Protein AF-A0A6I7PY94-F1 (afdb_monomer)

Nearest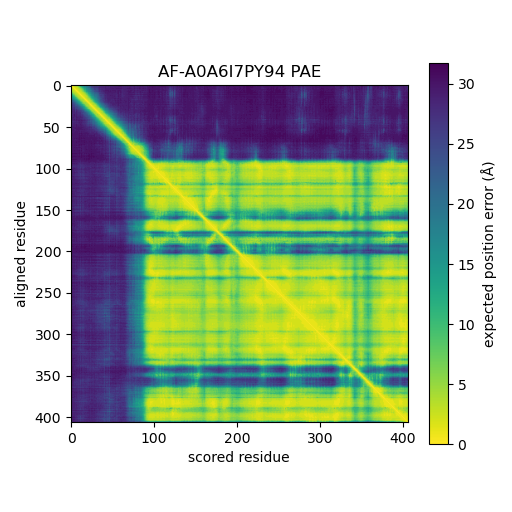 PDB structures (foldseek):
  4arz-assembly1_A  TM=5.903E-01  e=1.856E-02  Saccharomyces cerevisiae
  3bb1-assembly3_F  TM=5.518E-01  e=3.950E-02  Pisum sativum
  3r7w-assembly1_A  TM=5.598E-01  e=3.727E-02  Saccharomyces cerevisiae
  2cnw-assembly3_F  TM=3.664E-01  e=2.534E-01  Thermus aquaticus
  1p2e-assembly1_A  TM=2.794E-01  e=2.304E+00  Shewanella frigidimarina

Foldseek 3Di:
DDDDDDDDDDDDDDDDDDDDDDDDDDDDDDDDDDDDDDDDDDDDDDDDDDDDDDDDDDDDDDDDDDDDDDDDPVVVVVVVVLVVPQPPDDFPAAAEEEAEAFPLCQLLLLLCQVLCLVVVQALCPLFKRKDKAPWDPLSVVSVVVLQVCLFPWDDDHADDQQDKGFIKIKMWIDTPPDPDTRFIYTYTYIRHHRCLLAPPPPPPRPSSVVSVVVVVVSLLQHQEYEYRGALPDADDPRSLLSLLVVLLVCLPRLSHAEYEYEHEQLLVVQQVVFLCSQVQSLDLLSLLQSQLCSCVPRNVSVVVSQVVQDDVVSNHFYKYAYWYRQAAQPPSNHRQFDPQPPPGDGSPTGNLDDPDDVPDPPTDNSVCCSPHGGSIHNSCVVVVCVGVVVPDCPSHSMGTSVRSDD

Secondary structure (DSSP, 8-state):
------PPP--------------------------------PPPPPPP------------------------HHHHHHHHHHHHHSTTS----EEEEEE--TTSSHHHHHHTHHHHHHTT-STTTTTEEEEEES--HHHHHHHHHHHHHGGG----PPPPTT--B--EEEEEEEETT-SSEEEEEEEEE-BS-GGGG-TTS-TT-HHHHHHHHHHHHHHTT-SEEEEEEESSSPPPHHHHHHHHHHHHHHHT-SS--EEEEEEE-GGGGGGGGGGGHHHHHTSHHHHHHHHHHHHHHT-HHHHHHHHHH--GGGT-EEEEEE-BSSBB-TTT--B-BPPPPTT---TTSB-SS-TT-TTS-SS--HHHIIIII-B-BSTTHHHHHHHTTT---TTS--EEGGGG--

Sequence (406 aa):
MTERRVEPALDLDLDLDSDPATGLGPAAGAAQRPAAADAAVGPAPAPDSDSDAGFEPGPGGETGTGSVAGRPSWWRRAVARLRRGALARRTAVSRCVVIGPSAAGKTLFLMSLDRCADARGHSYAGRYNATIADRNPDFIQLNRWLDRYLPRGLSLDASDLGTCLRPGFRLYLRRQQGARVLSLTSVSAFDGVGGLLVEDLAPTDPGFQRCRALLSEALANCDTLLICLPLSRWIRPDQEQALKEYIHGFIHQPALRRLLICFTMYEKQGVAAGRHAYRELARRERARAEMAHALTDHLAAVNNALGQFHDPRHGRTVWCVPVSTFGFVPANGGANLAPTAAGGERADTLLTRPQPNPDAPGHYDPDQVRQRWWQPFLTLDPFIFIATGCRDRRGTLIHRYDELWP

Solvent-accessible surface area (backbone atoms only — not comparable to full-atom values): 23800 Å² total; per-residue (Å²): 139,84,88,81,90,83,86,83,88,80,90,78,91,78,90,82,88,79,87,86,82,88,87,84,88,85,88,82,88,83,90,87,83,88,87,86,82,89,78,84,86,76,79,81,84,80,84,89,78,93,77,90,80,89,80,88,82,86,91,85,83,84,88,80,85,90,79,96,79,77,83,56,73,63,57,56,51,49,52,57,48,54,66,65,72,58,75,85,57,89,56,72,66,42,31,35,35,38,44,50,48,59,79,13,43,55,67,47,39,62,57,36,33,65,54,16,47,74,71,46,29,27,62,51,52,91,49,46,46,63,45,85,42,81,64,39,71,44,36,53,48,46,50,54,48,47,59,68,37,45,51,76,33,48,61,80,77,76,60,63,89,62,56,65,35,62,32,26,35,32,41,40,34,26,42,65,96,44,94,54,72,70,27,35,24,41,39,44,30,56,52,44,42,24,56,82,52,33,81,83,69,59,83,82,42,68,43,56,50,51,46,52,52,55,50,52,60,50,57,78,67,18,41,28,38,34,37,25,39,41,60,80,53,89,63,54,69,66,53,39,53,30,46,21,52,52,44,52,55,47,67,76,37,89,62,48,32,35,42,35,41,31,28,17,46,42,37,62,79,18,52,90,51,36,55,45,11,47,72,50,59,70,31,55,67,50,46,34,51,54,56,39,46,37,35,65,67,76,31,43,63,37,40,55,30,49,55,70,48,44,35,68,91,80,59,19,42,38,32,39,32,64,19,19,46,45,14,34,32,70,99,52,29,18,37,23,49,32,76,54,48,98,86,76,64,61,64,72,24,32,34,76,61,79,82,90,54,87,87,58,67,98,68,55,56,46,66,54,40,54,74,62,44,46,41,30,32,30,53,41,39,66,58,52,26,53,39,56,70,71,65,71,51,79,82,41,67,62,38,50,57,74,69,47,58,135

Structure (mmCIF, N/CA/C/O backbone):
data_AF-A0A6I7PY94-F1
#
_entry.id   AF-A0A6I7PY94-F1
#
loop_
_atom_site.group_PDB
_atom_site.id
_atom_site.type_symbol
_atom_site.label_atom_id
_atom_site.label_alt_id
_atom_site.label_comp_id
_atom_site.label_asym_id
_atom_site.label_entity_id
_atom_site.label_seq_id
_atom_site.pdbx_PDB_ins_code
_atom_site.Cartn_x
_atom_site.Cartn_y
_atom_site.Cartn_z
_atom_site.occupancy
_atom_site.B_iso_or_equiv
_atom_site.auth_seq_id
_atom_site.auth_comp_id
_atom_site.auth_asym_id
_atom_site.auth_atom_id
_atom_site.pdbx_PDB_model_num
ATOM 1 N N . MET A 1 1 ? -2.763 -23.780 -57.297 1.00 36.88 1 MET A N 1
ATOM 2 C CA . MET A 1 1 ? -1.322 -23.964 -57.552 1.00 36.88 1 MET A CA 1
ATOM 3 C C . MET A 1 1 ? -0.651 -24.228 -56.220 1.00 36.88 1 MET A C 1
ATOM 5 O O . MET A 1 1 ? -0.807 -23.431 -55.306 1.00 36.88 1 MET A O 1
ATOM 9 N N . THR A 1 2 ? -0.052 -25.405 -56.100 1.00 40.12 2 THR A N 1
ATOM 10 C CA . THR A 1 2 ? 0.762 -25.884 -54.974 1.00 40.12 2 THR A CA 1
ATOM 11 C C . THR A 1 2 ? 2.222 -25.432 -55.128 1.00 40.12 2 THR A C 1
ATOM 13 O O . THR A 1 2 ? 2.541 -24.781 -56.116 1.00 40.12 2 THR A O 1
ATOM 16 N N . GLU A 1 3 ? 3.077 -25.862 -54.186 1.00 29.05 3 GLU A N 1
ATOM 17 C CA . GLU A 1 3 ? 4.544 -25.679 -54.095 1.00 29.05 3 GLU A CA 1
ATOM 18 C C . GLU A 1 3 ? 5.009 -24.479 -53.242 1.00 29.05 3 GLU A C 1
ATOM 20 O O . GLU A 1 3 ? 4.414 -23.411 -53.292 1.00 29.05 3 GLU A O 1
ATOM 25 N N . ARG A 1 4 ? 6.053 -24.594 -52.402 1.00 29.64 4 ARG A N 1
ATOM 26 C CA . ARG A 1 4 ? 6.815 -25.779 -51.926 1.00 29.64 4 ARG A CA 1
ATOM 27 C C . ARG A 1 4 ? 7.454 -25.460 -50.562 1.00 29.64 4 ARG A C 1
ATOM 29 O O . ARG A 1 4 ? 7.805 -24.314 -50.303 1.00 29.64 4 ARG A O 1
ATOM 36 N N . ARG A 1 5 ? 7.651 -26.477 -49.711 1.00 30.98 5 ARG A N 1
ATOM 37 C CA . ARG A 1 5 ? 8.584 -26.397 -48.568 1.00 30.98 5 ARG A CA 1
ATOM 38 C C . ARG A 1 5 ? 10.027 -26.443 -49.076 1.00 30.98 5 ARG A C 1
ATOM 40 O O . ARG A 1 5 ? 10.304 -27.190 -50.011 1.00 30.98 5 ARG A O 1
ATOM 47 N N . VAL A 1 6 ? 10.928 -25.755 -48.378 1.00 30.55 6 VAL A N 1
ATOM 48 C CA . VAL A 1 6 ? 12.365 -26.059 -48.356 1.00 30.55 6 VAL A CA 1
ATOM 49 C C . VAL A 1 6 ? 12.824 -25.995 -46.900 1.00 30.55 6 VAL A C 1
ATOM 51 O O . VAL A 1 6 ? 12.725 -24.949 -46.264 1.00 30.55 6 VAL A O 1
ATOM 54 N N . GLU A 1 7 ? 13.292 -27.125 -46.380 1.00 32.62 7 GLU A N 1
ATOM 55 C CA . GLU A 1 7 ? 14.113 -27.212 -45.170 1.00 32.62 7 GLU A CA 1
ATOM 56 C C . GLU A 1 7 ? 15.580 -27.325 -45.616 1.00 32.62 7 GLU A C 1
ATOM 58 O O . GLU A 1 7 ? 15.842 -28.002 -46.614 1.00 32.62 7 GLU A O 1
ATOM 63 N N . PRO A 1 8 ? 16.541 -26.723 -44.901 1.00 36.72 8 PRO A N 1
ATOM 64 C CA . PRO A 1 8 ? 17.931 -27.146 -44.950 1.00 36.72 8 PRO A CA 1
ATOM 65 C C . PRO A 1 8 ? 18.289 -27.946 -43.690 1.00 36.72 8 PRO A C 1
ATOM 67 O O . PRO A 1 8 ? 18.115 -27.474 -42.566 1.00 36.72 8 PRO A O 1
ATOM 70 N N . ALA A 1 9 ? 18.821 -29.150 -43.893 1.00 28.17 9 ALA A N 1
ATOM 71 C CA . ALA A 1 9 ? 19.563 -29.870 -42.866 1.00 28.17 9 ALA A CA 1
ATOM 72 C C . ALA A 1 9 ? 20.928 -29.198 -42.630 1.00 28.17 9 ALA A C 1
ATOM 74 O O . ALA A 1 9 ? 21.478 -28.574 -43.540 1.00 28.17 9 ALA A O 1
ATOM 75 N N . LEU A 1 10 ? 21.477 -29.361 -41.427 1.00 27.92 10 LEU A N 1
ATOM 76 C CA . LEU A 1 10 ? 22.864 -29.032 -41.106 1.00 27.92 10 LEU A CA 1
ATOM 77 C C . LEU A 1 10 ? 23.431 -30.129 -40.203 1.00 27.92 10 LEU A C 1
ATOM 79 O O . LEU A 1 10 ? 23.176 -30.141 -38.999 1.00 27.92 10 LEU A O 1
ATOM 83 N N . ASP A 1 11 ? 24.194 -31.032 -40.813 1.00 26.98 11 ASP A N 1
ATOM 84 C CA . ASP A 1 11 ? 25.174 -31.858 -40.115 1.00 26.98 11 ASP A CA 1
ATOM 85 C C . ASP A 1 11 ? 26.339 -30.965 -39.666 1.00 26.98 11 ASP A C 1
ATOM 87 O O . ASP A 1 11 ? 26.799 -30.116 -40.434 1.00 26.98 11 ASP A O 1
ATOM 91 N N . LEU A 1 12 ? 26.827 -31.160 -38.441 1.00 29.36 12 LEU A N 1
ATOM 92 C CA . LEU A 1 12 ? 28.077 -30.574 -37.954 1.00 29.36 12 LEU A CA 1
ATOM 93 C C . LEU A 1 12 ? 28.745 -31.539 -36.967 1.00 29.36 12 LEU A C 1
ATOM 95 O O . LEU A 1 12 ? 28.497 -31.489 -35.762 1.00 29.36 12 LEU A O 1
ATOM 99 N N . ASP A 1 13 ? 29.613 -32.396 -37.502 1.00 27.28 13 ASP A N 1
ATOM 100 C CA . ASP A 1 13 ? 30.673 -33.046 -36.732 1.00 27.28 13 ASP A CA 1
ATOM 101 C C . ASP A 1 13 ? 31.691 -31.988 -36.279 1.00 27.28 13 ASP A C 1
ATOM 103 O O . ASP A 1 13 ? 32.143 -31.175 -37.089 1.00 27.28 13 ASP A O 1
ATOM 107 N N . LEU A 1 14 ? 32.084 -32.013 -35.002 1.00 30.84 14 LEU A N 1
ATOM 108 C CA . LEU A 1 14 ? 33.233 -31.260 -34.491 1.00 30.84 14 LEU A CA 1
ATOM 109 C C . LEU A 1 14 ? 33.970 -32.064 -33.412 1.00 30.84 14 LEU A C 1
ATOM 111 O O . LEU A 1 14 ? 33.694 -31.934 -32.218 1.00 30.84 14 LEU A O 1
ATOM 115 N N . ASP A 1 15 ? 34.956 -32.844 -33.854 1.00 28.83 15 ASP A N 1
ATOM 116 C CA . ASP A 1 15 ? 36.091 -33.248 -33.023 1.00 28.83 15 ASP A CA 1
ATOM 117 C C . ASP A 1 15 ? 36.956 -32.018 -32.699 1.00 28.83 15 ASP A C 1
ATOM 119 O O . ASP A 1 15 ? 37.322 -31.260 -33.600 1.00 28.83 15 ASP A O 1
ATOM 123 N N . LEU A 1 16 ? 37.334 -31.842 -31.429 1.00 32.50 16 LEU A N 1
ATOM 124 C CA . LEU A 1 16 ? 38.367 -30.889 -31.006 1.00 32.50 16 LEU A CA 1
ATOM 125 C C . LEU A 1 16 ? 39.197 -31.453 -29.842 1.00 32.50 16 LEU A C 1
ATOM 127 O O . LEU A 1 16 ? 39.059 -31.037 -28.692 1.00 32.50 16 LEU A O 1
ATOM 131 N N . ASP A 1 17 ? 40.112 -32.361 -30.177 1.00 29.03 17 ASP A N 1
ATOM 132 C CA . ASP A 1 17 ? 41.350 -32.557 -29.419 1.00 29.03 17 ASP A CA 1
ATOM 133 C C . ASP A 1 17 ? 42.403 -31.554 -29.915 1.00 29.03 17 ASP A C 1
ATOM 135 O O . ASP A 1 17 ? 42.764 -31.598 -31.090 1.00 29.03 17 ASP A O 1
ATOM 139 N N . SER A 1 18 ? 42.931 -30.703 -29.025 1.00 33.97 18 SER A N 1
ATOM 140 C CA . SER A 1 18 ? 44.373 -30.377 -28.958 1.00 33.97 18 SER A CA 1
ATOM 141 C C . SER A 1 18 ? 44.684 -29.283 -27.926 1.00 33.97 18 SER A C 1
ATOM 143 O O . SER A 1 18 ? 44.442 -28.099 -28.164 1.00 33.97 18 SER A O 1
ATOM 145 N N . ASP A 1 19 ? 45.330 -29.680 -26.829 1.00 34.53 19 ASP A N 1
ATOM 146 C CA . ASP A 1 19 ? 46.315 -28.842 -26.124 1.00 34.53 19 ASP A CA 1
ATOM 147 C C . ASP A 1 19 ? 47.565 -28.694 -27.026 1.00 34.53 19 ASP A C 1
ATOM 149 O O . ASP A 1 19 ? 47.870 -29.615 -27.796 1.00 34.53 19 ASP A O 1
ATOM 153 N N . PRO A 1 20 ? 48.334 -27.589 -26.948 1.00 44.25 20 PRO A N 1
ATOM 154 C CA . PRO A 1 20 ? 49.585 -27.721 -26.194 1.00 44.25 20 PRO A CA 1
ATOM 155 C C . PRO A 1 20 ? 50.038 -26.471 -25.412 1.00 44.25 20 PRO A C 1
ATOM 157 O O . PRO A 1 20 ? 49.735 -25.323 -25.734 1.00 44.25 20 PRO A O 1
ATOM 160 N N . ALA A 1 21 ? 50.868 -26.729 -24.398 1.00 30.36 21 ALA A N 1
ATOM 161 C CA . ALA A 1 21 ? 51.410 -25.751 -23.456 1.00 30.36 21 ALA A CA 1
ATOM 162 C C . ALA A 1 21 ? 52.811 -25.196 -23.826 1.00 30.36 21 ALA A C 1
ATOM 164 O O . ALA A 1 21 ? 53.464 -25.669 -24.754 1.00 30.36 21 ALA A O 1
ATOM 165 N N . THR A 1 22 ? 53.319 -24.294 -22.964 1.00 33.41 22 THR A N 1
ATOM 166 C CA . THR A 1 22 ? 54.699 -23.726 -22.881 1.00 33.41 22 THR A CA 1
ATOM 167 C C . THR A 1 22 ? 55.077 -22.693 -23.962 1.00 33.41 22 THR A C 1
ATOM 169 O O . THR A 1 22 ? 54.700 -22.845 -25.113 1.00 33.41 22 THR A O 1
ATOM 172 N N . GLY A 1 23 ? 55.808 -21.594 -23.709 1.00 29.12 23 GLY A N 1
ATOM 173 C CA . GLY A 1 23 ? 56.373 -20.947 -22.498 1.00 29.12 23 GLY A CA 1
ATOM 174 C C . GLY A 1 23 ? 56.749 -19.477 -22.851 1.00 29.12 23 GLY A C 1
ATOM 175 O O . GLY A 1 23 ? 56.299 -19.001 -23.886 1.00 29.12 23 GLY A O 1
ATOM 176 N N . LEU A 1 24 ? 57.529 -18.654 -22.130 1.00 31.36 24 LEU A N 1
ATOM 177 C CA . LEU A 1 24 ? 58.341 -18.724 -20.895 1.00 31.36 24 LEU A CA 1
ATOM 178 C C . LEU A 1 24 ? 58.366 -17.311 -20.217 1.00 31.36 24 LEU A C 1
ATOM 180 O O . LEU A 1 24 ? 57.673 -16.404 -20.669 1.00 31.36 24 LEU A O 1
ATOM 184 N N . GLY A 1 25 ? 59.143 -17.112 -19.136 1.00 26.59 25 GLY A N 1
ATOM 185 C CA . GLY A 1 25 ? 59.380 -15.801 -18.474 1.00 26.59 25 GLY A CA 1
ATOM 186 C C . GLY A 1 25 ? 60.739 -15.151 -18.839 1.00 26.59 25 GLY A C 1
ATOM 187 O O . GLY A 1 25 ? 61.204 -15.398 -19.951 1.00 26.59 25 GLY A O 1
ATOM 188 N N . PRO A 1 26 ? 61.450 -14.427 -17.927 1.00 51.91 26 PRO A N 1
ATOM 189 C CA . PRO A 1 26 ? 61.131 -14.146 -16.511 1.00 51.91 26 PRO A CA 1
ATOM 190 C C . PRO A 1 26 ? 61.557 -12.730 -15.985 1.00 51.91 26 PRO A C 1
ATOM 192 O O . PRO A 1 26 ? 61.905 -11.846 -16.758 1.00 51.91 26 PRO A O 1
ATOM 195 N N . ALA A 1 27 ? 61.635 -12.606 -14.642 1.00 30.55 27 ALA A N 1
ATOM 196 C CA . ALA A 1 27 ? 62.375 -11.624 -13.810 1.00 30.55 27 ALA A CA 1
ATOM 197 C C . ALA A 1 27 ? 61.705 -10.265 -13.455 1.00 30.55 27 ALA A C 1
ATOM 199 O O . ALA A 1 27 ? 61.084 -9.637 -14.300 1.00 30.55 27 ALA A O 1
ATOM 200 N N . ALA A 1 28 ? 61.843 -9.717 -12.230 1.00 31.28 28 ALA A N 1
ATOM 201 C CA . ALA A 1 28 ? 62.262 -10.297 -10.935 1.00 31.28 28 ALA A CA 1
ATOM 202 C C . ALA A 1 28 ? 61.958 -9.352 -9.739 1.00 31.28 28 ALA A C 1
ATOM 204 O O . ALA A 1 28 ? 62.071 -8.138 -9.873 1.00 31.28 28 ALA A O 1
ATOM 205 N N . GLY A 1 29 ? 61.743 -9.928 -8.545 1.00 27.75 29 GLY A N 1
ATOM 206 C CA . GLY A 1 29 ? 61.962 -9.270 -7.239 1.00 27.75 29 GLY A CA 1
ATOM 207 C C . GLY A 1 29 ? 60.782 -8.469 -6.650 1.00 27.75 29 GLY A C 1
ATOM 208 O O . GLY A 1 29 ? 60.003 -7.878 -7.382 1.00 27.75 29 GLY A O 1
ATOM 209 N N . ALA A 1 30 ? 60.585 -8.399 -5.327 1.00 30.62 30 ALA A N 1
ATOM 210 C CA . ALA A 1 30 ? 61.291 -9.056 -4.218 1.00 30.62 30 ALA A CA 1
ATOM 211 C C . ALA A 1 30 ? 60.322 -9.360 -3.050 1.00 30.62 30 ALA A C 1
ATOM 213 O O . ALA A 1 30 ? 59.207 -8.846 -2.997 1.00 30.62 30 ALA A O 1
ATOM 214 N N . ALA A 1 31 ? 60.733 -10.240 -2.135 1.00 31.28 31 ALA A N 1
ATOM 215 C CA . ALA A 1 31 ? 59.872 -10.802 -1.093 1.00 31.28 31 ALA A CA 1
ATOM 216 C C . ALA A 1 31 ? 59.813 -9.961 0.193 1.00 31.28 31 ALA A C 1
ATOM 218 O O . ALA A 1 31 ? 60.825 -9.393 0.595 1.00 31.28 31 ALA A O 1
ATOM 219 N N . GLN A 1 32 ? 58.689 -10.043 0.921 1.00 29.27 32 GLN A N 1
ATOM 220 C CA . GLN A 1 32 ? 58.707 -10.102 2.391 1.00 29.27 32 GLN A CA 1
ATOM 221 C C . GLN A 1 32 ? 57.433 -10.741 2.991 1.00 29.27 32 GLN A C 1
ATOM 223 O O . GLN A 1 32 ? 56.302 -10.322 2.762 1.00 29.27 32 GLN A O 1
ATOM 228 N N . ARG A 1 33 ? 57.670 -11.783 3.789 1.00 32.53 33 ARG A N 1
ATOM 229 C CA . ARG A 1 33 ? 56.831 -12.447 4.809 1.00 32.53 33 ARG A CA 1
ATOM 230 C C . ARG A 1 33 ? 57.817 -12.792 5.960 1.00 32.53 33 ARG A C 1
ATOM 232 O O . ARG A 1 33 ? 59.019 -12.758 5.681 1.00 32.53 33 ARG A O 1
ATOM 239 N N . PRO A 1 34 ? 57.404 -13.163 7.192 1.00 43.81 34 PRO A N 1
ATOM 240 C CA . PRO A 1 34 ? 56.070 -13.625 7.592 1.00 43.81 34 PRO A CA 1
ATOM 241 C C . PRO A 1 34 ? 55.514 -13.008 8.897 1.00 43.81 34 PRO A C 1
ATOM 243 O O . PRO A 1 34 ? 56.242 -12.436 9.698 1.00 43.81 34 PRO A O 1
ATOM 246 N N . ALA A 1 35 ? 54.236 -13.274 9.170 1.00 29.36 35 ALA A N 1
ATOM 247 C CA . ALA A 1 35 ? 53.761 -13.677 10.497 1.00 29.36 35 ALA A CA 1
ATOM 248 C C . ALA A 1 35 ? 52.431 -14.430 10.324 1.00 29.36 35 ALA A C 1
ATOM 250 O O . ALA A 1 35 ? 51.570 -13.989 9.565 1.00 29.36 35 ALA A O 1
ATOM 251 N N . ALA A 1 36 ? 52.282 -15.570 10.994 1.00 30.47 36 ALA A N 1
ATOM 252 C CA . ALA A 1 36 ? 51.019 -16.292 11.111 1.00 30.47 36 ALA A CA 1
ATOM 253 C C . ALA A 1 36 ? 50.548 -16.219 12.567 1.00 30.47 36 ALA A C 1
ATOM 255 O O . ALA A 1 36 ? 51.377 -16.257 13.474 1.00 30.47 36 ALA A O 1
ATOM 256 N N . ALA A 1 37 ? 49.237 -16.133 12.777 1.00 30.56 37 ALA A N 1
ATOM 257 C CA . ALA A 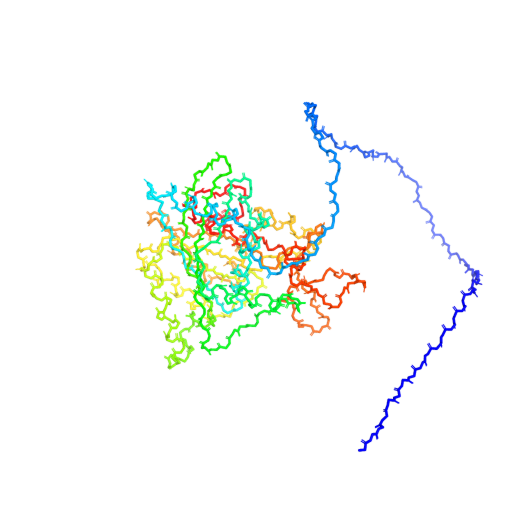1 37 ? 48.593 -16.407 14.056 1.00 30.56 37 ALA A CA 1
ATOM 258 C C . ALA A 1 37 ? 47.145 -16.841 13.792 1.00 30.56 37 ALA A C 1
ATOM 260 O O . ALA A 1 37 ? 46.471 -16.281 12.925 1.00 30.56 37 ALA A O 1
ATOM 261 N N . ASP A 1 38 ? 46.705 -17.867 14.509 1.00 31.75 38 ASP A N 1
ATOM 262 C CA . ASP A 1 38 ? 45.462 -18.584 14.246 1.00 31.75 38 ASP A CA 1
ATOM 263 C C . ASP A 1 38 ? 44.203 -17.819 14.673 1.00 31.75 38 ASP A C 1
ATOM 265 O O . ASP A 1 38 ? 44.172 -17.136 15.696 1.00 31.75 38 ASP A O 1
ATOM 269 N N . ALA A 1 39 ? 43.113 -18.031 13.934 1.00 31.17 39 ALA A N 1
ATOM 270 C CA . ALA A 1 39 ? 41.759 -17.718 14.380 1.00 31.17 39 ALA A CA 1
ATOM 271 C C . ALA A 1 39 ? 40.823 -18.861 13.966 1.00 31.17 39 ALA A C 1
ATOM 273 O O . ALA A 1 39 ? 40.355 -18.932 12.829 1.00 31.17 39 ALA A O 1
ATOM 274 N N . ALA A 1 40 ? 40.590 -19.792 14.892 1.00 30.50 40 ALA A N 1
ATOM 275 C CA . ALA A 1 40 ? 39.727 -20.944 14.667 1.00 30.50 40 ALA A CA 1
ATOM 276 C C . ALA A 1 40 ? 38.266 -20.517 14.438 1.00 30.50 40 ALA A C 1
ATOM 278 O O . ALA A 1 40 ? 37.693 -19.754 15.218 1.00 30.50 40 ALA A O 1
ATOM 279 N N . VAL A 1 41 ? 37.640 -21.062 13.392 1.00 35.53 41 VAL A N 1
ATOM 280 C CA . VAL A 1 41 ? 36.202 -20.904 13.141 1.00 35.53 41 VAL A CA 1
ATOM 281 C C . VAL A 1 41 ? 35.437 -21.834 14.083 1.00 35.53 41 VAL A C 1
ATOM 283 O O . VAL A 1 41 ? 35.283 -23.023 13.811 1.00 35.53 41 VAL A O 1
ATOM 286 N N . GLY A 1 42 ? 34.965 -21.294 15.206 1.00 31.89 42 GLY A N 1
ATOM 287 C CA . GLY A 1 42 ? 34.057 -22.002 16.107 1.00 31.89 42 GLY A CA 1
ATOM 288 C C . GLY A 1 42 ? 32.634 -22.073 15.527 1.00 31.89 42 GLY A C 1
ATOM 289 O O . GLY A 1 42 ? 32.104 -21.034 15.123 1.00 31.89 42 GLY A O 1
ATOM 290 N N . PRO A 1 43 ? 31.983 -23.252 15.480 1.00 40.81 43 PRO A N 1
ATOM 291 C CA . PRO A 1 43 ? 30.575 -23.350 15.112 1.00 40.81 43 PRO A CA 1
ATOM 292 C C . PRO A 1 43 ? 29.677 -22.786 16.225 1.00 40.81 43 PRO A C 1
ATOM 294 O O . PRO A 1 43 ? 29.953 -22.950 17.413 1.00 40.81 43 PRO A O 1
ATOM 297 N N . ALA A 1 44 ? 28.579 -22.133 15.840 1.00 34.59 44 ALA A N 1
ATOM 298 C CA . ALA A 1 44 ? 27.567 -21.667 16.786 1.00 34.59 44 ALA A CA 1
ATOM 299 C C . ALA A 1 44 ? 26.785 -22.857 17.388 1.00 34.59 44 ALA A C 1
ATOM 301 O O . ALA A 1 44 ? 26.522 -23.824 16.668 1.00 34.59 44 ALA A O 1
ATOM 302 N N . PRO A 1 45 ? 26.385 -22.801 18.673 1.00 38.62 45 PRO A N 1
ATOM 303 C CA . PRO A 1 45 ? 25.691 -23.905 19.328 1.00 38.62 45 PRO A CA 1
ATOM 304 C C . PRO A 1 45 ? 24.267 -24.089 18.791 1.00 38.62 45 PRO A C 1
ATOM 306 O O . PRO A 1 45 ? 23.521 -23.123 18.603 1.00 38.62 45 PRO A O 1
ATOM 309 N N . ALA A 1 46 ? 23.878 -25.349 18.598 1.00 34.94 46 ALA A N 1
ATOM 310 C CA . ALA A 1 46 ? 22.482 -25.736 18.444 1.00 34.94 46 ALA A CA 1
ATOM 311 C C . ALA A 1 46 ? 21.769 -25.689 19.813 1.00 34.94 46 ALA A C 1
ATOM 313 O O . ALA A 1 46 ? 22.405 -25.972 20.829 1.00 34.94 46 ALA A O 1
ATOM 314 N N . PRO A 1 47 ? 20.471 -25.348 19.871 1.00 41.75 47 PRO A N 1
ATOM 315 C CA . PRO A 1 47 ? 19.652 -25.603 21.046 1.00 41.75 47 PRO A CA 1
ATOM 316 C C . PRO A 1 47 ? 19.163 -27.057 21.043 1.00 41.75 47 PRO A C 1
ATOM 318 O O . PRO A 1 47 ? 18.562 -27.510 20.066 1.00 41.75 47 PRO A O 1
ATOM 321 N N . ASP A 1 48 ? 19.386 -27.758 22.151 1.00 29.78 48 ASP A N 1
ATOM 322 C CA . ASP A 1 48 ? 18.854 -29.100 22.388 1.00 29.78 48 ASP A CA 1
ATOM 323 C C . ASP A 1 48 ? 17.319 -29.102 22.454 1.00 29.78 48 ASP A C 1
ATOM 325 O O . ASP A 1 48 ? 16.703 -28.236 23.086 1.00 29.78 48 ASP A O 1
ATOM 329 N N . SER A 1 49 ? 16.698 -30.135 21.881 1.00 34.97 49 SER A N 1
ATOM 330 C CA . SER A 1 49 ? 15.363 -30.577 22.295 1.00 34.97 49 SER A CA 1
ATOM 331 C C . SER A 1 49 ? 15.125 -32.047 21.937 1.00 34.97 49 SER A C 1
ATOM 333 O O . SER A 1 49 ? 14.572 -32.355 20.879 1.00 34.97 49 SER A O 1
ATOM 335 N N . ASP A 1 50 ? 15.497 -32.948 22.844 1.00 28.27 50 ASP A N 1
ATOM 336 C CA . ASP A 1 50 ? 14.962 -34.310 22.851 1.00 28.27 50 ASP A CA 1
ATOM 337 C C . ASP A 1 50 ? 13.460 -34.277 23.160 1.00 28.27 50 ASP A C 1
ATOM 339 O O . ASP A 1 50 ? 13.031 -33.669 24.145 1.00 28.27 50 ASP A O 1
ATOM 343 N N . SER A 1 51 ? 12.647 -34.956 22.350 1.00 35.00 51 SER A N 1
ATOM 344 C CA . SER A 1 51 ? 11.595 -35.866 22.842 1.00 35.00 51 SER A CA 1
ATOM 345 C C . SER A 1 51 ? 10.890 -36.579 21.688 1.00 35.00 51 SER A C 1
ATOM 347 O O . SER A 1 51 ? 10.357 -35.958 20.768 1.00 35.00 51 SER A O 1
ATOM 349 N N . ASP A 1 52 ? 10.860 -37.907 21.778 1.00 29.03 52 ASP A N 1
ATOM 350 C CA . ASP A 1 52 ? 10.151 -38.791 20.862 1.00 29.03 52 ASP A CA 1
ATOM 351 C C . ASP A 1 52 ? 8.634 -38.570 20.849 1.00 29.03 52 ASP A C 1
ATOM 353 O O . ASP A 1 52 ? 7.984 -38.483 21.892 1.00 29.03 52 ASP A O 1
ATOM 357 N N . ALA A 1 53 ? 8.056 -38.643 19.649 1.00 31.09 53 ALA A N 1
ATOM 358 C CA . ALA A 1 53 ? 6.717 -39.185 19.424 1.00 31.09 53 ALA A CA 1
ATOM 359 C C . ALA A 1 53 ? 6.598 -39.633 17.957 1.00 31.09 53 ALA A C 1
ATOM 361 O O . ALA A 1 53 ? 6.188 -38.864 17.086 1.00 31.09 53 ALA A O 1
ATOM 362 N N . GLY A 1 54 ? 6.998 -40.873 17.667 1.00 25.45 54 GLY A N 1
ATOM 363 C CA . GLY A 1 54 ? 6.930 -41.428 16.315 1.00 25.45 54 GLY A CA 1
ATOM 364 C C . GLY A 1 54 ? 5.494 -41.651 15.826 1.00 25.45 54 GLY A C 1
ATOM 365 O O . GLY A 1 54 ? 4.625 -42.077 16.587 1.00 25.45 54 GLY A O 1
ATOM 366 N N . PHE A 1 55 ? 5.258 -41.415 14.532 1.00 28.67 55 PHE A N 1
ATOM 367 C CA . PHE A 1 55 ? 4.092 -41.944 13.824 1.00 28.67 55 PHE A CA 1
ATOM 368 C C . PHE A 1 55 ? 4.398 -42.114 12.329 1.00 28.67 55 PHE A C 1
ATOM 370 O O . PHE A 1 55 ? 4.449 -41.137 11.580 1.00 28.67 55 PHE A O 1
ATOM 377 N N . GLU A 1 56 ? 4.600 -43.356 11.890 1.00 31.42 56 GLU A N 1
ATOM 378 C CA . GLU A 1 56 ? 4.622 -43.700 10.464 1.00 31.42 56 GLU A CA 1
ATOM 379 C C . GLU A 1 56 ? 3.204 -43.681 9.875 1.00 31.42 56 GLU A C 1
ATOM 381 O O . GLU A 1 56 ? 2.218 -43.958 10.563 1.00 31.42 56 GLU A O 1
ATOM 386 N N . PRO A 1 57 ? 3.092 -43.425 8.566 1.00 34.81 57 PRO A N 1
ATOM 387 C CA . PRO A 1 57 ? 2.343 -44.375 7.748 1.00 34.81 57 PRO A CA 1
ATOM 388 C C . PRO A 1 57 ? 3.084 -44.760 6.458 1.00 34.81 57 PRO A C 1
ATOM 390 O O . PRO A 1 57 ? 3.631 -43.911 5.753 1.00 34.81 57 PRO A O 1
ATOM 393 N N . GLY A 1 58 ? 3.050 -46.057 6.139 1.00 30.88 58 GLY A N 1
ATOM 394 C CA . GLY A 1 58 ? 3.628 -46.634 4.922 1.00 30.88 58 GLY A CA 1
ATOM 395 C C . GLY A 1 58 ? 2.855 -46.331 3.619 1.00 30.88 58 GLY A C 1
ATOM 396 O O . GLY A 1 58 ? 1.831 -45.644 3.641 1.00 30.88 58 GLY A O 1
ATOM 397 N N . PRO A 1 59 ? 3.351 -46.826 2.466 1.00 43.91 59 PRO A N 1
ATOM 398 C CA . PRO A 1 59 ? 2.986 -46.319 1.140 1.00 43.91 59 PRO A CA 1
ATOM 399 C C . PRO A 1 59 ? 1.900 -47.119 0.390 1.00 43.91 59 PRO A C 1
ATOM 401 O O . PRO A 1 59 ? 1.670 -48.298 0.644 1.00 43.91 59 PRO A O 1
ATOM 404 N N . GLY A 1 60 ? 1.302 -46.467 -0.617 1.00 29.41 60 GLY A N 1
ATOM 405 C CA . GLY A 1 60 ? 0.355 -47.024 -1.600 1.00 29.41 60 GLY A CA 1
ATOM 406 C C . GLY A 1 60 ? -0.736 -45.996 -1.955 1.00 29.41 60 GLY A C 1
ATOM 407 O O . GLY A 1 60 ? -1.216 -45.298 -1.069 1.00 29.41 60 GLY A O 1
ATOM 408 N N . GLY A 1 61 ? -1.168 -45.797 -3.203 1.00 28.88 61 GLY A N 1
ATOM 409 C CA . GLY A 1 61 ? -0.797 -46.417 -4.482 1.00 28.88 61 GLY A CA 1
ATOM 410 C C . GLY A 1 61 ? -1.210 -45.518 -5.669 1.00 28.88 61 GLY A C 1
ATOM 411 O O . GLY A 1 61 ? -1.531 -44.346 -5.478 1.00 28.88 61 GLY A O 1
ATOM 412 N N . GLU A 1 62 ? -1.154 -46.042 -6.893 1.00 30.03 62 GLU A N 1
ATOM 413 C CA . GLU A 1 62 ? -0.989 -45.261 -8.134 1.00 30.03 62 GLU A CA 1
ATOM 414 C C . GLU A 1 62 ? -2.267 -44.766 -8.861 1.00 30.03 62 GLU A C 1
ATOM 416 O O . GLU A 1 62 ? -3.351 -45.326 -8.731 1.00 30.03 62 GLU A O 1
ATOM 421 N N . THR A 1 63 ? -2.046 -43.819 -9.791 1.00 32.53 63 THR A N 1
ATOM 422 C CA . THR A 1 63 ? -2.820 -43.506 -11.027 1.00 32.53 63 THR A CA 1
ATOM 423 C C . THR A 1 63 ? -4.224 -42.869 -10.955 1.00 32.53 63 THR A C 1
ATOM 425 O O . THR A 1 63 ? -5.048 -43.195 -10.110 1.00 32.53 63 THR A O 1
ATOM 428 N N . GLY A 1 64 ? -4.528 -41.984 -11.929 1.00 26.23 64 GLY A N 1
ATOM 429 C CA . GLY A 1 64 ? -5.916 -41.578 -12.239 1.00 26.23 64 GLY A CA 1
ATOM 430 C C . GLY A 1 64 ? -6.171 -40.143 -12.747 1.00 26.23 64 GLY A C 1
ATOM 431 O O . GLY A 1 64 ? -6.760 -39.351 -12.027 1.00 26.23 64 GLY A O 1
ATOM 432 N N . THR A 1 65 ? -5.760 -39.833 -13.985 1.00 28.58 65 THR A N 1
ATOM 433 C CA . THR A 1 65 ? -6.352 -38.872 -14.969 1.00 28.58 65 THR A CA 1
ATOM 434 C C . THR A 1 65 ? -7.179 -37.637 -14.531 1.00 28.58 65 THR A C 1
ATOM 436 O O . THR A 1 65 ? -8.173 -37.721 -13.817 1.00 28.58 65 THR A O 1
ATOM 439 N N . GLY A 1 66 ? -6.846 -36.484 -15.129 1.00 32.19 66 GLY A N 1
ATOM 440 C CA . GLY A 1 66 ? -7.345 -35.148 -14.780 1.00 32.19 66 GLY A CA 1
ATOM 441 C C . GLY A 1 66 ? -8.828 -34.795 -15.008 1.00 32.19 66 GLY A C 1
ATOM 442 O O . GLY A 1 66 ? -9.567 -35.433 -15.752 1.00 32.19 66 GLY A O 1
ATOM 443 N N . SER A 1 67 ? -9.221 -33.665 -14.405 1.00 27.80 67 SER A N 1
ATOM 444 C CA . SER A 1 67 ? -10.396 -32.861 -14.773 1.00 27.80 67 SER A CA 1
ATOM 445 C C . SER A 1 67 ? -10.238 -31.416 -14.278 1.00 27.80 67 SER A C 1
ATOM 447 O O . SER A 1 67 ? -9.816 -31.179 -13.144 1.00 27.80 67 SER A O 1
ATOM 449 N N . VAL A 1 68 ? -10.591 -30.436 -15.114 1.00 46.09 68 VAL A N 1
ATOM 450 C CA . VAL A 1 68 ? -10.559 -29.004 -14.772 1.00 46.09 68 VAL A CA 1
ATOM 451 C C . VAL A 1 68 ? -11.928 -28.564 -14.247 1.00 46.09 68 VAL A C 1
ATOM 453 O O . VAL A 1 68 ? -12.761 -28.112 -15.025 1.00 46.09 68 VAL A O 1
ATOM 456 N N . ALA A 1 69 ? -12.161 -28.650 -12.930 1.00 39.19 69 ALA A N 1
ATOM 457 C CA . ALA A 1 69 ? -13.138 -27.809 -12.218 1.00 39.19 69 ALA A CA 1
ATOM 458 C C . ALA A 1 69 ? -13.126 -28.020 -10.691 1.00 39.19 69 ALA A C 1
ATOM 460 O O . ALA A 1 69 ? -13.155 -29.142 -10.200 1.00 39.19 69 ALA A O 1
ATOM 461 N N . GLY A 1 70 ? -13.273 -26.921 -9.939 1.00 33.12 70 GLY A N 1
ATOM 462 C CA . GLY A 1 70 ? -13.842 -26.957 -8.585 1.00 33.12 70 GLY A CA 1
ATOM 463 C C . GLY A 1 70 ? -12.871 -26.705 -7.428 1.00 33.12 70 GLY A C 1
ATOM 464 O O . GLY A 1 70 ? -12.244 -27.618 -6.902 1.00 33.12 70 GLY A O 1
ATOM 465 N N . ARG A 1 71 ? -12.870 -25.466 -6.907 1.00 45.25 71 ARG A N 1
ATOM 466 C CA . ARG A 1 71 ? -12.277 -25.159 -5.588 1.00 45.25 71 ARG A CA 1
ATOM 467 C C . ARG A 1 71 ? -12.838 -26.118 -4.515 1.00 45.25 71 ARG A C 1
ATOM 469 O O . ARG A 1 71 ? -14.071 -26.223 -4.435 1.00 45.25 71 ARG A O 1
ATOM 476 N N . PRO A 1 72 ? -11.994 -26.750 -3.671 1.00 43.12 72 PRO A N 1
ATOM 477 C CA . PRO A 1 72 ? -12.407 -27.851 -2.802 1.00 43.12 72 PRO A CA 1
ATOM 478 C C . PRO A 1 72 ? -13.627 -27.560 -1.921 1.00 43.12 72 PRO A C 1
ATOM 480 O O . PRO A 1 72 ? -13.771 -26.485 -1.332 1.00 43.12 72 PRO A O 1
ATOM 483 N N . SER A 1 73 ? -14.498 -28.559 -1.758 1.00 48.50 73 SER A N 1
ATOM 484 C CA . SER A 1 73 ? -15.742 -28.424 -0.982 1.00 48.50 73 SER A CA 1
ATOM 485 C C . SER A 1 73 ? -15.516 -28.127 0.511 1.00 48.50 73 SER A C 1
ATOM 487 O O . SER A 1 73 ? -16.424 -27.629 1.182 1.00 48.50 73 SER A O 1
ATOM 489 N N . TRP A 1 74 ? -14.312 -28.380 1.039 1.00 47.00 74 TRP A N 1
ATOM 490 C CA . TRP A 1 74 ? -13.924 -27.994 2.397 1.00 47.00 74 TRP A CA 1
ATOM 491 C C . TRP A 1 74 ? -13.745 -26.476 2.550 1.00 47.00 74 TRP A C 1
ATOM 493 O O . TRP A 1 74 ? -14.157 -25.932 3.572 1.00 47.00 74 TRP A O 1
ATOM 503 N N . TRP A 1 75 ? -13.266 -25.763 1.521 1.00 47.59 75 TRP A N 1
ATOM 504 C CA . TRP A 1 75 ? -13.156 -24.296 1.528 1.00 47.59 75 TRP A CA 1
ATOM 505 C C . TRP A 1 75 ? -14.537 -23.632 1.605 1.00 47.59 75 TRP A C 1
ATOM 507 O O . TRP A 1 75 ? -14.763 -22.749 2.433 1.00 47.59 75 TRP A O 1
ATOM 517 N N . ARG A 1 76 ? -15.508 -24.108 0.807 1.00 49.25 76 ARG A N 1
ATOM 518 C CA . ARG A 1 76 ? -16.897 -23.608 0.870 1.00 49.25 76 ARG A CA 1
ATOM 519 C C . ARG A 1 76 ? -17.534 -23.888 2.236 1.00 49.25 76 ARG A C 1
ATOM 521 O O . ARG A 1 76 ? -18.199 -23.014 2.788 1.00 49.25 76 ARG A O 1
ATOM 528 N N . ARG A 1 77 ? -17.287 -25.070 2.818 1.00 50.00 77 ARG A N 1
ATOM 529 C CA . ARG A 1 77 ? -17.761 -25.436 4.167 1.00 50.00 77 ARG A CA 1
ATOM 530 C C . ARG A 1 77 ? -17.088 -24.617 5.279 1.00 50.00 77 ARG A C 1
ATOM 532 O O . ARG A 1 77 ? -17.771 -24.230 6.226 1.00 50.00 77 ARG A O 1
ATOM 539 N N . ALA A 1 78 ? -15.804 -24.279 5.148 1.00 51.53 78 ALA A N 1
ATOM 540 C CA . ALA A 1 78 ? -15.093 -23.393 6.071 1.00 51.53 78 ALA A CA 1
ATOM 541 C C . ALA A 1 78 ? -15.659 -21.962 6.034 1.00 51.53 78 ALA A C 1
ATOM 543 O O . ALA A 1 78 ? -16.042 -21.429 7.075 1.00 51.53 78 ALA A O 1
ATOM 544 N N . VAL A 1 79 ? -15.822 -21.377 4.841 1.00 52.91 79 VAL A N 1
ATOM 545 C CA . VAL A 1 79 ? -16.430 -20.044 4.660 1.00 52.91 79 VAL A CA 1
ATOM 546 C C . VAL A 1 79 ? -17.882 -20.013 5.162 1.00 52.91 79 VAL A C 1
ATOM 548 O O . VAL A 1 79 ? -18.279 -19.069 5.843 1.00 52.91 79 VAL A O 1
ATOM 551 N N . ALA A 1 80 ? -18.673 -21.064 4.917 1.00 52.03 80 ALA A N 1
ATOM 552 C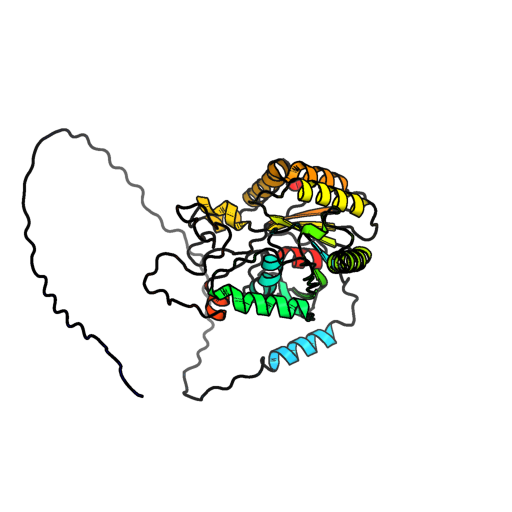 CA . ALA A 1 80 ? -20.056 -21.156 5.396 1.00 52.03 80 ALA A CA 1
ATOM 553 C C . ALA A 1 80 ? -20.187 -21.328 6.925 1.00 52.03 80 ALA A C 1
ATOM 555 O O . ALA A 1 80 ? -21.203 -20.919 7.495 1.00 52.03 80 ALA A O 1
ATOM 556 N N . ARG A 1 81 ? -19.183 -21.910 7.602 1.00 50.47 81 ARG A N 1
ATOM 557 C CA . ARG A 1 81 ? -19.102 -21.945 9.076 1.00 50.47 81 ARG A CA 1
ATOM 558 C C . ARG A 1 81 ? -18.650 -20.597 9.646 1.00 50.47 81 ARG A C 1
ATOM 560 O O . ARG A 1 81 ? -19.273 -20.112 10.588 1.00 50.47 81 ARG A O 1
ATOM 567 N N . LEU A 1 82 ? -17.659 -19.946 9.028 1.00 52.66 82 LEU A N 1
ATOM 568 C CA . LEU A 1 82 ? -17.221 -18.592 9.398 1.00 52.66 82 LEU A CA 1
ATOM 569 C C . LEU A 1 82 ? -18.365 -17.566 9.281 1.00 52.66 82 LEU A C 1
ATOM 571 O O . LEU A 1 82 ? -18.548 -16.758 10.187 1.00 52.66 82 LEU A O 1
ATOM 575 N N . ARG A 1 83 ? -19.193 -17.649 8.227 1.00 50.44 83 ARG A N 1
ATOM 576 C CA . ARG A 1 83 ? -20.365 -16.771 8.038 1.00 50.44 83 ARG A CA 1
ATOM 577 C C . ARG A 1 83 ? -21.471 -16.952 9.090 1.00 50.44 83 ARG A C 1
ATOM 579 O O . ARG A 1 83 ? -22.165 -15.984 9.372 1.00 50.44 83 ARG A O 1
ATOM 586 N N . ARG A 1 84 ? -21.643 -18.145 9.681 1.00 46.25 84 ARG A N 1
ATOM 587 C CA . ARG A 1 84 ? -22.696 -18.402 10.692 1.00 46.25 84 ARG A CA 1
ATOM 588 C C . ARG A 1 84 ? -22.257 -18.161 12.140 1.00 46.25 84 ARG A C 1
ATOM 590 O O . ARG A 1 84 ? -23.081 -17.751 12.946 1.00 46.25 84 ARG A O 1
ATOM 597 N N . GLY A 1 85 ? -20.979 -18.359 12.473 1.00 38.34 85 GLY A N 1
ATOM 598 C CA . GLY A 1 85 ? -20.470 -18.139 13.838 1.00 38.34 85 GLY A CA 1
ATOM 599 C C . GLY A 1 85 ? -20.119 -16.684 14.188 1.00 38.34 85 GLY A C 1
ATOM 600 O O . GLY A 1 85 ? -19.983 -16.357 15.364 1.00 38.34 85 GLY A O 1
ATOM 601 N N . ALA A 1 86 ? -19.955 -15.805 13.194 1.00 44.84 86 ALA A N 1
ATOM 602 C CA . ALA A 1 86 ? -19.453 -14.439 13.392 1.00 44.84 86 ALA A CA 1
ATOM 603 C C . ALA A 1 86 ? -20.537 -13.371 13.662 1.00 44.84 86 ALA A C 1
ATOM 605 O O . ALA A 1 86 ? -20.202 -12.206 13.854 1.00 44.84 86 ALA A O 1
ATOM 606 N N . LEU A 1 87 ? -21.826 -13.733 13.675 1.00 41.72 87 LEU A N 1
ATOM 607 C CA . LEU A 1 87 ? -22.931 -12.761 13.625 1.00 41.72 87 LEU A CA 1
ATOM 608 C C . LEU A 1 87 ? -23.292 -12.097 14.976 1.00 41.72 87 LEU A C 1
ATOM 610 O O . LEU A 1 87 ? -24.057 -11.139 14.992 1.00 41.72 87 LEU A O 1
ATOM 614 N N . ALA A 1 88 ? -22.774 -12.595 16.106 1.00 37.44 88 ALA A N 1
ATOM 615 C CA . ALA A 1 88 ? -23.306 -12.291 17.447 1.00 37.44 88 ALA A CA 1
ATOM 616 C C . ALA A 1 88 ? -22.504 -11.272 18.292 1.00 37.44 88 ALA A C 1
ATOM 618 O O . ALA A 1 88 ? -22.883 -10.975 19.424 1.00 37.44 88 ALA A O 1
ATOM 619 N N . ARG A 1 89 ? -21.399 -10.716 17.782 1.00 44.34 89 ARG A N 1
ATOM 620 C CA . ARG A 1 89 ? -20.736 -9.538 18.374 1.00 44.34 89 ARG A CA 1
ATOM 621 C C . ARG A 1 89 ? -20.361 -8.587 17.248 1.00 44.34 89 ARG A C 1
ATOM 623 O O . ARG A 1 89 ? -19.692 -9.013 16.313 1.00 44.34 89 ARG A O 1
ATOM 630 N N . ARG A 1 90 ? -20.786 -7.321 17.343 1.00 44.34 90 ARG A N 1
ATOM 631 C CA . ARG A 1 90 ? -20.477 -6.261 16.367 1.00 44.34 90 ARG A CA 1
ATOM 632 C C . ARG A 1 90 ? -18.958 -6.085 16.250 1.00 44.34 90 ARG A C 1
ATOM 634 O O . ARG A 1 90 ? -18.363 -5.333 17.018 1.00 44.34 90 ARG A O 1
ATOM 641 N N . THR A 1 91 ? -18.330 -6.763 15.292 1.00 55.41 91 THR A N 1
ATOM 642 C CA . THR A 1 91 ? -17.000 -6.386 14.815 1.00 55.41 91 THR A CA 1
ATOM 643 C C . THR A 1 91 ? -17.120 -4.990 14.219 1.00 55.41 91 THR A C 1
ATOM 645 O O . THR A 1 91 ? -17.945 -4.756 13.336 1.00 55.41 91 THR A O 1
ATOM 648 N N . ALA A 1 92 ? -16.342 -4.039 14.734 1.00 63.34 92 ALA A N 1
ATOM 649 C CA . ALA A 1 92 ? -16.294 -2.701 14.163 1.00 63.34 92 ALA A CA 1
ATOM 650 C C . ALA A 1 92 ? -15.741 -2.813 12.737 1.00 63.34 92 ALA A C 1
ATOM 652 O O . ALA A 1 92 ? -14.568 -3.137 12.552 1.00 63.34 92 ALA A O 1
ATOM 653 N N . VAL A 1 93 ? -16.599 -2.601 11.737 1.00 77.12 93 VAL A N 1
ATOM 654 C CA . VAL A 1 93 ? -16.193 -2.674 10.333 1.00 77.12 93 VAL A CA 1
ATOM 655 C C . VAL A 1 93 ? -15.434 -1.403 9.997 1.00 77.12 93 VAL A C 1
ATOM 657 O O . VAL A 1 93 ? -16.059 -0.381 9.721 1.00 77.12 93 VAL A O 1
ATOM 660 N N . SER A 1 94 ? -14.100 -1.467 10.025 1.00 82.31 94 SER A N 1
ATOM 661 C CA . SER A 1 94 ? -13.291 -0.363 9.504 1.00 82.31 94 SER A CA 1
ATOM 662 C C . SER A 1 94 ? -13.517 -0.245 7.999 1.00 82.31 94 SER A C 1
ATOM 664 O O . SER A 1 94 ? -13.551 -1.258 7.291 1.00 82.31 94 SER A O 1
ATOM 666 N N . ARG A 1 95 ? -13.683 0.984 7.515 1.00 90.00 95 ARG A N 1
ATOM 667 C CA . ARG A 1 95 ? -13.893 1.296 6.098 1.00 90.00 95 ARG A CA 1
ATOM 668 C C . ARG A 1 95 ? -12.699 2.080 5.590 1.00 90.00 95 ARG A C 1
ATOM 670 O O . ARG A 1 95 ? -12.539 3.247 5.954 1.00 90.00 95 ARG A O 1
ATOM 677 N N . CYS A 1 96 ? -11.881 1.442 4.754 1.00 90.88 96 CYS A N 1
ATOM 678 C CA . CYS A 1 96 ? -10.720 2.095 4.168 1.00 90.88 96 CYS A CA 1
ATOM 679 C C . CYS A 1 96 ? -10.823 2.278 2.653 1.00 90.88 96 CYS A C 1
ATOM 681 O O . CYS A 1 96 ? -11.338 1.425 1.923 1.00 90.88 96 CYS A O 1
ATOM 683 N N . VAL A 1 97 ? -10.300 3.416 2.207 1.00 91.56 97 VAL A N 1
ATOM 684 C CA . VAL A 1 97 ? -10.159 3.783 0.798 1.00 91.56 97 VAL A CA 1
ATOM 685 C C . VAL A 1 97 ? -8.678 3.761 0.424 1.00 91.56 97 VAL A C 1
ATOM 687 O O . VAL A 1 97 ? -7.840 4.043 1.275 1.00 91.56 97 VAL A O 1
ATOM 690 N N . VAL A 1 98 ? -8.337 3.407 -0.819 1.00 91.44 98 VAL A N 1
ATOM 691 C CA . VAL A 1 98 ? -6.955 3.467 -1.338 1.00 91.44 98 VAL A CA 1
ATOM 692 C C . VAL A 1 98 ? -6.893 4.453 -2.499 1.00 91.44 98 VAL A C 1
ATOM 694 O O . VAL A 1 98 ? -7.668 4.312 -3.443 1.00 91.44 98 VAL A O 1
ATOM 697 N N . ILE A 1 99 ? -5.966 5.410 -2.429 1.00 89.50 99 ILE A N 1
ATOM 698 C CA . ILE A 1 99 ? -5.670 6.414 -3.463 1.00 89.50 99 ILE A CA 1
ATOM 699 C C . ILE A 1 99 ? -4.154 6.548 -3.685 1.00 89.50 99 ILE A C 1
ATOM 701 O O . ILE A 1 99 ? -3.355 5.856 -3.054 1.00 89.50 99 ILE A O 1
ATOM 705 N N . GLY A 1 100 ? -3.752 7.449 -4.583 1.00 87.62 100 GLY A N 1
ATOM 706 C CA . GLY A 1 100 ? -2.357 7.771 -4.894 1.00 87.62 100 GLY A CA 1
ATOM 707 C C . GLY A 1 100 ? -2.192 8.239 -6.349 1.00 87.62 100 GLY A C 1
ATOM 708 O O . GLY A 1 100 ? -3.066 7.944 -7.177 1.00 87.62 100 GLY A O 1
ATOM 709 N N . PRO A 1 101 ? -1.100 8.948 -6.685 1.00 82.31 101 PRO A N 1
ATOM 710 C CA . PRO A 1 101 ? -0.889 9.511 -8.018 1.00 82.31 101 PRO A CA 1
ATOM 711 C C . PRO A 1 101 ? -0.629 8.443 -9.096 1.00 82.31 101 PRO A C 1
ATOM 713 O O . PRO A 1 101 ? -0.754 7.229 -8.877 1.00 82.31 101 PRO A O 1
ATOM 716 N N . SER A 1 102 ? -0.347 8.894 -10.320 1.00 77.31 102 SER A N 1
ATOM 717 C CA . SER A 1 102 ? -0.110 7.989 -11.450 1.00 77.31 102 SER A CA 1
ATOM 718 C C . SER A 1 102 ? 1.233 7.280 -11.290 1.00 77.31 102 SER A C 1
ATOM 720 O O . SER A 1 102 ? 2.160 7.846 -10.720 1.00 77.31 102 SER A O 1
ATOM 722 N N . ALA A 1 103 ? 1.332 6.027 -11.741 1.00 76.75 103 ALA A N 1
ATOM 723 C CA . ALA A 1 103 ? 2.503 5.161 -11.535 1.00 76.75 103 ALA A CA 1
ATOM 724 C C . ALA A 1 103 ? 2.951 4.954 -10.061 1.00 76.75 103 ALA A C 1
ATOM 726 O O . ALA A 1 103 ? 3.989 4.347 -9.814 1.00 76.75 103 ALA A O 1
ATOM 727 N N . ALA A 1 104 ? 2.149 5.353 -9.063 1.00 83.56 104 ALA A N 1
ATOM 728 C CA . ALA A 1 104 ? 2.443 5.197 -7.631 1.00 83.56 104 ALA A CA 1
ATOM 729 C C . ALA A 1 104 ? 2.325 3.750 -7.094 1.00 83.56 104 ALA A C 1
ATOM 731 O O . ALA A 1 104 ? 2.039 3.533 -5.916 1.00 83.56 104 ALA A O 1
ATOM 732 N N . GLY A 1 105 ? 2.454 2.738 -7.955 1.00 83.56 105 GLY A N 1
ATOM 733 C CA . GLY A 1 105 ? 2.364 1.321 -7.586 1.00 83.56 105 GLY A CA 1
ATOM 734 C C . GLY A 1 105 ? 0.984 0.819 -7.129 1.00 83.56 105 GLY A C 1
ATOM 735 O O . GLY A 1 105 ? 0.887 -0.351 -6.774 1.00 83.56 105 GLY A O 1
ATOM 736 N N . LYS A 1 106 ? -0.080 1.644 -7.150 1.00 87.00 106 LYS A N 1
ATOM 737 C CA . LYS A 1 106 ? -1.441 1.291 -6.673 1.00 87.00 106 LYS A CA 1
ATOM 738 C C . LYS A 1 106 ? -1.944 -0.056 -7.197 1.00 87.00 106 LYS A C 1
ATOM 740 O O . LYS A 1 106 ? -2.279 -0.939 -6.413 1.00 87.00 106 LYS A O 1
ATOM 745 N N . THR A 1 107 ? -1.972 -0.218 -8.517 1.00 85.06 107 THR A N 1
ATOM 746 C CA . THR A 1 107 ? -2.466 -1.422 -9.192 1.00 85.06 107 THR A CA 1
ATOM 747 C C . THR A 1 107 ? -1.710 -2.666 -8.735 1.00 85.06 107 THR A C 1
ATOM 749 O O . THR A 1 107 ? -2.318 -3.668 -8.367 1.00 85.06 107 THR A O 1
ATOM 752 N N . LEU A 1 108 ? -0.376 -2.577 -8.672 1.00 84.88 108 LEU A N 1
ATOM 753 C CA . LEU A 1 108 ? 0.512 -3.657 -8.233 1.00 84.88 108 LEU A CA 1
ATOM 754 C C . LEU A 1 108 ? 0.308 -3.996 -6.753 1.00 84.88 108 LEU A C 1
ATOM 756 O O . LEU A 1 108 ? 0.204 -5.167 -6.390 1.00 84.88 108 LEU A O 1
ATOM 760 N N . PHE A 1 109 ? 0.189 -2.972 -5.906 1.00 89.38 109 PHE A N 1
ATOM 761 C CA . PHE A 1 109 ? -0.134 -3.104 -4.489 1.00 89.38 109 PHE A CA 1
ATOM 762 C C . PHE A 1 109 ? -1.447 -3.876 -4.297 1.00 89.38 109 PHE A C 1
ATOM 764 O O . PHE A 1 109 ? -1.462 -4.848 -3.548 1.00 89.38 109 PHE A O 1
ATOM 771 N N . LEU A 1 110 ? -2.502 -3.548 -5.047 1.00 89.38 110 LEU A N 1
ATOM 772 C CA . LEU A 1 110 ? -3.797 -4.238 -4.987 1.00 89.38 110 LEU A CA 1
ATOM 773 C C . LEU A 1 110 ? -3.754 -5.664 -5.566 1.00 89.38 110 LEU A C 1
ATOM 775 O O . LEU A 1 110 ? -4.285 -6.589 -4.952 1.00 89.38 110 LEU A O 1
ATOM 779 N N . MET A 1 111 ? -3.083 -5.868 -6.703 1.00 87.69 111 MET A N 1
ATOM 780 C CA . MET A 1 111 ? -2.885 -7.191 -7.316 1.00 87.69 111 MET A CA 1
ATOM 781 C C . MET A 1 111 ? -2.081 -8.146 -6.417 1.00 87.69 111 MET A C 1
ATOM 783 O O . MET A 1 111 ? -2.288 -9.358 -6.451 1.00 87.69 111 MET A O 1
ATOM 787 N N . SER A 1 112 ? -1.161 -7.621 -5.603 1.00 88.50 112 SER A N 1
ATOM 788 C CA . SER A 1 112 ? -0.290 -8.421 -4.729 1.00 88.50 112 SER A CA 1
ATOM 789 C C . SER A 1 112 ? -0.975 -8.997 -3.482 1.00 88.50 112 SER A C 1
ATOM 791 O O . SER A 1 112 ? -0.430 -9.905 -2.850 1.00 88.50 112 SER A O 1
ATOM 793 N N . LEU A 1 113 ? -2.164 -8.502 -3.117 1.00 90.25 113 LEU A N 1
ATOM 794 C CA . LEU A 1 113 ? -2.789 -8.783 -1.818 1.00 90.25 113 LEU A CA 1
ATOM 795 C C . LEU A 1 113 ? -3.118 -10.261 -1.606 1.00 90.25 113 LEU A C 1
ATOM 797 O O . LEU A 1 113 ? -2.890 -10.792 -0.518 1.00 90.25 113 LEU A O 1
ATOM 801 N N . ASP A 1 114 ? -3.619 -10.930 -2.647 1.00 86.12 114 ASP A N 1
ATOM 802 C CA . ASP A 1 114 ? -3.869 -12.373 -2.618 1.00 86.12 114 ASP A CA 1
ATOM 803 C C . ASP A 1 114 ? -2.577 -13.148 -2.363 1.00 86.12 114 ASP A C 1
ATOM 805 O O . ASP A 1 114 ? -2.538 -14.033 -1.508 1.00 86.12 114 ASP A O 1
ATOM 809 N N . ARG A 1 115 ? -1.492 -12.763 -3.047 1.00 84.19 115 ARG A N 1
ATOM 810 C CA . ARG A 1 115 ? -0.201 -13.432 -2.903 1.00 84.19 115 ARG A CA 1
ATOM 811 C C . ARG A 1 115 ? 0.365 -13.257 -1.496 1.00 84.19 115 ARG A C 1
ATOM 813 O O . ARG A 1 115 ? 0.804 -14.245 -0.913 1.00 84.19 115 ARG A O 1
ATOM 820 N N . CYS A 1 116 ? 0.307 -12.056 -0.917 1.00 82.31 116 CYS A N 1
ATOM 821 C CA . CYS A 1 116 ? 0.745 -11.840 0.464 1.00 82.31 116 CYS A CA 1
ATOM 822 C C . CYS A 1 116 ? -0.130 -12.574 1.493 1.00 82.31 116 CYS A C 1
ATOM 824 O O . CYS A 1 116 ? 0.400 -13.020 2.512 1.00 82.31 116 CYS A O 1
ATOM 826 N N . ALA A 1 117 ? -1.435 -12.736 1.241 1.00 83.88 117 ALA A N 1
ATOM 827 C CA . ALA A 1 117 ? -2.321 -13.522 2.102 1.00 83.88 117 ALA A CA 1
ATOM 828 C C . ALA A 1 117 ? -1.972 -15.021 2.067 1.00 83.88 117 ALA A C 1
ATOM 830 O O . ALA A 1 117 ? -1.809 -15.636 3.122 1.00 83.88 117 ALA A O 1
ATOM 831 N N . ASP A 1 118 ? -1.803 -15.591 0.871 1.00 80.88 118 ASP A N 1
ATOM 832 C CA . ASP A 1 118 ? -1.524 -17.020 0.683 1.00 80.88 118 ASP A CA 1
ATOM 833 C C . ASP A 1 118 ? -0.100 -17.399 1.124 1.00 80.88 118 ASP A C 1
ATOM 835 O O . ASP A 1 118 ? 0.097 -18.395 1.821 1.00 80.88 118 ASP A O 1
ATOM 839 N N . ALA A 1 119 ? 0.900 -16.581 0.776 1.00 75.94 119 ALA A N 1
ATOM 840 C CA . ALA A 1 119 ? 2.303 -16.804 1.136 1.00 75.94 119 ALA A CA 1
ATOM 841 C C . ALA A 1 119 ? 2.625 -16.488 2.607 1.00 75.94 119 ALA A C 1
ATOM 843 O O . ALA A 1 119 ? 3.737 -16.755 3.057 1.00 75.94 119 ALA A O 1
ATOM 844 N N . ARG A 1 120 ? 1.686 -15.876 3.348 1.00 78.81 120 ARG A N 1
ATOM 845 C CA . ARG A 1 120 ? 1.937 -15.227 4.650 1.00 78.81 120 ARG A CA 1
ATOM 846 C C . ARG A 1 120 ? 3.061 -14.177 4.572 1.00 78.81 120 ARG A C 1
ATOM 848 O O . ARG A 1 120 ? 3.813 -14.000 5.528 1.00 78.81 120 ARG A O 1
ATOM 855 N N . GLY A 1 121 ? 3.165 -13.474 3.440 1.00 82.25 121 GLY A N 1
ATOM 856 C CA . GLY A 1 121 ? 4.185 -12.456 3.130 1.00 82.25 121 GLY A CA 1
ATOM 857 C C . GLY A 1 121 ? 3.978 -11.126 3.867 1.00 82.25 121 GLY A C 1
ATOM 858 O O . GLY A 1 121 ? 4.047 -10.059 3.260 1.00 82.25 121 GLY A O 1
ATOM 859 N N . HIS A 1 122 ? 3.649 -11.194 5.156 1.00 90.44 122 HIS A N 1
ATOM 860 C CA . HIS A 1 122 ? 3.196 -10.083 5.988 1.00 90.44 122 HIS A CA 1
ATOM 861 C C . HIS A 1 122 ? 3.754 -10.218 7.420 1.00 90.44 122 HIS A C 1
ATOM 863 O O . HIS A 1 122 ? 3.766 -11.327 7.966 1.00 90.44 122 HIS A O 1
ATOM 869 N N . SER A 1 123 ? 4.155 -9.133 8.100 1.00 92.56 123 SER A N 1
ATOM 870 C CA . SER A 1 123 ? 4.793 -9.215 9.441 1.00 92.56 123 SER A CA 1
ATOM 871 C C . SER A 1 123 ? 3.871 -9.773 10.538 1.00 92.56 123 SER A C 1
ATOM 873 O O . SER A 1 123 ? 4.290 -10.072 11.658 1.00 92.56 123 SER A O 1
ATOM 875 N N . TYR A 1 124 ? 2.590 -9.939 10.230 1.00 92.06 124 TYR A N 1
ATOM 876 C CA . TYR A 1 124 ? 1.577 -10.557 11.082 1.00 92.06 124 TYR A CA 1
ATOM 877 C C . TYR A 1 124 ? 1.527 -12.095 11.015 1.00 92.06 124 TYR A C 1
ATOM 879 O O . TYR A 1 124 ? 0.709 -12.713 11.708 1.00 92.06 124 TYR A O 1
ATOM 887 N N . ALA A 1 125 ? 2.384 -12.724 10.202 1.00 88.19 125 ALA A N 1
ATOM 888 C CA . ALA A 1 125 ? 2.502 -14.176 10.119 1.00 88.19 125 ALA A CA 1
ATOM 889 C C . ALA A 1 125 ? 2.880 -14.751 11.496 1.00 88.19 125 ALA A C 1
ATOM 891 O O . ALA A 1 125 ? 3.669 -14.164 12.230 1.00 88.19 125 ALA A O 1
ATOM 892 N N . GLY A 1 126 ? 2.242 -15.853 11.900 1.00 88.06 126 GLY A N 1
ATOM 893 C CA . GLY A 1 126 ? 2.374 -16.409 13.257 1.00 88.06 126 GLY A CA 1
ATOM 894 C C . GLY A 1 126 ? 1.412 -15.812 14.300 1.00 88.06 126 GLY A C 1
ATOM 895 O O . GLY A 1 126 ? 1.183 -16.414 15.345 1.00 88.06 126 GLY A O 1
ATOM 896 N N . ARG A 1 127 ? 0.778 -14.660 14.028 1.00 90.06 127 ARG A N 1
ATOM 897 C CA . ARG A 1 127 ? -0.239 -14.059 14.920 1.00 90.06 127 ARG A CA 1
ATOM 898 C C . ARG A 1 127 ? -1.644 -14.146 14.351 1.00 90.06 127 ARG A C 1
ATOM 900 O O . ARG A 1 127 ? -2.573 -14.531 15.066 1.00 90.06 127 ARG A O 1
ATOM 907 N N . TYR A 1 128 ? -1.798 -13.834 13.068 1.00 90.00 128 TYR A N 1
ATOM 908 C CA . TYR A 1 128 ? -3.087 -13.808 12.385 1.00 90.00 128 TYR A CA 1
ATOM 909 C C . TYR A 1 128 ? -3.052 -14.654 11.115 1.00 90.00 128 TYR A C 1
ATOM 911 O O . TYR A 1 128 ? -2.056 -14.703 10.400 1.00 90.00 128 TYR A O 1
ATOM 919 N N . ASN A 1 129 ? -4.178 -15.302 10.835 1.00 90.25 129 ASN A N 1
ATOM 920 C CA . ASN A 1 129 ? -4.523 -15.798 9.514 1.00 90.25 129 ASN A CA 1
ATOM 921 C C . ASN A 1 129 ? -5.432 -14.749 8.867 1.00 90.25 129 ASN A C 1
ATOM 923 O O . ASN A 1 129 ? -6.495 -14.436 9.419 1.00 90.25 129 ASN A O 1
ATOM 927 N N . ALA A 1 130 ? -5.000 -14.211 7.733 1.00 90.69 130 ALA A N 1
ATOM 928 C CA . ALA A 1 130 ? -5.765 -13.282 6.916 1.00 90.69 130 ALA A CA 1
ATOM 929 C C . ALA A 1 130 ? -6.546 -14.033 5.825 1.00 90.69 130 ALA A C 1
ATOM 931 O O . ALA A 1 130 ? -6.132 -15.095 5.362 1.00 90.69 130 ALA A O 1
ATOM 932 N N . THR A 1 131 ? -7.700 -13.512 5.411 1.00 90.69 131 THR A N 1
ATOM 933 C CA . THR A 1 131 ? -8.466 -14.061 4.280 1.00 90.69 131 THR A CA 1
ATOM 934 C C . THR A 1 131 ? -9.207 -12.948 3.547 1.00 90.69 131 THR A C 1
ATOM 936 O O . THR A 1 131 ? -9.964 -12.199 4.164 1.00 90.69 131 THR A O 1
ATOM 939 N N . ILE A 1 132 ? -9.008 -12.863 2.230 1.00 90.62 132 ILE A N 1
ATOM 940 C CA . ILE A 1 132 ? -9.624 -11.866 1.342 1.00 90.62 132 ILE A CA 1
ATOM 941 C C . ILE A 1 132 ? -10.837 -12.488 0.641 1.00 90.62 132 ILE A C 1
ATOM 943 O O . ILE A 1 132 ? -10.688 -13.371 -0.211 1.00 90.62 132 ILE A O 1
ATOM 947 N N . ALA A 1 133 ? -12.036 -12.008 0.966 1.00 90.12 133 ALA A N 1
ATOM 948 C CA . ALA A 1 133 ? -13.303 -12.483 0.407 1.00 90.12 133 ALA A CA 1
ATOM 949 C C . ALA A 1 133 ? -14.218 -11.316 -0.018 1.00 90.12 133 ALA A C 1
ATOM 951 O O . ALA A 1 133 ? -13.809 -10.159 0.023 1.00 90.12 133 ALA A O 1
ATOM 952 N N . ASP A 1 134 ? -15.439 -11.634 -0.464 1.00 85.44 134 ASP A N 1
ATOM 953 C CA . ASP A 1 134 ? -16.460 -10.678 -0.927 1.00 85.44 134 ASP A CA 1
ATOM 954 C C . ASP A 1 134 ? -15.915 -9.652 -1.951 1.00 85.44 134 ASP A C 1
ATOM 956 O O . ASP A 1 134 ? -16.119 -8.447 -1.831 1.00 85.44 134 ASP A O 1
ATOM 960 N N . ARG A 1 135 ? -15.177 -10.163 -2.947 1.00 89.56 135 ARG A N 1
ATOM 961 C CA . ARG A 1 135 ? -14.533 -9.392 -4.022 1.00 89.56 135 ARG A CA 1
ATOM 962 C C . ARG A 1 135 ? -15.552 -8.956 -5.072 1.00 89.56 135 ARG A C 1
ATOM 964 O O . ARG A 1 135 ? -16.370 -9.775 -5.492 1.00 89.56 135 ARG A O 1
ATOM 971 N N . ASN A 1 136 ? -15.471 -7.711 -5.530 1.00 89.69 136 ASN A N 1
ATOM 972 C CA . ASN A 1 136 ? -16.314 -7.202 -6.616 1.00 89.69 136 ASN A CA 1
ATOM 973 C C . ASN A 1 136 ? -15.730 -7.517 -8.022 1.00 89.69 136 ASN A C 1
ATOM 975 O O . ASN A 1 136 ? -14.603 -8.016 -8.117 1.00 89.69 136 ASN A O 1
ATOM 979 N N . PRO A 1 137 ? -16.474 -7.256 -9.120 1.00 91.31 137 PRO A N 1
ATOM 980 C CA . PRO A 1 137 ? -16.002 -7.504 -10.485 1.00 91.31 137 PRO A CA 1
ATOM 981 C C . PRO A 1 137 ? -14.673 -6.816 -10.818 1.00 91.31 137 PRO A C 1
ATOM 983 O O . PRO A 1 137 ? -13.808 -7.451 -11.413 1.00 91.31 137 PRO A O 1
ATOM 986 N N . ASP A 1 138 ? -14.470 -5.580 -10.365 1.00 87.62 138 ASP A N 1
ATOM 987 C CA . ASP A 1 138 ? -13.259 -4.791 -10.623 1.00 87.62 138 ASP A CA 1
ATOM 988 C C . ASP A 1 138 ? -12.009 -5.433 -9.995 1.00 87.62 138 ASP A C 1
ATOM 990 O O . ASP A 1 138 ? -10.958 -5.517 -10.628 1.00 87.62 138 ASP A O 1
ATOM 994 N N . PHE A 1 139 ? -12.125 -5.981 -8.778 1.00 88.25 139 PHE A N 1
ATOM 995 C CA . PHE A 1 139 ? -11.047 -6.759 -8.156 1.00 88.25 139 PHE A CA 1
ATOM 996 C C . PHE A 1 139 ? -10.755 -8.046 -8.949 1.00 88.25 139 PHE A C 1
ATOM 998 O O . PHE A 1 139 ? -9.602 -8.434 -9.136 1.00 88.25 139 PHE A O 1
ATOM 1005 N N . ILE A 1 140 ? -11.794 -8.716 -9.459 1.00 88.56 140 ILE A N 1
ATOM 1006 C CA . ILE A 1 140 ? -11.636 -9.905 -10.313 1.00 88.56 140 ILE A CA 1
ATOM 1007 C C . ILE A 1 140 ? -10.972 -9.527 -11.650 1.00 88.56 140 ILE A C 1
ATOM 1009 O O . ILE A 1 140 ? -10.159 -10.296 -12.166 1.00 88.56 140 ILE A O 1
ATOM 1013 N N . GLN A 1 141 ? -11.273 -8.348 -12.198 1.00 86.88 141 GLN A N 1
ATOM 1014 C CA . GLN A 1 141 ? -10.640 -7.811 -13.401 1.00 86.88 141 GLN A CA 1
ATOM 1015 C C . GLN A 1 141 ? -9.154 -7.512 -13.179 1.00 86.88 141 GLN A C 1
ATOM 1017 O O . GLN A 1 141 ? -8.349 -7.939 -14.006 1.00 86.88 141 GLN A O 1
ATOM 1022 N N . LEU A 1 142 ? -8.774 -6.892 -12.053 1.00 85.00 142 LEU A N 1
ATOM 1023 C CA . LEU A 1 142 ? -7.362 -6.724 -11.688 1.00 85.00 142 LEU A CA 1
ATOM 1024 C C . LEU A 1 142 ? -6.625 -8.067 -11.629 1.00 85.00 142 LEU A C 1
ATOM 1026 O O . LEU A 1 142 ? -5.564 -8.206 -12.232 1.00 85.00 142 LEU A O 1
ATOM 1030 N N . ASN A 1 143 ? -7.198 -9.090 -10.991 1.00 84.25 143 ASN A N 1
ATOM 1031 C CA . ASN A 1 143 ? -6.560 -10.409 -10.954 1.00 84.25 143 ASN A CA 1
ATOM 1032 C C . ASN A 1 143 ? -6.383 -11.015 -12.362 1.00 84.25 143 ASN A C 1
ATOM 1034 O O . ASN A 1 143 ? -5.319 -11.551 -12.659 1.00 84.25 143 ASN A O 1
ATOM 1038 N N . ARG A 1 144 ? -7.367 -10.864 -13.262 1.00 84.88 144 ARG A N 1
ATOM 1039 C CA . ARG A 1 144 ? -7.251 -11.308 -14.668 1.00 84.88 144 ARG A CA 1
ATOM 1040 C C . ARG A 1 144 ? -6.194 -10.533 -15.460 1.00 84.88 144 ARG A C 1
ATOM 1042 O O . ARG A 1 144 ? -5.581 -11.090 -16.367 1.00 84.88 144 ARG A O 1
ATOM 1049 N N . TRP A 1 145 ? -5.999 -9.249 -15.164 1.00 84.19 145 TRP A N 1
ATOM 1050 C CA . TRP A 1 145 ? -4.914 -8.460 -15.749 1.00 84.19 145 TRP A CA 1
ATOM 1051 C C . TRP A 1 145 ? -3.558 -8.949 -15.239 1.00 84.19 145 TRP A C 1
ATOM 1053 O O . TRP A 1 145 ? -2.670 -9.196 -16.049 1.00 84.19 145 TRP A O 1
ATOM 1063 N N . LEU A 1 146 ? -3.422 -9.193 -13.933 1.00 82.38 146 LEU A N 1
ATOM 1064 C CA . LEU A 1 146 ? -2.225 -9.805 -13.354 1.00 82.38 146 LEU A CA 1
ATOM 1065 C C . LEU A 1 146 ? -1.874 -11.125 -14.065 1.00 82.38 146 LEU A C 1
ATOM 1067 O O . LEU A 1 146 ? -0.743 -11.269 -14.512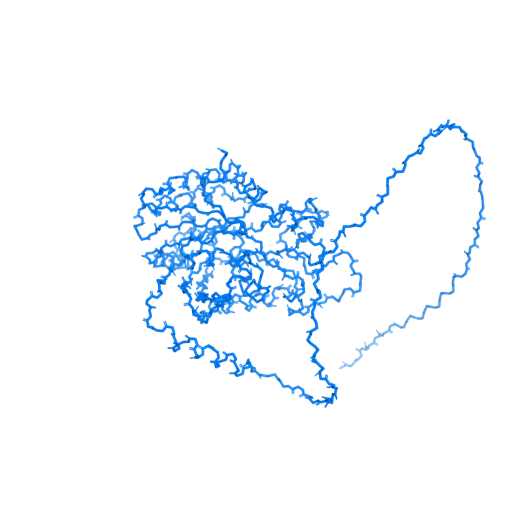 1.00 82.38 146 LEU A O 1
ATOM 1071 N N . ASP A 1 147 ? -2.832 -12.046 -14.240 1.00 80.31 147 ASP A N 1
ATOM 1072 C CA . ASP A 1 147 ? -2.629 -13.303 -14.990 1.00 80.31 147 ASP A CA 1
ATOM 1073 C C . ASP A 1 147 ? -2.065 -13.084 -16.406 1.00 80.31 147 ASP A C 1
ATOM 1075 O O . ASP A 1 147 ? -1.206 -13.835 -16.865 1.00 80.31 147 ASP A O 1
ATOM 1079 N N . ARG A 1 148 ? -2.531 -12.038 -17.099 1.00 79.94 148 ARG A N 1
ATOM 1080 C CA . ARG A 1 148 ? -2.120 -11.705 -18.471 1.00 79.94 148 ARG A CA 1
ATOM 1081 C C . ARG A 1 148 ? -0.709 -11.119 -18.552 1.00 79.94 148 ARG A C 1
ATOM 1083 O O . ARG A 1 148 ? 0.017 -11.435 -19.495 1.00 79.94 148 ARG A O 1
ATOM 1090 N N . TYR A 1 149 ? -0.346 -10.230 -17.629 1.00 75.62 149 TYR A N 1
ATOM 1091 C CA . TYR A 1 149 ? 0.913 -9.477 -17.698 1.00 75.62 149 TYR A CA 1
ATOM 1092 C C . TYR A 1 149 ? 2.071 -10.172 -16.974 1.00 75.62 149 TYR A C 1
ATOM 1094 O O . TYR A 1 149 ? 3.212 -10.074 -17.423 1.00 75.62 149 TYR A O 1
ATOM 1102 N N . LEU A 1 150 ? 1.795 -10.926 -15.906 1.00 75.94 150 LEU A N 1
ATOM 1103 C CA . LEU A 1 150 ? 2.823 -11.530 -15.057 1.00 75.94 150 LEU A CA 1
ATOM 1104 C C . LEU A 1 150 ? 3.853 -12.408 -15.811 1.00 75.94 150 LEU A C 1
ATOM 1106 O O . LEU A 1 150 ? 5.033 -12.275 -15.496 1.00 75.94 150 LEU A O 1
ATOM 1110 N N . PRO A 1 151 ? 3.502 -13.223 -16.831 1.00 69.75 151 PRO A N 1
ATOM 1111 C CA . PRO A 1 151 ? 4.488 -14.001 -17.599 1.00 69.75 151 PRO A CA 1
ATOM 1112 C C . PRO A 1 151 ? 5.486 -13.175 -18.422 1.00 69.75 151 PRO A C 1
ATOM 1114 O O . PRO A 1 151 ? 6.546 -13.680 -18.785 1.00 69.75 151 PRO A O 1
ATOM 1117 N N . ARG A 1 152 ? 5.144 -11.925 -18.766 1.00 66.25 152 ARG A N 1
ATOM 1118 C CA . ARG A 1 152 ? 5.895 -11.083 -19.720 1.00 66.25 152 ARG A CA 1
ATOM 1119 C C . ARG A 1 152 ? 6.824 -10.067 -19.052 1.00 66.25 152 ARG A C 1
ATOM 1121 O O . ARG A 1 152 ? 7.462 -9.286 -19.748 1.00 66.25 152 ARG A O 1
ATOM 1128 N N . GLY A 1 153 ? 6.894 -10.078 -17.723 1.00 66.12 153 GLY A N 1
ATOM 1129 C CA . GLY A 1 153 ? 7.386 -8.947 -16.945 1.00 66.12 153 GLY A CA 1
ATOM 1130 C C . GLY A 1 153 ? 6.208 -8.071 -16.536 1.00 66.12 153 GLY A C 1
ATOM 1131 O O . GLY A 1 153 ? 5.450 -7.580 -17.371 1.00 66.12 153 GLY A O 1
ATOM 1132 N N . LEU A 1 154 ? 6.036 -7.894 -15.230 1.00 66.31 154 LEU A N 1
ATOM 1133 C CA . LEU A 1 154 ? 4.971 -7.067 -14.682 1.00 66.31 154 LEU A CA 1
ATOM 1134 C C . LEU A 1 154 ? 5.414 -5.598 -14.750 1.00 66.31 154 LEU A C 1
ATOM 1136 O O . LEU A 1 154 ? 6.069 -5.098 -13.840 1.00 66.31 154 LEU A O 1
ATOM 1140 N N . SER A 1 155 ? 5.074 -4.938 -15.855 1.00 63.88 155 SER A N 1
ATOM 1141 C CA . SER A 1 155 ? 5.030 -3.480 -15.988 1.00 63.88 155 SER A CA 1
ATOM 1142 C C . SER A 1 155 ? 3.589 -3.108 -16.306 1.00 63.88 155 SER A C 1
ATOM 1144 O O . SER A 1 155 ? 2.989 -3.694 -17.207 1.00 63.88 155 SER A O 1
ATOM 1146 N N . LEU A 1 156 ? 3.025 -2.169 -15.552 1.00 59.56 156 LEU A N 1
ATOM 1147 C CA . LEU A 1 156 ? 1.680 -1.655 -15.783 1.00 59.56 156 LEU A CA 1
ATOM 1148 C C . LEU A 1 156 ? 1.801 -0.168 -16.078 1.00 59.56 156 LEU A C 1
ATOM 1150 O O . LEU A 1 156 ? 2.014 0.640 -15.172 1.00 59.56 156 LEU A O 1
ATOM 1154 N N . ASP A 1 157 ? 1.693 0.165 -17.360 1.00 58.19 157 ASP A N 1
ATOM 1155 C CA . ASP A 1 157 ? 1.581 1.548 -17.798 1.00 58.19 157 ASP A CA 1
ATOM 1156 C C . ASP A 1 157 ? 0.280 2.151 -17.240 1.00 58.19 157 ASP A C 1
ATOM 1158 O O . ASP A 1 157 ? -0.707 1.446 -16.999 1.00 58.19 157 ASP A O 1
ATOM 1162 N N . ALA A 1 158 ? 0.282 3.459 -16.981 1.00 57.44 158 ALA A N 1
ATOM 1163 C CA . ALA A 1 158 ? -0.914 4.138 -16.500 1.00 57.44 158 ALA A CA 1
ATOM 1164 C C . ALA A 1 158 ? -2.022 4.042 -17.559 1.00 57.44 158 ALA A C 1
ATOM 1166 O O . ALA A 1 158 ? -1.809 4.429 -18.703 1.00 57.44 158 ALA A O 1
ATOM 1167 N N . SER A 1 159 ? -3.192 3.531 -17.172 1.00 52.03 159 SER A N 1
ATOM 1168 C CA . SER A 1 159 ? -4.330 3.370 -18.080 1.00 52.03 159 SER A CA 1
ATOM 1169 C C . SER A 1 159 ? -4.791 4.701 -18.673 1.00 52.03 159 SER A C 1
ATOM 1171 O O . SER A 1 159 ? -4.805 5.714 -17.967 1.00 52.03 159 SER A O 1
ATOM 1173 N N . ASP A 1 160 ? -5.275 4.662 -19.913 1.00 50.44 160 ASP A N 1
ATOM 1174 C CA . ASP A 1 160 ? -5.907 5.802 -20.577 1.00 50.44 160 ASP A CA 1
ATOM 1175 C C . ASP A 1 160 ? -7.112 6.357 -19.795 1.00 50.44 160 ASP A C 1
ATOM 1177 O O . ASP A 1 160 ? -7.782 5.657 -19.019 1.00 50.44 160 ASP A O 1
ATOM 1181 N N . LEU A 1 161 ? -7.403 7.639 -20.036 1.00 47.72 161 LEU A N 1
ATOM 1182 C CA . LEU A 1 161 ? -8.578 8.334 -19.509 1.00 47.72 161 LEU A CA 1
ATOM 1183 C C . LEU A 1 161 ? -9.862 7.568 -19.871 1.00 47.72 161 LEU A C 1
ATOM 1185 O O . LEU A 1 161 ? -10.063 7.154 -21.009 1.00 47.72 161 LEU A O 1
ATOM 1189 N N . GLY A 1 162 ? -10.719 7.351 -18.868 1.00 53.28 162 GLY A N 1
ATOM 1190 C CA . GLY A 1 162 ? -11.996 6.640 -18.998 1.00 53.28 162 GLY A CA 1
ATOM 1191 C C . GLY A 1 162 ? -12.073 5.284 -18.284 1.00 53.28 162 GLY A C 1
ATOM 1192 O O . GLY A 1 162 ? -13.170 4.878 -17.894 1.00 53.28 162 GLY A O 1
ATOM 1193 N N . THR A 1 163 ? -10.949 4.602 -18.022 1.00 67.31 163 THR A N 1
ATOM 1194 C CA . THR A 1 163 ? -10.977 3.328 -17.273 1.00 67.31 163 THR A CA 1
ATOM 1195 C C . THR A 1 163 ? -10.821 3.574 -15.773 1.00 67.31 163 THR A C 1
ATOM 1197 O O . THR A 1 163 ? -9.736 3.874 -15.284 1.00 67.31 163 THR A O 1
ATOM 1200 N N . CYS A 1 164 ? -11.923 3.436 -15.033 1.00 75.25 164 CYS A N 1
ATOM 1201 C CA . CYS A 1 164 ? -11.964 3.575 -13.579 1.00 75.25 164 CYS A CA 1
ATOM 1202 C C . CYS A 1 164 ? -12.309 2.236 -12.936 1.00 75.25 164 CYS A C 1
ATOM 1204 O O . CYS A 1 164 ? -13.435 1.762 -13.093 1.00 75.25 164 CYS A O 1
ATOM 1206 N N . LEU A 1 165 ? -11.377 1.641 -12.193 1.00 79.75 165 LEU A N 1
ATOM 1207 C CA . LEU A 1 165 ? -11.660 0.468 -11.373 1.00 79.75 165 LEU A CA 1
ATOM 1208 C C . LEU A 1 165 ? -11.856 0.901 -9.915 1.00 79.75 165 LEU A C 1
ATOM 1210 O O . LEU A 1 165 ? -11.044 1.641 -9.355 1.00 79.75 165 LEU A O 1
ATOM 1214 N N . ARG A 1 166 ? -12.915 0.398 -9.273 1.00 85.75 166 ARG A N 1
ATOM 1215 C CA . ARG A 1 166 ? -13.166 0.507 -7.828 1.00 85.75 166 ARG A CA 1
ATOM 1216 C C . ARG A 1 166 ? -13.025 -0.878 -7.172 1.00 85.75 166 ARG A C 1
ATOM 1218 O O . ARG A 1 166 ? -14.012 -1.416 -6.663 1.00 85.75 166 ARG A O 1
ATOM 1225 N N . PRO A 1 167 ? -11.845 -1.530 -7.218 1.00 87.25 167 PRO A N 1
ATOM 1226 C CA . PRO A 1 167 ? -11.653 -2.868 -6.666 1.00 87.25 167 PRO A CA 1
ATOM 1227 C C . PRO A 1 167 ? -11.937 -2.878 -5.159 1.00 87.25 167 PRO A C 1
ATOM 1229 O O . PRO A 1 167 ? -11.324 -2.155 -4.372 1.00 87.25 167 PRO A O 1
ATOM 1232 N N . GLY A 1 168 ? -12.888 -3.716 -4.756 1.00 89.88 168 GLY A N 1
ATOM 1233 C CA . GLY A 1 168 ? -13.383 -3.805 -3.388 1.00 89.88 168 GLY A CA 1
ATOM 1234 C C . GLY A 1 168 ? -13.358 -5.234 -2.866 1.00 89.88 168 GLY A C 1
ATOM 1235 O O . GLY A 1 168 ? -13.615 -6.184 -3.609 1.00 89.88 168 GLY A O 1
ATOM 1236 N N . PHE A 1 169 ? -13.040 -5.384 -1.581 1.00 92.19 169 PHE A N 1
ATOM 1237 C CA . PHE A 1 169 ? -12.968 -6.673 -0.893 1.00 92.19 169 PHE A CA 1
ATOM 1238 C C . PHE A 1 169 ? -13.189 -6.523 0.616 1.00 92.19 169 PHE A C 1
ATOM 1240 O O . PHE A 1 169 ? -13.156 -5.425 1.177 1.00 92.19 169 PHE A O 1
ATOM 1247 N N . ARG A 1 170 ? -13.376 -7.654 1.299 1.00 91.56 170 ARG A N 1
ATOM 1248 C CA . ARG A 1 170 ? -13.399 -7.742 2.760 1.00 91.56 170 ARG A CA 1
ATOM 1249 C C . ARG A 1 170 ? -12.241 -8.585 3.275 1.00 91.56 170 ARG A C 1
ATOM 1251 O O . ARG A 1 170 ? -12.057 -9.726 2.847 1.00 91.56 170 ARG A O 1
ATOM 1258 N N . LEU A 1 171 ? -11.494 -8.028 4.225 1.00 92.06 171 LEU A N 1
ATOM 1259 C CA . LEU A 1 171 ? -10.427 -8.717 4.943 1.00 92.06 171 LEU A CA 1
ATOM 1260 C C . 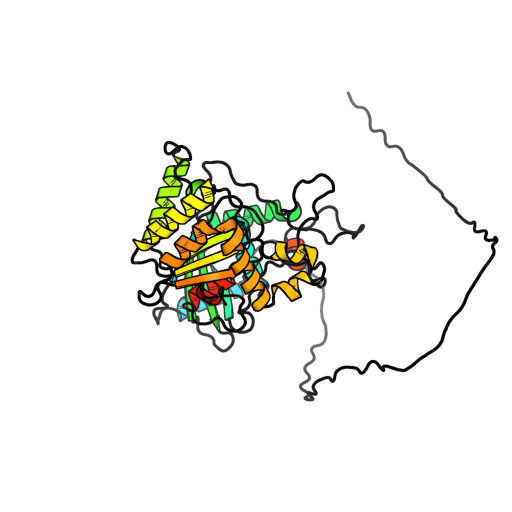LEU A 1 171 ? -10.961 -9.292 6.257 1.00 92.06 171 LEU A C 1
ATOM 1262 O O . LEU A 1 171 ? -11.376 -8.548 7.145 1.00 92.06 171 LEU A O 1
ATOM 1266 N N . TYR A 1 172 ? -10.895 -10.613 6.388 1.00 89.81 172 TYR A N 1
ATOM 1267 C CA . TYR A 1 172 ? -11.237 -11.351 7.600 1.00 89.81 172 TYR A CA 1
ATOM 1268 C C . TYR A 1 172 ? -9.960 -11.741 8.343 1.00 89.81 172 TYR A C 1
ATOM 1270 O O . TYR A 1 172 ? -9.079 -12.370 7.754 1.00 89.81 172 TYR A O 1
ATOM 1278 N N . LEU A 1 173 ? -9.875 -11.419 9.638 1.00 89.06 173 LEU A N 1
ATOM 1279 C CA . LEU A 1 173 ? -8.746 -11.816 10.487 1.00 89.06 173 LEU A CA 1
ATOM 1280 C C . LEU A 1 173 ? -9.157 -12.808 11.573 1.00 89.06 173 LEU A C 1
ATOM 1282 O O . LEU A 1 173 ? -10.051 -12.533 12.377 1.00 89.06 173 LEU A O 1
ATOM 1286 N N . ARG A 1 174 ? -8.428 -13.923 11.667 1.00 87.69 174 ARG A N 1
ATOM 1287 C CA . ARG A 1 174 ? -8.529 -14.904 12.760 1.00 87.69 174 ARG A CA 1
ATOM 1288 C C . ARG A 1 174 ? -7.168 -15.061 13.435 1.00 87.69 174 ARG A C 1
ATOM 1290 O O . ARG A 1 174 ? -6.200 -15.421 12.769 1.00 87.69 174 ARG A O 1
ATOM 1297 N N . ARG A 1 175 ? -7.081 -14.827 14.748 1.00 87.06 175 ARG A N 1
ATOM 1298 C CA . ARG A 1 175 ? -5.842 -15.056 15.521 1.00 87.06 175 ARG A CA 1
ATOM 1299 C C . ARG A 1 175 ? -5.468 -16.542 15.479 1.00 87.06 175 ARG A C 1
ATOM 1301 O O . ARG A 1 175 ? -6.355 -17.386 15.473 1.00 87.06 175 ARG A O 1
ATOM 1308 N N . GLN A 1 176 ? -4.182 -16.883 15.428 1.00 83.62 176 GLN A N 1
ATOM 1309 C CA . GLN A 1 176 ? -3.773 -18.292 15.313 1.00 83.62 176 GLN A CA 1
ATOM 1310 C C . GLN A 1 176 ? -4.118 -19.108 16.571 1.00 83.62 176 GLN A C 1
ATOM 1312 O O . GLN A 1 176 ? -4.620 -20.220 16.458 1.00 83.62 176 GLN A O 1
ATOM 1317 N N . GLN A 1 177 ? -3.986 -18.509 17.756 1.00 79.56 177 GLN A N 1
ATOM 1318 C CA . GLN A 1 177 ? -4.333 -19.107 19.055 1.00 79.56 177 GLN A CA 1
ATOM 1319 C C . GLN A 1 177 ? -5.843 -19.029 19.400 1.00 79.56 177 GLN A C 1
ATOM 1321 O O . GLN A 1 177 ? -6.208 -18.870 20.562 1.00 79.56 177 GLN A O 1
ATOM 1326 N N . GLY A 1 178 ? -6.752 -19.068 18.417 1.00 64.06 178 GLY A N 1
ATOM 1327 C CA . GLY A 1 178 ? -8.191 -19.075 18.713 1.00 64.06 178 GLY A CA 1
ATOM 1328 C C . GLY A 1 178 ? -9.122 -19.127 17.500 1.00 64.06 178 GLY A C 1
ATOM 1329 O O . GLY A 1 178 ? -8.879 -18.520 16.463 1.00 64.06 178 GLY A O 1
ATOM 1330 N N . ALA A 1 179 ? -10.262 -19.806 17.644 1.00 58.62 179 ALA A N 1
ATOM 1331 C CA . ALA A 1 179 ? -11.215 -20.011 16.547 1.00 58.62 179 ALA A CA 1
ATOM 1332 C C . ALA A 1 179 ? -12.015 -18.755 16.127 1.00 58.62 179 ALA A C 1
ATOM 1334 O O . ALA A 1 179 ? -12.720 -18.789 15.118 1.00 58.62 179 ALA A O 1
ATOM 1335 N N . ARG A 1 180 ? -11.944 -17.651 16.885 1.00 67.06 180 ARG A N 1
ATOM 1336 C CA . ARG A 1 180 ? -12.776 -16.454 16.667 1.00 67.06 180 ARG A CA 1
ATOM 1337 C C . ARG A 1 180 ? -12.184 -15.525 15.603 1.00 67.06 180 ARG A C 1
ATOM 1339 O O . ARG A 1 180 ? -11.019 -15.134 15.681 1.00 67.06 180 ARG A O 1
ATOM 1346 N N . VAL A 1 181 ? -13.023 -15.124 14.645 1.00 66.06 181 VAL A N 1
ATOM 1347 C CA . VAL A 1 181 ? -12.769 -13.950 13.795 1.00 66.06 181 VAL A CA 1
ATOM 1348 C C . VAL A 1 181 ? -12.752 -12.726 14.709 1.00 66.06 181 VAL A C 1
ATOM 1350 O O . VAL A 1 181 ? -13.692 -12.526 15.476 1.00 66.06 181 VAL A O 1
ATOM 1353 N N . LEU A 1 182 ? -11.670 -11.950 14.673 1.00 69.31 182 LEU A N 1
ATOM 1354 C CA . LEU A 1 182 ? -11.486 -10.796 15.558 1.00 69.31 182 LEU A CA 1
ATOM 1355 C C . LEU A 1 182 ? -11.919 -9.481 14.916 1.00 69.31 182 LEU A C 1
ATOM 1357 O O . LEU A 1 182 ? -12.328 -8.570 15.629 1.00 69.31 182 LEU A O 1
ATOM 1361 N N . SER A 1 183 ? -11.806 -9.370 13.592 1.00 70.81 183 SER A N 1
ATOM 1362 C CA . SER A 1 183 ? -12.109 -8.133 12.880 1.00 70.81 183 SER A CA 1
ATOM 1363 C C . SER A 1 183 ? -12.444 -8.366 11.410 1.00 70.81 183 SER A C 1
ATOM 1365 O O . SER A 1 183 ? -12.113 -9.409 10.834 1.00 70.81 183 SER A O 1
ATOM 1367 N N . LEU A 1 184 ? -13.108 -7.362 10.841 1.00 78.62 184 LEU A N 1
ATOM 1368 C CA . LEU A 1 184 ? -13.537 -7.267 9.458 1.00 78.62 184 LEU A CA 1
ATOM 1369 C C . LEU A 1 184 ? -13.233 -5.854 8.950 1.00 78.62 184 LEU A C 1
ATOM 1371 O O . LEU A 1 184 ? -13.843 -4.899 9.421 1.00 78.62 184 LEU A O 1
ATOM 1375 N N . THR A 1 185 ? -12.342 -5.720 7.971 1.00 80.81 185 THR A N 1
ATOM 1376 C CA . THR A 1 185 ? -12.148 -4.447 7.253 1.00 80.81 185 THR A CA 1
ATOM 1377 C C . THR A 1 185 ? -12.807 -4.541 5.888 1.00 80.81 185 THR A C 1
ATOM 1379 O O . THR A 1 185 ? -12.576 -5.503 5.154 1.00 80.81 185 THR A O 1
ATOM 1382 N N . SER A 1 186 ? -13.621 -3.544 5.549 1.00 83.88 186 SER A N 1
ATOM 1383 C CA . SER A 1 186 ? -14.159 -3.364 4.204 1.00 83.88 186 SER A CA 1
ATOM 1384 C C . SER A 1 186 ? -13.269 -2.384 3.449 1.00 83.88 186 SER A C 1
ATOM 1386 O O . SER A 1 186 ? -13.043 -1.268 3.916 1.00 83.88 186 SER A O 1
ATOM 1388 N N . VAL A 1 187 ? -12.776 -2.804 2.289 1.00 83.62 187 VAL A N 1
ATOM 1389 C CA . VAL A 1 187 ? -11.846 -2.035 1.458 1.00 83.62 187 VAL A CA 1
ATOM 1390 C C . VAL A 1 187 ? -12.538 -1.632 0.16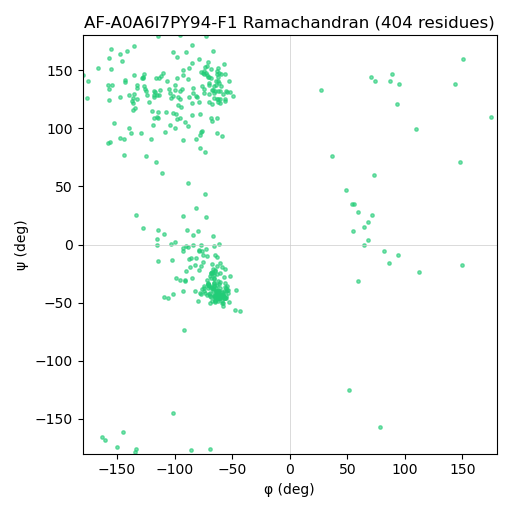2 1.00 83.62 187 VAL A C 1
ATOM 1392 O O . VAL A 1 187 ? -13.161 -2.473 -0.486 1.00 83.62 187 VAL A O 1
ATOM 1395 N N . SER A 1 188 ? -12.411 -0.361 -0.220 1.00 81.06 188 SER A N 1
ATOM 1396 C CA . SER A 1 188 ? -12.779 0.163 -1.541 1.00 81.06 188 SER A CA 1
ATOM 1397 C C . SER A 1 188 ? -11.593 0.947 -2.088 1.00 81.06 188 SER A C 1
ATOM 1399 O O . SER A 1 188 ? -11.411 2.113 -1.753 1.00 81.06 188 SER A O 1
ATOM 1401 N N . ALA A 1 189 ? -10.766 0.317 -2.910 1.00 78.94 189 ALA A N 1
ATOM 1402 C CA . ALA A 1 189 ? -9.653 0.997 -3.554 1.00 78.94 189 ALA A CA 1
ATOM 1403 C C . ALA A 1 189 ? -10.105 1.707 -4.839 1.00 78.94 189 ALA A C 1
ATOM 1405 O O . ALA A 1 189 ? -11.118 1.330 -5.427 1.00 78.94 189 ALA A O 1
ATOM 1406 N N . PHE A 1 190 ? -9.357 2.730 -5.255 1.00 76.62 190 PHE A N 1
ATOM 1407 C CA . PHE A 1 190 ? -9.565 3.450 -6.510 1.00 76.62 190 PHE A CA 1
ATOM 1408 C C . PHE A 1 190 ? -8.327 3.328 -7.380 1.00 76.62 190 PHE A C 1
ATOM 1410 O O . PHE A 1 190 ? -7.252 3.830 -7.046 1.00 76.62 190 PHE A O 1
ATOM 1417 N N . ASP A 1 191 ? -8.510 2.664 -8.512 1.00 69.00 191 ASP A N 1
ATOM 1418 C CA . ASP A 1 191 ? -7.493 2.488 -9.530 1.00 69.00 191 ASP A CA 1
ATOM 1419 C C . ASP A 1 191 ? -8.041 3.006 -10.861 1.00 69.00 191 ASP A C 1
ATOM 1421 O O . ASP A 1 191 ? -8.521 2.273 -11.725 1.00 69.00 191 ASP A O 1
ATOM 1425 N N . GLY A 1 192 ? -8.061 4.333 -10.950 1.00 62.25 192 GLY A N 1
ATOM 1426 C CA . GLY A 1 192 ? -8.211 5.075 -12.194 1.00 62.25 192 GLY A CA 1
ATOM 1427 C C . GLY A 1 192 ? -6.932 5.853 -12.490 1.00 62.25 192 GLY A C 1
ATOM 1428 O O . GLY A 1 192 ? -5.979 5.846 -11.696 1.00 62.25 192 GLY A O 1
ATOM 1429 N N . VAL A 1 193 ? -6.934 6.562 -13.619 1.00 57.84 193 VAL A N 1
ATOM 1430 C CA . VAL A 1 193 ? -5.821 7.427 -14.032 1.00 57.84 193 VAL A CA 1
ATOM 1431 C C . VAL A 1 193 ? -5.425 8.333 -12.869 1.00 57.84 193 VAL A C 1
ATOM 1433 O O . VAL A 1 193 ? -6.264 9.014 -12.281 1.00 57.84 193 VAL A O 1
ATOM 1436 N N . GLY A 1 194 ? -4.138 8.348 -12.514 1.00 49.56 194 GLY A N 1
ATOM 1437 C CA . GLY A 1 194 ? -3.662 9.061 -11.322 1.00 49.56 194 GLY A CA 1
ATOM 1438 C C . GLY A 1 194 ? -3.807 10.585 -11.375 1.00 49.56 194 GLY A C 1
ATOM 1439 O O . GLY A 1 194 ? -3.505 11.259 -10.396 1.00 49.56 194 GLY A O 1
ATOM 1440 N N . GLY A 1 195 ? -4.311 11.099 -12.496 1.00 49.62 195 GLY A N 1
ATOM 1441 C CA . GLY A 1 195 ? -4.870 12.431 -12.640 1.00 49.62 195 GLY A CA 1
ATOM 1442 C C . GLY A 1 195 ? -6.116 12.708 -11.799 1.00 49.62 195 GLY A C 1
ATOM 1443 O O . GLY A 1 195 ? -6.464 13.864 -11.659 1.00 49.62 195 GLY A O 1
ATOM 1444 N N . LEU A 1 196 ? -6.757 11.715 -11.170 1.00 55.75 196 LEU A N 1
ATOM 1445 C CA . LEU A 1 196 ? -7.881 11.965 -10.248 1.00 55.75 196 LEU A CA 1
ATOM 1446 C C . LEU A 1 196 ? -7.540 12.856 -9.051 1.00 55.75 196 LEU A C 1
ATOM 1448 O O . LEU A 1 196 ? -8.439 13.413 -8.423 1.00 55.75 196 LEU A O 1
ATOM 1452 N N . LEU A 1 197 ? -6.251 12.974 -8.736 1.00 55.78 197 LEU A N 1
ATOM 1453 C CA . LEU A 1 197 ? -5.761 13.904 -7.731 1.00 55.78 197 LEU A CA 1
ATOM 1454 C C . LEU A 1 197 ? -5.464 15.300 -8.292 1.00 55.78 197 LEU A C 1
ATOM 1456 O O . LEU A 1 197 ? -5.294 16.197 -7.489 1.00 55.78 197 LEU A O 1
ATOM 1460 N N . VAL A 1 198 ? -5.412 15.494 -9.613 1.00 52.8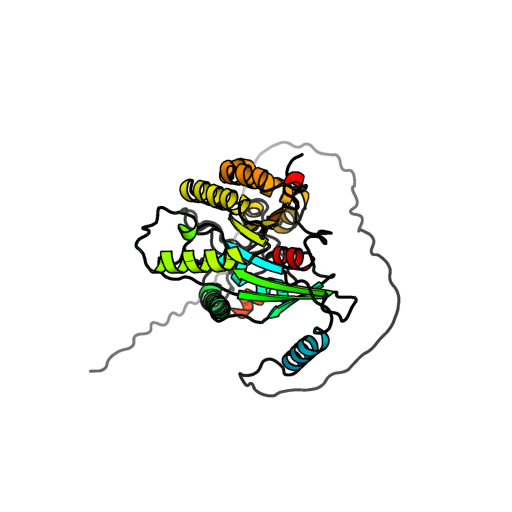8 198 VAL A N 1
ATOM 1461 C CA . VAL A 1 198 ? -5.026 16.746 -10.288 1.00 52.88 198 VAL A CA 1
ATOM 1462 C C . VAL A 1 198 ? -6.271 17.388 -10.905 1.00 52.88 198 VAL A C 1
ATOM 1464 O O . VAL A 1 198 ? -6.861 16.829 -11.828 1.00 52.88 198 VAL A O 1
ATOM 1467 N N . GLU A 1 199 ? -6.686 18.556 -10.409 1.00 50.56 199 GLU A N 1
ATOM 1468 C CA . GLU A 1 199 ? -7.936 19.199 -10.854 1.00 50.56 199 GLU A CA 1
ATOM 1469 C C . GLU A 1 199 ? -7.897 19.704 -12.311 1.00 50.56 199 GLU A C 1
ATOM 1471 O O . GLU A 1 199 ? -8.942 19.770 -12.958 1.00 50.56 199 GLU A O 1
ATOM 1476 N N . ASP A 1 200 ? -6.704 19.981 -12.849 1.00 50.38 200 ASP A N 1
ATOM 1477 C CA . ASP A 1 200 ? -6.497 20.590 -14.174 1.00 50.38 200 ASP A CA 1
ATOM 1478 C C . ASP A 1 200 ? -6.694 19.642 -15.373 1.00 50.38 200 ASP A C 1
ATOM 1480 O O . ASP A 1 200 ? -6.651 20.072 -16.530 1.00 50.38 200 ASP A O 1
ATOM 1484 N N . LEU A 1 201 ? -6.917 18.343 -15.148 1.00 52.97 201 LEU A N 1
ATOM 1485 C CA . LEU A 1 201 ? -7.175 17.394 -16.234 1.00 52.97 201 LEU A CA 1
ATOM 1486 C C . LEU A 1 201 ? -8.615 17.506 -16.742 1.00 52.97 201 LEU A C 1
ATOM 1488 O O . LEU A 1 201 ? -9.480 16.725 -16.358 1.00 52.97 201 LEU A O 1
ATOM 1492 N N . ALA A 1 202 ? -8.823 18.476 -17.640 1.00 54.75 202 ALA A N 1
ATOM 1493 C CA . ALA A 1 202 ? -10.000 18.651 -18.493 1.00 54.75 202 ALA A CA 1
ATOM 1494 C C . ALA A 1 202 ? -11.326 18.269 -17.795 1.00 54.75 202 ALA A C 1
ATOM 1496 O O . ALA A 1 202 ? -11.902 17.220 -18.099 1.00 54.75 202 ALA A O 1
ATOM 1497 N N . PRO A 1 203 ? -11.858 19.117 -16.887 1.00 58.97 203 PRO A N 1
ATOM 1498 C CA . PRO A 1 203 ? -13.051 18.813 -16.083 1.00 58.97 203 PRO A CA 1
ATOM 1499 C C . PRO A 1 203 ? -14.344 18.563 -16.889 1.00 58.97 203 PRO A C 1
ATOM 1501 O O . PRO A 1 203 ? -15.391 18.301 -16.299 1.00 58.97 203 PRO A O 1
ATOM 1504 N N . THR A 1 204 ? -14.294 18.623 -18.218 1.00 67.75 204 THR A N 1
ATOM 1505 C CA . THR A 1 204 ? -15.363 18.240 -19.144 1.00 67.75 204 THR A CA 1
ATOM 1506 C C . THR A 1 204 ? -15.385 16.747 -19.501 1.00 67.75 204 THR A C 1
ATOM 1508 O O . THR A 1 204 ? -16.385 16.301 -20.063 1.00 67.75 204 THR A O 1
ATOM 1511 N N . ASP A 1 205 ? -14.353 15.952 -19.179 1.00 74.19 205 ASP A N 1
ATOM 1512 C CA . ASP A 1 205 ? -14.347 14.512 -19.479 1.00 74.19 205 ASP A CA 1
ATOM 1513 C C . ASP A 1 205 ? -15.364 13.730 -18.605 1.00 74.19 205 ASP A C 1
ATOM 1515 O O . ASP A 1 205 ? -15.272 13.746 -17.368 1.00 74.19 205 ASP A O 1
ATOM 1519 N N . PRO A 1 206 ? -16.328 12.995 -19.202 1.00 75.81 206 PRO A N 1
ATOM 1520 C CA . PRO A 1 206 ? -17.340 12.259 -18.438 1.00 75.81 206 PRO A CA 1
ATOM 1521 C C . PRO A 1 206 ? -16.774 11.112 -17.586 1.00 75.81 206 PRO A C 1
ATOM 1523 O O . PRO A 1 206 ? -17.344 10.774 -16.544 1.00 75.81 206 PRO A O 1
ATOM 1526 N N . GLY A 1 207 ? -15.665 10.499 -18.009 1.00 74.25 207 GLY A N 1
ATOM 1527 C CA . GLY A 1 207 ? -14.978 9.443 -17.268 1.00 74.25 207 GLY A CA 1
ATOM 1528 C C . GLY A 1 207 ? -14.310 9.984 -16.005 1.00 74.25 207 GLY A C 1
ATOM 1529 O O . GLY A 1 207 ? -14.481 9.412 -14.926 1.00 74.25 207 GLY A O 1
ATOM 1530 N N . PHE A 1 208 ? -13.630 11.127 -16.117 1.00 75.44 208 PHE A N 1
ATOM 1531 C CA . PHE A 1 208 ? -13.044 11.852 -14.992 1.00 75.44 208 PHE A CA 1
ATOM 1532 C C . PHE A 1 208 ? -14.105 12.238 -13.954 1.00 75.44 208 PHE A C 1
ATOM 1534 O O . PHE A 1 208 ? -13.968 11.899 -12.775 1.00 75.44 208 PHE A O 1
ATOM 1541 N N . GLN A 1 209 ? -15.210 12.857 -14.385 1.00 77.94 209 GLN A N 1
ATOM 1542 C CA . GLN A 1 209 ? -16.295 13.248 -13.477 1.00 77.94 209 GLN A CA 1
ATOM 1543 C C . GLN A 1 209 ? -16.940 12.042 -12.781 1.00 77.94 209 GLN A C 1
ATOM 1545 O O . GLN A 1 209 ? -17.171 12.068 -11.568 1.00 77.94 209 GLN A O 1
ATOM 1550 N N . ARG A 1 210 ? -17.152 10.934 -13.505 1.00 78.25 210 ARG A N 1
ATOM 1551 C CA . ARG A 1 210 ? -17.641 9.675 -12.921 1.00 78.25 210 ARG A CA 1
ATOM 1552 C C . ARG A 1 210 ? -16.689 9.134 -11.852 1.00 78.25 210 ARG A C 1
ATOM 1554 O O . ARG A 1 210 ? -17.142 8.747 -10.775 1.00 78.25 210 ARG A O 1
ATOM 1561 N N . CYS A 1 211 ? -15.386 9.110 -12.121 1.00 77.19 211 CYS A N 1
ATOM 1562 C CA . CYS A 1 211 ? -14.387 8.699 -11.139 1.00 77.19 211 CYS A CA 1
ATOM 1563 C C . CYS A 1 211 ? -14.372 9.616 -9.901 1.00 77.19 211 CYS A C 1
ATOM 1565 O O . CYS A 1 211 ? -14.354 9.110 -8.777 1.00 77.19 211 CYS A O 1
ATOM 1567 N N . ARG A 1 212 ? -14.415 10.946 -10.086 1.00 79.75 212 ARG A N 1
ATOM 1568 C CA . ARG A 1 212 ? -14.445 11.939 -8.995 1.00 79.75 212 ARG A CA 1
ATOM 1569 C C . ARG A 1 212 ? -15.673 11.744 -8.101 1.00 79.75 212 ARG A C 1
ATOM 1571 O O . ARG A 1 212 ? -15.544 11.738 -6.878 1.00 79.75 212 ARG A O 1
ATOM 1578 N N . ALA A 1 213 ? -16.846 11.510 -8.691 1.00 80.88 213 ALA A N 1
ATOM 1579 C CA . ALA A 1 213 ? -18.075 11.220 -7.952 1.00 80.88 213 ALA A CA 1
ATOM 1580 C C . ALA A 1 213 ? -17.969 9.931 -7.113 1.00 80.88 213 ALA A C 1
ATOM 1582 O O . ALA A 1 213 ? -18.297 9.942 -5.926 1.00 80.88 213 ALA A O 1
ATOM 1583 N N . LEU A 1 214 ? -17.450 8.840 -7.694 1.00 79.81 214 LEU A N 1
ATOM 1584 C CA . LEU A 1 214 ? -17.250 7.569 -6.983 1.00 79.81 214 LEU A CA 1
ATOM 1585 C C . LEU A 1 214 ? -16.223 7.694 -5.842 1.00 79.81 214 LEU A C 1
ATOM 1587 O O . LEU A 1 214 ? -16.409 7.089 -4.784 1.00 79.81 214 LEU A O 1
ATOM 1591 N N . LEU A 1 215 ? -15.158 8.480 -6.037 1.00 83.88 215 LEU A N 1
ATOM 1592 C CA . LEU A 1 215 ? -14.164 8.758 -4.998 1.00 83.88 215 LEU A CA 1
ATOM 1593 C C . LEU A 1 215 ? -14.792 9.539 -3.833 1.00 83.88 215 LEU A C 1
ATOM 1595 O O . LEU A 1 215 ? -14.660 9.121 -2.683 1.00 83.88 215 LEU A O 1
ATOM 1599 N N . SER A 1 216 ? -15.532 10.614 -4.121 1.00 84.25 216 SER A N 1
ATOM 1600 C CA . SER A 1 216 ? -16.254 11.402 -3.110 1.00 84.25 216 SER A CA 1
ATOM 1601 C C . SER A 1 216 ? -17.252 10.557 -2.306 1.00 84.25 216 SER A C 1
ATOM 1603 O O . SER A 1 216 ? -17.286 10.650 -1.079 1.00 84.25 216 SER A O 1
ATOM 1605 N N . GLU A 1 217 ? -18.017 9.681 -2.969 1.00 84.06 217 GLU A N 1
ATOM 1606 C CA . GLU A 1 217 ? -18.967 8.750 -2.335 1.00 84.06 217 GLU A CA 1
ATOM 1607 C C . GLU A 1 217 ? -18.276 7.814 -1.322 1.00 84.06 217 GLU A C 1
ATOM 1609 O O . GLU A 1 217 ? -18.772 7.595 -0.210 1.00 84.06 217 GLU A O 1
ATOM 1614 N N . ALA A 1 218 ? -17.106 7.280 -1.688 1.00 84.44 218 ALA A N 1
ATOM 1615 C CA . ALA A 1 218 ? -16.340 6.394 -0.821 1.00 84.44 218 ALA A CA 1
ATOM 1616 C C . ALA A 1 218 ? -15.637 7.140 0.324 1.00 84.44 218 ALA A C 1
ATOM 1618 O O . ALA A 1 218 ? -15.638 6.643 1.453 1.00 84.44 218 ALA A O 1
ATOM 1619 N N . LEU A 1 219 ? -15.082 8.329 0.062 1.00 86.31 219 LEU A N 1
ATOM 1620 C CA . LEU A 1 219 ? -14.449 9.175 1.079 1.00 86.31 219 LEU A CA 1
ATOM 1621 C C . LEU A 1 219 ? -15.449 9.606 2.158 1.00 86.31 219 LEU A C 1
ATOM 1623 O O . LEU A 1 219 ? -15.147 9.480 3.344 1.00 86.31 219 LEU A O 1
ATOM 1627 N N . ALA A 1 220 ? -16.669 9.996 1.769 1.00 86.38 220 ALA A N 1
ATOM 1628 C CA . ALA A 1 220 ? -17.738 10.397 2.690 1.00 86.38 220 ALA A CA 1
ATOM 1629 C C . ALA A 1 220 ? -18.094 9.327 3.743 1.00 86.38 220 ALA A C 1
ATOM 1631 O O . ALA A 1 220 ? -18.664 9.641 4.787 1.00 86.38 220 ALA A O 1
ATOM 1632 N N . ASN A 1 221 ? -17.757 8.061 3.479 1.00 83.06 221 ASN A N 1
ATOM 1633 C CA . ASN A 1 221 ? -18.065 6.917 4.332 1.00 83.06 221 ASN A CA 1
ATOM 1634 C C . ASN A 1 221 ? -16.827 6.219 4.919 1.00 83.06 221 ASN A C 1
ATOM 1636 O O . ASN A 1 221 ? -16.994 5.177 5.562 1.00 83.06 221 ASN A O 1
ATOM 1640 N N . CYS A 1 222 ? -15.616 6.742 4.701 1.00 91.25 222 CYS A N 1
ATOM 1641 C CA . CYS A 1 222 ? -14.374 6.132 5.173 1.00 91.25 222 CYS A CA 1
ATOM 1642 C C . CYS A 1 222 ? -13.938 6.664 6.548 1.00 91.25 222 CYS A C 1
ATOM 1644 O O . CYS A 1 222 ? -14.129 7.832 6.879 1.00 91.25 222 CYS A O 1
ATOM 1646 N N . ASP A 1 223 ? -13.330 5.789 7.351 1.00 92.38 223 ASP A N 1
ATOM 1647 C CA . ASP A 1 223 ? -12.660 6.169 8.605 1.00 92.38 223 ASP A CA 1
ATOM 1648 C C . ASP A 1 223 ? -11.127 6.216 8.453 1.00 92.38 223 ASP A C 1
ATOM 1650 O O . ASP A 1 223 ? -10.413 6.755 9.308 1.00 92.38 223 ASP A O 1
ATOM 1654 N N . THR A 1 224 ? -10.634 5.648 7.347 1.00 94.44 224 THR A N 1
ATOM 1655 C CA . THR A 1 224 ? -9.222 5.478 7.025 1.00 94.44 224 THR A CA 1
ATOM 1656 C C . THR A 1 224 ? -8.976 5.669 5.536 1.00 94.44 224 THR A C 1
ATOM 1658 O O . THR A 1 224 ? -9.706 5.130 4.704 1.00 94.44 224 THR A O 1
ATOM 1661 N N . LEU A 1 225 ? -7.879 6.333 5.198 1.00 94.88 225 LEU A N 1
ATOM 1662 C CA . LEU A 1 225 ? -7.408 6.487 3.831 1.00 94.88 225 LEU A CA 1
ATOM 1663 C C . LEU A 1 225 ? -5.973 5.971 3.716 1.00 94.88 225 LEU A C 1
ATOM 1665 O O . LEU A 1 225 ? -5.100 6.348 4.494 1.00 94.88 225 LEU A O 1
ATOM 1669 N N . LEU A 1 226 ? -5.736 5.095 2.747 1.00 95.44 226 LEU A N 1
ATOM 1670 C CA . LEU A 1 226 ? -4.414 4.634 2.347 1.00 95.44 226 LEU A CA 1
ATOM 1671 C C . LEU A 1 226 ? -3.967 5.454 1.137 1.00 95.44 226 LEU A C 1
ATOM 1673 O O . LEU A 1 226 ? -4.684 5.522 0.139 1.00 95.44 226 LEU A O 1
ATOM 1677 N N . ILE A 1 227 ? -2.785 6.054 1.218 1.00 94.25 227 ILE A N 1
ATOM 1678 C CA . ILE A 1 227 ? -2.196 6.853 0.143 1.00 94.25 227 ILE A CA 1
ATOM 1679 C C . ILE A 1 227 ? -0.937 6.124 -0.319 1.00 94.25 227 ILE A C 1
ATOM 1681 O O . ILE A 1 227 ? 0.040 6.047 0.421 1.00 94.25 227 ILE A O 1
ATOM 1685 N N . CYS A 1 228 ? -0.969 5.553 -1.521 1.00 93.12 228 CYS A N 1
ATOM 1686 C CA . CYS A 1 228 ? 0.202 4.933 -2.135 1.00 93.12 228 CYS A CA 1
ATOM 1687 C C . CYS A 1 228 ? 1.104 6.018 -2.722 1.00 93.12 228 CYS A C 1
ATOM 1689 O O . CYS A 1 228 ? 0.648 6.769 -3.584 1.00 93.12 228 CYS A O 1
ATOM 1691 N N . LEU A 1 229 ? 2.365 6.066 -2.297 1.00 92.00 229 LEU A N 1
ATOM 1692 C CA . LEU A 1 229 ? 3.402 6.946 -2.839 1.00 92.00 229 LEU A CA 1
ATOM 1693 C C . LEU A 1 229 ? 4.598 6.087 -3.259 1.00 92.00 229 LEU A C 1
ATOM 1695 O O . LEU A 1 229 ? 4.994 5.221 -2.481 1.00 92.00 229 LEU A O 1
ATOM 1699 N N . PRO A 1 230 ? 5.184 6.283 -4.448 1.00 88.06 230 PRO A N 1
ATOM 1700 C CA . PRO A 1 230 ? 6.416 5.601 -4.807 1.00 88.06 230 PRO A CA 1
ATOM 1701 C C . PRO A 1 230 ? 7.574 6.165 -3.975 1.00 88.06 230 PRO A C 1
ATOM 1703 O O . PRO A 1 230 ? 7.758 7.374 -3.922 1.00 88.06 230 PRO A O 1
ATOM 1706 N N . LEU A 1 231 ? 8.367 5.306 -3.335 1.00 87.19 231 LEU A N 1
ATOM 1707 C CA . LEU A 1 231 ? 9.486 5.761 -2.490 1.00 87.19 231 LEU A CA 1
ATOM 1708 C C . LEU A 1 231 ? 10.740 6.171 -3.289 1.00 87.19 231 LEU A C 1
ATOM 1710 O O . LEU A 1 231 ? 11.622 6.857 -2.789 1.00 87.19 231 LEU A O 1
ATOM 1714 N N . SER A 1 232 ? 10.849 5.663 -4.511 1.00 75.00 232 SER A N 1
ATOM 1715 C CA . SER A 1 232 ? 12.072 5.620 -5.324 1.00 75.00 232 SER A CA 1
ATOM 1716 C C . SER A 1 232 ? 11.871 6.219 -6.718 1.00 75.00 232 SER A C 1
ATOM 1718 O O . SER A 1 232 ? 12.671 6.000 -7.626 1.00 75.00 232 SER A O 1
ATOM 1720 N N . ARG A 1 233 ? 10.764 6.942 -6.918 1.00 75.50 233 ARG A N 1
ATOM 1721 C CA . ARG A 1 233 ? 10.413 7.588 -8.183 1.00 75.50 233 ARG A CA 1
ATOM 1722 C C . ARG A 1 233 ? 9.827 8.957 -7.890 1.00 75.50 233 ARG A C 1
ATOM 1724 O O . ARG A 1 233 ? 8.870 9.064 -7.132 1.00 75.50 233 ARG A O 1
ATOM 1731 N N . TRP A 1 234 ? 10.369 9.969 -8.556 1.00 78.06 234 TRP A N 1
ATOM 1732 C CA . TRP A 1 234 ? 9.897 11.343 -8.457 1.00 78.06 234 TRP A CA 1
ATOM 1733 C C . TRP A 1 234 ? 8.402 11.442 -8.807 1.00 78.06 234 TRP A C 1
ATOM 1735 O O . TRP A 1 234 ? 7.978 11.010 -9.886 1.00 78.06 234 TRP A O 1
ATOM 1745 N N . ILE A 1 235 ? 7.604 12.009 -7.900 1.00 80.69 235 ILE A N 1
ATOM 1746 C CA . ILE A 1 235 ? 6.218 12.410 -8.171 1.00 80.69 235 ILE A CA 1
ATOM 1747 C C . ILE A 1 235 ? 6.269 13.795 -8.813 1.00 80.69 235 ILE A C 1
ATOM 1749 O O . ILE A 1 235 ? 7.004 14.664 -8.353 1.00 80.69 235 ILE A O 1
ATOM 1753 N N . ARG A 1 236 ? 5.520 14.027 -9.894 1.00 82.75 236 ARG A N 1
ATOM 1754 C CA . ARG A 1 236 ? 5.555 15.340 -10.554 1.00 82.75 236 ARG A CA 1
ATOM 1755 C C . ARG A 1 236 ? 5.038 16.445 -9.606 1.00 82.75 236 ARG A C 1
ATOM 1757 O O . ARG A 1 236 ? 4.095 16.172 -8.863 1.00 82.75 236 ARG A O 1
ATOM 1764 N N . PRO A 1 237 ? 5.558 17.687 -9.664 1.00 85.06 237 PRO A N 1
ATOM 1765 C CA . PRO A 1 237 ? 5.133 18.760 -8.756 1.00 85.06 237 PRO A CA 1
ATOM 1766 C C . PRO A 1 237 ? 3.624 19.058 -8.771 1.00 85.06 237 PRO A C 1
ATOM 1768 O O . PRO A 1 237 ? 3.056 19.359 -7.725 1.00 85.06 237 PRO A O 1
ATOM 1771 N N . ASP A 1 238 ? 2.951 18.910 -9.921 1.00 82.06 238 ASP A N 1
ATOM 1772 C CA . ASP A 1 238 ? 1.489 19.048 -10.037 1.00 82.06 238 ASP A CA 1
ATOM 1773 C C . ASP A 1 238 ? 0.746 17.984 -9.211 1.00 82.06 238 ASP A C 1
ATOM 1775 O O . ASP A 1 238 ? -0.199 18.281 -8.484 1.00 82.06 238 ASP A O 1
ATOM 1779 N N . GLN A 1 239 ? 1.223 16.739 -9.263 1.00 82.12 239 GLN A N 1
ATOM 1780 C CA . GLN A 1 239 ? 0.669 15.622 -8.499 1.00 82.12 239 GLN A CA 1
ATOM 1781 C C . GLN A 1 239 ? 0.968 15.746 -6.999 1.00 82.12 239 GLN A C 1
ATOM 1783 O O . GLN A 1 239 ? 0.151 15.325 -6.181 1.00 82.12 239 GLN A O 1
ATOM 1788 N N . GLU A 1 240 ? 2.124 16.306 -6.632 1.00 87.06 240 GLU A N 1
ATOM 1789 C CA . GLU A 1 240 ? 2.509 16.544 -5.239 1.00 87.06 240 GLU A CA 1
ATOM 1790 C C . GLU A 1 240 ? 1.652 17.649 -4.597 1.00 87.06 240 GLU A C 1
ATOM 1792 O O . GLU A 1 240 ? 1.055 17.438 -3.538 1.00 87.06 240 GLU A O 1
ATOM 1797 N N . GLN A 1 241 ? 1.539 18.804 -5.262 1.00 86.62 241 GLN A N 1
ATOM 1798 C CA . GLN A 1 241 ? 0.738 19.937 -4.796 1.00 86.62 241 GLN A CA 1
ATOM 1799 C C . GLN A 1 241 ? -0.739 19.553 -4.658 1.00 86.62 241 GLN A C 1
ATOM 1801 O O . GLN A 1 241 ? -1.342 19.813 -3.615 1.00 86.62 241 GLN A O 1
ATOM 1806 N N . ALA A 1 242 ? -1.299 18.867 -5.654 1.00 83.88 242 ALA A N 1
ATOM 1807 C CA . ALA A 1 242 ? -2.702 18.488 -5.615 1.00 83.88 242 ALA A CA 1
ATOM 1808 C C . ALA A 1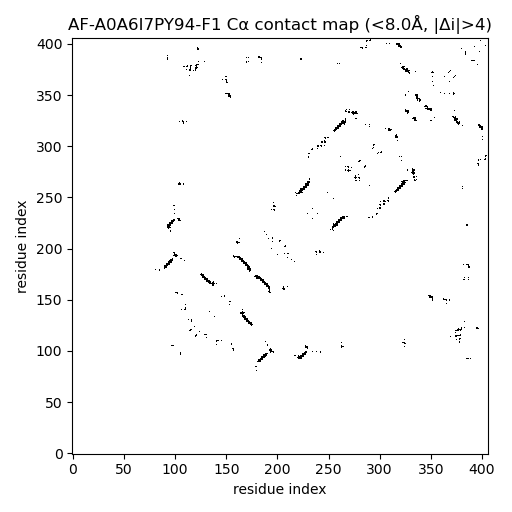 242 ? -2.976 17.387 -4.563 1.00 83.88 242 ALA A C 1
ATOM 1810 O O . ALA A 1 242 ? -3.983 17.424 -3.856 1.00 83.88 242 ALA A O 1
ATOM 1811 N N . LEU A 1 243 ? -2.034 16.460 -4.322 1.00 88.00 243 LEU A N 1
ATOM 1812 C CA . LEU A 1 243 ? -2.127 15.533 -3.185 1.00 88.00 243 LEU A CA 1
ATOM 1813 C C . LEU A 1 243 ? -2.122 16.266 -1.828 1.00 88.00 243 LEU A C 1
ATOM 1815 O O . LEU A 1 243 ? -2.883 15.895 -0.931 1.00 88.00 243 LEU A O 1
ATOM 1819 N N . LYS A 1 244 ? -1.296 17.306 -1.669 1.00 91.06 244 LYS A N 1
ATOM 1820 C CA . LYS A 1 244 ? -1.294 18.177 -0.480 1.00 91.06 244 LYS A CA 1
ATOM 1821 C C . LYS A 1 244 ? -2.653 18.860 -0.280 1.00 91.06 244 LYS A C 1
ATOM 1823 O O . LYS A 1 244 ? -3.160 18.870 0.840 1.00 91.06 244 LYS A O 1
ATOM 1828 N N . GLU A 1 245 ? -3.273 19.364 -1.345 1.00 89.00 245 GLU A N 1
ATOM 1829 C CA . GLU A 1 245 ? -4.615 19.966 -1.302 1.00 89.00 245 GLU A CA 1
ATOM 1830 C C . GLU A 1 245 ? -5.687 18.955 -0.882 1.00 89.00 245 GLU A C 1
ATOM 1832 O O . GLU A 1 245 ? -6.494 19.248 0.002 1.00 89.00 245 GLU A O 1
ATOM 1837 N N . TYR A 1 246 ? -5.643 17.728 -1.411 1.00 88.31 246 TYR A N 1
ATOM 1838 C CA . TYR A 1 246 ? -6.502 16.633 -0.950 1.00 88.31 246 TYR A CA 1
ATOM 1839 C C . TYR A 1 246 ? -6.310 16.335 0.547 1.00 88.31 246 TYR A C 1
ATOM 1841 O O . TYR A 1 246 ? -7.296 16.208 1.276 1.00 88.31 246 TYR A O 1
ATOM 1849 N N . ILE A 1 247 ? -5.063 16.276 1.035 1.00 92.38 247 ILE A N 1
ATOM 1850 C CA . ILE A 1 247 ? -4.766 16.042 2.459 1.00 92.38 247 ILE A CA 1
ATOM 1851 C C . ILE A 1 247 ? -5.296 17.179 3.341 1.00 92.38 247 ILE A C 1
ATOM 1853 O O . ILE A 1 247 ? -5.894 16.897 4.381 1.00 92.38 247 ILE A O 1
ATOM 1857 N N . HIS A 1 248 ? -5.167 18.440 2.917 1.00 92.38 248 HIS A N 1
ATOM 1858 C CA . HIS A 1 248 ? -5.808 19.571 3.594 1.00 92.38 248 HIS A CA 1
ATOM 1859 C C . HIS A 1 248 ? -7.343 19.437 3.582 1.00 92.38 248 HIS A C 1
ATOM 1861 O O . HIS A 1 248 ? -7.981 19.584 4.623 1.00 92.38 248 HIS A O 1
ATOM 1867 N N . GLY A 1 249 ? -7.949 19.056 2.454 1.00 90.06 249 GLY A N 1
ATOM 1868 C CA . GLY A 1 249 ? -9.388 18.783 2.355 1.00 90.06 249 GLY A CA 1
ATOM 1869 C C . GLY A 1 249 ? -9.875 17.716 3.347 1.00 90.06 249 GLY A C 1
ATOM 1870 O O . GLY A 1 249 ? -10.944 17.855 3.947 1.00 90.06 249 GLY A O 1
ATOM 1871 N N . PHE A 1 250 ? -9.067 16.684 3.609 1.00 91.50 250 PHE A N 1
ATOM 1872 C CA . PHE A 1 250 ? -9.369 15.647 4.604 1.00 91.50 250 PHE A CA 1
ATOM 1873 C C . PHE A 1 250 ? -9.389 16.167 6.053 1.00 91.50 250 PHE A C 1
ATOM 1875 O O . PHE A 1 250 ? -10.066 15.575 6.898 1.00 91.50 250 PHE A O 1
ATOM 1882 N N . ILE A 1 251 ? -8.748 17.304 6.355 1.00 90.06 251 ILE A N 1
ATOM 1883 C CA . ILE A 1 251 ? -8.841 17.968 7.670 1.00 90.06 251 ILE A CA 1
ATOM 1884 C C . ILE A 1 251 ? -10.284 18.435 7.945 1.00 90.06 251 ILE A C 1
ATOM 1886 O O . ILE A 1 251 ? -10.716 18.461 9.101 1.00 90.06 251 ILE A O 1
ATOM 1890 N N . HIS A 1 252 ? -11.089 18.684 6.911 1.00 90.62 252 HIS A N 1
ATOM 1891 C CA . HIS A 1 252 ? -12.501 19.054 7.050 1.00 90.62 252 HIS A CA 1
ATOM 1892 C C . HIS A 1 252 ? -13.460 17.850 7.093 1.00 90.62 252 HIS A C 1
ATOM 1894 O O . HIS A 1 252 ? -14.657 18.029 7.306 1.00 90.62 252 HIS A O 1
ATOM 1900 N N . GLN A 1 253 ? -12.962 16.613 6.960 1.00 90.62 253 GLN A N 1
ATOM 1901 C CA . GLN A 1 253 ? -13.780 15.396 7.026 1.00 90.62 253 GLN A CA 1
ATOM 1902 C C . GLN A 1 253 ? -13.755 14.794 8.450 1.00 90.62 253 GLN A C 1
ATOM 1904 O O . GLN A 1 253 ? -12.730 14.250 8.870 1.00 90.62 253 GLN A O 1
ATOM 1909 N N . PRO A 1 254 ? -14.855 14.855 9.233 1.00 88.69 254 PRO A N 1
ATOM 1910 C CA . PRO A 1 254 ? -14.861 14.408 10.633 1.00 88.69 254 PRO A CA 1
ATOM 1911 C C . PRO A 1 254 ? -14.911 12.879 10.801 1.00 88.69 254 PRO A C 1
ATOM 1913 O O . PRO A 1 254 ? -14.591 12.371 11.882 1.00 88.69 254 PRO A O 1
ATOM 1916 N N . ALA A 1 255 ? -15.315 12.146 9.758 1.00 90.88 255 ALA A N 1
ATOM 1917 C CA . ALA A 1 255 ? -15.305 10.683 9.729 1.00 90.88 255 ALA A CA 1
ATOM 1918 C C . ALA A 1 255 ? -13.884 10.119 9.554 1.00 90.88 255 ALA A C 1
ATOM 1920 O O . ALA A 1 255 ? -13.531 9.130 10.196 1.00 90.88 255 ALA A O 1
ATOM 1921 N N . LEU A 1 256 ? -13.050 10.787 8.750 1.00 93.12 256 LEU A N 1
ATOM 1922 C CA . LEU A 1 256 ? -11.692 10.360 8.437 1.00 93.12 256 LEU A CA 1
ATOM 1923 C C . LEU A 1 256 ? -10.736 10.677 9.601 1.00 93.12 256 LEU A C 1
ATOM 1925 O O . LEU A 1 256 ? -10.461 11.835 9.931 1.00 93.12 256 LEU A O 1
ATOM 1929 N N . ARG A 1 257 ? -10.231 9.619 10.248 1.00 94.19 257 ARG A N 1
ATOM 1930 C CA . ARG A 1 257 ? -9.363 9.699 11.440 1.00 94.19 257 ARG A CA 1
ATOM 1931 C C . ARG A 1 257 ? -7.945 9.189 11.206 1.00 94.19 257 ARG A C 1
ATOM 1933 O O . ARG A 1 257 ? -7.069 9.404 12.041 1.00 94.19 257 ARG A O 1
ATOM 1940 N N . ARG A 1 258 ? -7.708 8.475 10.107 1.00 95.69 258 ARG A N 1
ATOM 1941 C CA . ARG A 1 258 ? -6.465 7.733 9.880 1.00 95.69 258 ARG A CA 1
ATOM 1942 C C . ARG A 1 258 ? -5.972 7.919 8.448 1.00 95.69 258 ARG A C 1
ATOM 1944 O O . ARG A 1 258 ? -6.692 7.565 7.519 1.00 95.69 258 ARG A O 1
ATOM 1951 N N . LEU A 1 259 ? -4.741 8.395 8.280 1.00 97.12 259 LEU A N 1
ATOM 1952 C CA . LEU A 1 259 ? -3.997 8.270 7.023 1.00 97.12 259 LEU A CA 1
ATOM 1953 C C . LEU A 1 259 ? -2.929 7.181 7.175 1.00 97.12 259 LEU A C 1
ATOM 1955 O O . LEU A 1 259 ? -2.213 7.146 8.178 1.00 97.12 259 LEU A O 1
ATOM 1959 N N . LEU A 1 260 ? -2.821 6.293 6.188 1.00 97.44 260 LEU A N 1
ATOM 1960 C CA . LEU A 1 260 ? -1.737 5.320 6.062 1.00 97.44 260 LEU A CA 1
ATOM 1961 C C . LEU A 1 260 ? -0.974 5.590 4.765 1.00 97.44 260 LEU A C 1
ATOM 1963 O O . LEU A 1 260 ? -1.470 5.315 3.673 1.00 97.44 260 LEU A O 1
ATOM 1967 N N . ILE A 1 261 ? 0.243 6.101 4.888 1.00 97.25 261 ILE A N 1
ATOM 1968 C CA . ILE A 1 261 ? 1.132 6.376 3.764 1.00 97.25 261 ILE A CA 1
ATOM 1969 C C . ILE A 1 261 ? 1.874 5.090 3.425 1.00 97.25 261 ILE A C 1
ATOM 1971 O O . ILE A 1 261 ? 2.662 4.578 4.220 1.00 97.25 261 ILE A O 1
ATOM 1975 N N . CYS A 1 262 ? 1.542 4.533 2.267 1.00 96.94 262 CYS A N 1
ATOM 1976 C CA . CYS A 1 262 ? 2.057 3.271 1.764 1.00 96.94 262 CYS A CA 1
ATOM 1977 C C . CYS A 1 262 ? 3.168 3.573 0.758 1.00 96.94 262 CYS A C 1
ATOM 1979 O O . CYS A 1 262 ? 2.891 3.914 -0.391 1.00 96.94 262 CYS A O 1
ATOM 1981 N N . PHE A 1 263 ? 4.415 3.457 1.200 1.00 95.69 263 PHE A N 1
ATOM 1982 C CA . PHE A 1 263 ? 5.600 3.691 0.384 1.00 95.69 263 PHE A CA 1
ATOM 1983 C C . PHE A 1 263 ? 5.850 2.481 -0.524 1.00 95.69 263 PHE A C 1
ATOM 1985 O O . PHE A 1 263 ? 6.422 1.476 -0.097 1.00 95.69 263 PHE A O 1
ATOM 1992 N N . THR A 1 264 ? 5.337 2.555 -1.753 1.00 92.62 264 THR A N 1
ATOM 1993 C CA . THR A 1 264 ? 5.369 1.497 -2.769 1.00 92.62 264 THR A CA 1
ATOM 1994 C C . THR A 1 264 ? 6.718 1.402 -3.471 1.00 92.62 264 THR A C 1
ATOM 1996 O O . THR A 1 264 ? 7.518 2.341 -3.474 1.00 92.62 264 THR A O 1
ATOM 1999 N N . MET A 1 265 ? 6.963 0.234 -4.077 1.00 87.56 265 MET A N 1
ATOM 2000 C CA . MET A 1 265 ? 8.237 -0.128 -4.706 1.00 87.56 265 MET A CA 1
ATOM 2001 C C . MET A 1 265 ? 9.432 -0.019 -3.743 1.00 87.56 265 MET A C 1
ATOM 2003 O O . MET A 1 265 ? 10.536 0.349 -4.149 1.00 87.56 265 MET A O 1
ATOM 2007 N N . TYR A 1 266 ? 9.211 -0.339 -2.461 1.00 92.50 266 TYR A N 1
ATOM 2008 C CA . TYR A 1 266 ? 10.217 -0.254 -1.397 1.00 92.50 266 TYR A CA 1
ATOM 2009 C C . TYR A 1 266 ? 11.501 -1.041 -1.715 1.00 92.50 266 TYR A C 1
ATOM 2011 O O . TYR A 1 266 ? 12.604 -0.579 -1.436 1.00 92.50 266 TYR A O 1
ATOM 2019 N N . GLU A 1 267 ? 11.363 -2.188 -2.385 1.00 90.12 267 GLU A N 1
ATOM 2020 C CA . GLU A 1 267 ? 12.451 -3.044 -2.869 1.00 90.12 267 GLU A CA 1
ATOM 2021 C C . GLU A 1 267 ? 13.505 -2.305 -3.709 1.00 90.12 267 GLU A C 1
ATOM 2023 O O . GLU A 1 267 ? 14.668 -2.709 -3.695 1.00 90.12 267 GLU A O 1
ATOM 2028 N N . LYS A 1 268 ? 13.142 -1.206 -4.390 1.00 88.44 268 LYS A N 1
ATOM 2029 C CA . LYS A 1 268 ? 14.077 -0.415 -5.208 1.00 88.44 268 LYS A CA 1
ATOM 2030 C C . LYS A 1 268 ? 15.229 0.172 -4.391 1.00 88.44 268 LYS A C 1
ATOM 2032 O O . LYS A 1 268 ? 16.346 0.216 -4.897 1.00 88.44 268 LYS A O 1
ATOM 2037 N N . GLN A 1 269 ? 15.006 0.511 -3.118 1.00 89.94 269 GLN A N 1
ATOM 2038 C CA . GLN A 1 269 ? 16.075 1.015 -2.242 1.00 89.94 269 GLN A CA 1
ATOM 2039 C C . GLN A 1 269 ? 17.136 -0.048 -1.913 1.00 89.94 269 GLN A C 1
ATOM 2041 O O . GLN A 1 269 ? 18.243 0.272 -1.492 1.00 89.94 269 GLN A O 1
ATOM 2046 N N . GLY A 1 270 ? 16.823 -1.326 -2.138 1.00 87.75 270 GLY A N 1
ATOM 2047 C CA . GLY A 1 270 ? 17.726 -2.446 -1.898 1.00 87.75 270 GLY A CA 1
ATOM 2048 C C . GLY A 1 270 ? 18.549 -2.864 -3.117 1.00 87.75 270 GLY A C 1
ATOM 2049 O O . GLY A 1 270 ? 19.371 -3.766 -2.984 1.00 87.75 270 GLY A O 1
ATOM 2050 N N . VAL A 1 271 ? 18.366 -2.252 -4.295 1.00 86.56 271 VAL A N 1
ATOM 2051 C CA . VAL A 1 271 ? 19.054 -2.674 -5.536 1.00 86.56 271 VAL A CA 1
ATOM 2052 C C . VAL A 1 271 ? 20.578 -2.659 -5.369 1.00 86.56 271 VAL A C 1
ATOM 2054 O O . VAL A 1 271 ? 21.236 -3.644 -5.702 1.00 86.56 271 VAL A O 1
ATOM 2057 N N . ALA A 1 272 ? 21.133 -1.602 -4.768 1.00 85.44 272 ALA A N 1
ATOM 2058 C CA . ALA A 1 272 ? 22.570 -1.488 -4.503 1.00 85.44 272 ALA A CA 1
ATOM 2059 C C . ALA A 1 272 ? 23.096 -2.519 -3.480 1.00 85.44 272 ALA A C 1
ATOM 2061 O O . ALA A 1 272 ? 24.259 -2.908 -3.545 1.00 85.44 272 ALA A O 1
ATOM 2062 N N . ALA A 1 273 ? 22.245 -3.008 -2.572 1.00 86.75 273 ALA A N 1
ATOM 2063 C CA . ALA A 1 273 ? 22.598 -4.037 -1.589 1.00 86.75 273 ALA A CA 1
ATOM 2064 C C . ALA A 1 273 ? 22.613 -5.464 -2.181 1.00 86.75 273 ALA A C 1
ATOM 2066 O O . ALA A 1 273 ? 22.960 -6.427 -1.487 1.00 86.75 273 ALA A O 1
ATOM 2067 N N . GLY A 1 274 ? 22.220 -5.632 -3.451 1.00 87.12 274 GLY A N 1
ATOM 2068 C CA . GLY A 1 274 ? 22.215 -6.919 -4.144 1.00 87.12 274 GLY A CA 1
ATOM 2069 C C . GLY A 1 274 ? 21.484 -7.993 -3.335 1.00 87.12 274 GLY A C 1
ATOM 2070 O O . GLY A 1 274 ? 20.355 -7.792 -2.900 1.00 87.12 274 GLY A O 1
ATOM 2071 N N . ARG A 1 275 ? 22.149 -9.124 -3.068 1.00 88.19 275 ARG A N 1
ATOM 2072 C CA . ARG A 1 275 ? 21.595 -10.265 -2.305 1.00 88.19 275 ARG A CA 1
ATOM 2073 C C . ARG A 1 275 ? 21.188 -9.920 -0.859 1.00 88.19 275 ARG A C 1
ATOM 2075 O O . ARG A 1 275 ? 20.460 -10.671 -0.216 1.00 88.19 275 ARG A O 1
ATOM 2082 N N . HIS A 1 276 ? 21.645 -8.794 -0.313 1.00 90.00 276 HIS A N 1
ATOM 2083 C CA . HIS A 1 276 ? 21.329 -8.383 1.057 1.00 90.00 276 HIS A CA 1
ATOM 2084 C C . HIS A 1 276 ? 20.101 -7.465 1.164 1.00 90.00 276 HIS A C 1
ATOM 2086 O O . HIS A 1 276 ? 19.637 -7.239 2.283 1.00 90.00 276 HIS A O 1
ATOM 2092 N N . ALA A 1 277 ? 19.514 -7.042 0.035 1.00 91.25 277 ALA A N 1
ATOM 2093 C CA . ALA A 1 277 ? 18.366 -6.134 -0.044 1.00 91.25 277 ALA A CA 1
ATOM 2094 C C . ALA A 1 277 ? 17.256 -6.441 0.976 1.00 91.25 277 ALA A C 1
ATOM 2096 O O . ALA A 1 277 ? 16.938 -5.599 1.813 1.00 91.25 277 ALA A O 1
ATOM 2097 N N . TYR A 1 278 ? 16.704 -7.661 0.972 1.00 91.81 278 TYR A N 1
ATOM 2098 C CA . TYR A 1 278 ? 15.654 -8.052 1.918 1.00 91.81 278 T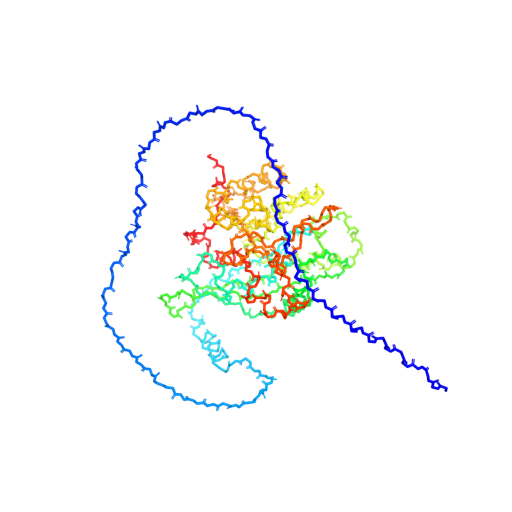YR A CA 1
ATOM 2099 C C . TYR A 1 278 ? 16.103 -7.936 3.382 1.00 91.81 278 TYR A C 1
ATOM 2101 O O . TYR A 1 278 ? 15.360 -7.431 4.220 1.00 91.81 278 TYR A O 1
ATOM 2109 N N . ARG A 1 279 ? 17.327 -8.377 3.706 1.00 92.62 279 ARG A N 1
ATOM 2110 C CA . ARG A 1 279 ? 17.853 -8.376 5.083 1.00 92.62 279 ARG A CA 1
ATOM 2111 C C . ARG A 1 279 ? 18.040 -6.959 5.623 1.00 92.62 279 ARG A C 1
ATOM 2113 O O . ARG A 1 279 ? 17.869 -6.750 6.822 1.00 92.62 279 ARG A O 1
ATOM 2120 N N . GLU A 1 280 ? 18.414 -6.012 4.771 1.00 94.00 280 GLU A N 1
ATOM 2121 C CA . GLU A 1 280 ? 18.595 -4.611 5.151 1.00 94.00 280 GLU A CA 1
ATOM 2122 C C . GLU A 1 280 ? 17.262 -3.872 5.226 1.00 94.00 280 GLU A C 1
ATOM 2124 O O . GLU A 1 280 ? 16.959 -3.255 6.246 1.00 94.00 280 GLU A O 1
ATOM 2129 N N . LEU A 1 281 ? 16.425 -4.003 4.195 1.00 93.19 281 LEU A N 1
ATOM 2130 C CA . LEU A 1 281 ? 15.126 -3.339 4.122 1.00 93.19 281 LEU A CA 1
ATOM 2131 C C . LEU A 1 281 ? 14.111 -3.880 5.142 1.00 93.19 281 LEU A C 1
ATOM 2133 O O . LEU A 1 281 ? 13.223 -3.138 5.563 1.00 93.19 281 LEU A O 1
ATOM 2137 N N . ALA A 1 282 ? 14.259 -5.126 5.607 1.00 92.94 282 ALA A N 1
ATOM 2138 C CA . ALA A 1 282 ? 13.475 -5.678 6.714 1.00 92.94 282 ALA A CA 1
ATOM 2139 C C . ALA A 1 282 ? 13.867 -5.121 8.103 1.00 92.94 282 ALA A C 1
ATOM 2141 O O . ALA A 1 282 ? 13.226 -5.463 9.100 1.00 92.94 282 ALA A O 1
ATOM 2142 N N . ARG A 1 283 ? 14.897 -4.267 8.213 1.00 95.38 283 ARG A N 1
ATOM 2143 C CA . ARG A 1 283 ? 15.255 -3.604 9.478 1.00 95.38 283 ARG A CA 1
ATOM 2144 C C . ARG A 1 283 ? 14.351 -2.398 9.715 1.00 95.38 283 ARG A C 1
ATOM 2146 O O . ARG A 1 283 ? 14.285 -1.489 8.892 1.00 95.38 283 ARG A O 1
ATOM 2153 N N . ARG A 1 284 ? 13.723 -2.347 10.894 1.00 95.25 284 ARG A N 1
ATOM 2154 C CA . ARG A 1 284 ? 12.827 -1.252 11.310 1.00 95.25 284 ARG A CA 1
ATOM 2155 C C . ARG A 1 284 ? 13.494 0.130 11.246 1.00 95.25 284 ARG A C 1
ATOM 2157 O O . ARG A 1 284 ? 12.857 1.095 10.845 1.00 95.25 284 ARG A O 1
ATOM 2164 N N . GLU A 1 285 ? 14.773 0.221 11.596 1.00 95.56 285 GLU A N 1
ATOM 2165 C CA . GLU A 1 285 ? 15.545 1.471 11.527 1.00 95.56 285 GLU A CA 1
ATOM 2166 C C . GLU A 1 285 ? 15.810 1.920 10.086 1.00 95.56 285 GLU A C 1
ATOM 2168 O O . GLU A 1 285 ? 15.639 3.099 9.782 1.00 95.56 285 GLU A O 1
ATOM 2173 N N . ARG A 1 286 ? 16.143 0.990 9.175 1.00 95.50 286 ARG A N 1
ATOM 2174 C CA . ARG A 1 286 ? 16.319 1.316 7.752 1.00 95.50 286 ARG A CA 1
ATOM 2175 C C . ARG A 1 286 ? 14.997 1.772 7.142 1.00 95.50 286 ARG A C 1
ATOM 2177 O O . ARG A 1 286 ? 14.955 2.837 6.545 1.00 95.50 286 ARG A O 1
ATOM 2184 N N . ALA A 1 287 ? 13.912 1.033 7.380 1.00 95.38 287 ALA A N 1
ATOM 2185 C CA . ALA A 1 287 ? 12.570 1.408 6.932 1.00 95.38 287 ALA A CA 1
ATOM 2186 C C . ALA A 1 287 ? 12.150 2.808 7.408 1.00 95.38 287 ALA A C 1
ATOM 2188 O O . ALA A 1 287 ? 11.632 3.598 6.622 1.00 95.38 287 ALA A O 1
ATOM 2189 N N . ARG A 1 288 ? 12.407 3.133 8.682 1.00 96.69 288 ARG A N 1
ATOM 2190 C CA . ARG A 1 288 ? 12.187 4.474 9.238 1.00 96.69 288 ARG A CA 1
ATOM 2191 C C . ARG A 1 288 ? 12.972 5.540 8.472 1.00 96.69 288 ARG A C 1
ATOM 2193 O O . ARG A 1 288 ? 12.374 6.522 8.047 1.00 96.69 288 ARG A O 1
ATOM 2200 N N . ALA A 1 289 ? 14.283 5.347 8.319 1.00 95.75 289 ALA A N 1
ATOM 2201 C CA . ALA A 1 289 ? 15.173 6.317 7.684 1.00 95.75 289 ALA A CA 1
ATOM 2202 C C . ALA A 1 289 ? 14.800 6.570 6.215 1.00 95.75 289 ALA A C 1
ATOM 2204 O O . ALA A 1 289 ? 14.744 7.717 5.791 1.00 95.75 289 ALA A O 1
ATOM 2205 N N . GLU A 1 290 ? 14.467 5.514 5.472 1.00 94.81 290 GLU A N 1
ATOM 2206 C CA . GLU A 1 290 ? 14.024 5.586 4.075 1.00 94.81 290 GLU A CA 1
ATOM 2207 C C . GLU A 1 290 ? 12.720 6.385 3.913 1.00 94.81 290 GLU A C 1
ATOM 2209 O O . GLU A 1 290 ? 12.638 7.297 3.091 1.00 94.81 290 GLU A O 1
ATOM 2214 N N . MET A 1 291 ? 11.702 6.092 4.733 1.00 96.06 291 MET A N 1
ATOM 2215 C CA . MET A 1 291 ? 10.428 6.825 4.698 1.00 96.06 291 MET A CA 1
ATOM 2216 C C . MET A 1 291 ? 10.586 8.285 5.140 1.00 96.06 291 MET A C 1
ATOM 2218 O O . MET A 1 291 ? 9.961 9.170 4.559 1.00 96.06 291 MET A O 1
ATOM 2222 N N . ALA A 1 292 ? 11.426 8.545 6.149 1.00 96.06 292 ALA A N 1
ATOM 2223 C CA . ALA A 1 292 ? 11.756 9.899 6.587 1.00 96.06 292 ALA A CA 1
ATOM 2224 C C . ALA A 1 292 ? 12.456 10.688 5.469 1.00 96.06 292 ALA A C 1
ATOM 2226 O O . ALA A 1 292 ? 12.045 11.806 5.166 1.00 96.06 292 ALA A O 1
ATOM 2227 N N . HIS A 1 293 ? 13.454 10.081 4.816 1.00 93.88 293 HIS A N 1
ATOM 2228 C CA . HIS A 1 293 ? 14.212 10.696 3.730 1.00 93.88 293 HIS A CA 1
ATOM 2229 C C . HIS A 1 293 ? 13.307 11.102 2.561 1.00 93.88 293 HIS A C 1
ATOM 2231 O O . HIS A 1 293 ? 13.321 12.270 2.175 1.00 93.88 293 HIS A O 1
ATOM 2237 N N . ALA A 1 294 ? 12.453 10.199 2.067 1.00 92.00 294 ALA A N 1
ATOM 2238 C CA . ALA A 1 294 ? 11.531 10.517 0.974 1.00 92.00 294 ALA A CA 1
ATOM 2239 C C . ALA A 1 294 ? 10.551 11.653 1.322 1.00 92.00 294 ALA A C 1
ATOM 2241 O O . ALA A 1 294 ? 10.275 12.505 0.480 1.00 92.00 294 ALA A O 1
ATOM 2242 N N . LEU A 1 295 ? 10.070 11.713 2.572 1.00 93.62 295 LEU A N 1
ATOM 2243 C CA . LEU A 1 295 ? 9.228 12.812 3.061 1.00 93.62 295 LEU A CA 1
ATOM 2244 C C . LEU A 1 295 ? 9.969 14.152 3.187 1.00 93.62 295 LEU A C 1
ATOM 2246 O O . LEU A 1 295 ? 9.341 15.199 3.049 1.00 93.62 295 LEU A O 1
ATOM 2250 N N . THR A 1 296 ? 11.279 14.149 3.438 1.00 91.94 296 THR A N 1
ATOM 2251 C CA . THR A 1 296 ? 12.087 15.383 3.478 1.00 91.94 296 THR A CA 1
ATOM 2252 C C . THR A 1 296 ? 12.586 15.851 2.115 1.00 91.94 296 THR A C 1
ATOM 2254 O O . THR A 1 296 ? 12.797 17.046 1.944 1.00 91.94 296 THR A O 1
ATOM 2257 N N . ASP A 1 297 ? 12.797 14.926 1.180 1.00 88.44 297 ASP A N 1
ATOM 2258 C CA . ASP A 1 297 ? 13.495 15.164 -0.085 1.00 88.44 297 ASP A CA 1
ATOM 2259 C C . ASP A 1 297 ? 12.521 15.548 -1.212 1.00 88.44 297 ASP A C 1
ATOM 2261 O O . ASP A 1 297 ? 12.403 16.718 -1.567 1.00 88.44 297 ASP A O 1
ATOM 2265 N N . HIS A 1 298 ? 11.758 14.580 -1.728 1.00 84.06 298 HIS A N 1
ATOM 2266 C CA . HIS A 1 298 ? 10.918 14.738 -2.924 1.00 84.06 298 HIS A CA 1
ATOM 2267 C C . HIS A 1 298 ? 9.405 14.639 -2.651 1.00 84.06 298 HIS A C 1
ATOM 2269 O O . HIS A 1 298 ? 8.615 14.494 -3.583 1.00 84.06 298 HIS A O 1
ATOM 2275 N N . LEU A 1 299 ? 8.996 14.684 -1.377 1.00 90.25 299 LEU A N 1
ATOM 2276 C CA . LEU A 1 299 ? 7.592 14.713 -0.929 1.00 90.25 299 LEU A CA 1
ATOM 2277 C C . LEU A 1 299 ? 7.354 15.790 0.149 1.00 90.25 299 LEU A C 1
ATOM 2279 O O . LEU A 1 299 ? 6.457 15.656 0.989 1.00 90.25 299 LEU A O 1
ATOM 2283 N N . ALA A 1 300 ? 8.172 16.845 0.174 1.00 89.81 300 ALA A N 1
ATOM 2284 C CA . ALA A 1 300 ? 8.166 17.858 1.229 1.00 89.81 300 ALA A CA 1
ATOM 2285 C C . ALA A 1 300 ? 6.831 18.625 1.340 1.00 89.81 300 ALA A C 1
ATOM 2287 O O . ALA A 1 300 ? 6.400 18.970 2.447 1.00 89.81 300 ALA A O 1
ATOM 2288 N N . ALA A 1 301 ? 6.125 18.865 0.230 1.00 89.44 301 ALA A N 1
ATOM 2289 C CA . ALA A 1 301 ? 4.812 19.508 0.255 1.00 89.44 301 ALA A CA 1
ATOM 2290 C C . ALA A 1 301 ? 3.744 18.576 0.853 1.00 89.44 301 ALA A C 1
ATOM 2292 O O . ALA A 1 301 ? 2.895 19.029 1.627 1.00 89.44 301 ALA A O 1
ATOM 2293 N N . VAL A 1 302 ? 3.830 17.271 0.565 1.00 92.81 302 VAL A N 1
ATOM 2294 C CA . VAL A 1 302 ? 2.991 16.231 1.189 1.00 92.81 302 VAL A CA 1
ATOM 2295 C C . VAL A 1 302 ? 3.289 16.138 2.685 1.00 92.81 302 VAL A C 1
ATOM 2297 O O . VAL A 1 302 ? 2.362 16.136 3.490 1.00 92.81 302 VAL A O 1
ATOM 2300 N N . ASN A 1 303 ? 4.566 16.116 3.070 1.00 95.56 303 ASN A N 1
ATOM 2301 C CA . ASN A 1 303 ? 5.017 16.008 4.458 1.00 95.56 303 ASN A CA 1
ATOM 2302 C C . ASN A 1 303 ? 4.412 17.105 5.352 1.00 95.56 303 ASN A C 1
ATOM 2304 O O . ASN A 1 303 ? 3.831 16.818 6.398 1.00 95.56 303 ASN A O 1
ATOM 2308 N N . ASN A 1 304 ? 4.431 18.355 4.881 1.00 93.69 304 ASN A N 1
ATOM 2309 C CA . ASN A 1 304 ? 3.802 19.482 5.573 1.00 93.69 304 ASN A CA 1
ATOM 2310 C C . ASN A 1 304 ? 2.291 19.273 5.801 1.00 93.69 304 ASN A C 1
ATOM 2312 O O . ASN A 1 304 ? 1.793 19.514 6.903 1.00 93.69 304 ASN A O 1
ATOM 2316 N N . ALA A 1 305 ? 1.565 18.774 4.796 1.00 95.56 305 ALA A N 1
ATOM 2317 C CA . ALA A 1 305 ? 0.135 18.479 4.906 1.00 95.56 305 ALA A CA 1
ATOM 2318 C C . ALA A 1 305 ? -0.149 17.298 5.859 1.00 95.56 305 ALA A C 1
ATOM 2320 O O . ALA A 1 305 ? -1.112 17.327 6.630 1.00 95.56 305 ALA A O 1
ATOM 2321 N N . LEU A 1 306 ? 0.712 16.272 5.859 1.00 96.88 306 LEU A N 1
ATOM 2322 C CA . LEU A 1 306 ? 0.633 15.146 6.794 1.00 96.88 306 LEU A CA 1
ATOM 2323 C C . LEU A 1 306 ? 0.840 15.596 8.241 1.00 96.88 306 LEU A C 1
ATOM 2325 O O . LEU A 1 306 ? 0.089 15.158 9.111 1.00 96.88 306 LEU A O 1
ATOM 2329 N N . GLY A 1 307 ? 1.789 16.502 8.491 1.00 96.31 307 GLY A N 1
ATOM 2330 C CA . GLY A 1 307 ? 1.987 17.120 9.802 1.00 96.31 307 GLY A CA 1
ATOM 2331 C C . GLY A 1 307 ? 0.743 17.855 10.308 1.00 96.31 307 GLY A C 1
ATOM 2332 O O . GLY A 1 307 ? 0.376 17.693 11.467 1.00 96.31 307 GLY A O 1
ATOM 2333 N N . GLN A 1 308 ? 0.042 18.588 9.435 1.00 95.56 308 GLN A N 1
ATOM 2334 C CA . GLN A 1 308 ? -1.208 19.280 9.787 1.00 95.56 308 GLN A CA 1
ATOM 2335 C C . GLN A 1 308 ? -2.387 18.324 10.028 1.00 95.56 308 GLN A C 1
ATOM 2337 O O . GLN A 1 308 ? -3.223 18.581 10.894 1.00 95.56 308 GLN A O 1
ATOM 2342 N N . PHE A 1 309 ? -2.467 17.206 9.299 1.00 96.75 309 PHE A N 1
ATOM 2343 C CA . PHE A 1 309 ? -3.463 16.168 9.584 1.00 96.75 309 PHE A CA 1
ATOM 2344 C C . PHE A 1 309 ? -3.137 15.397 10.878 1.00 96.75 309 PHE A C 1
ATOM 2346 O O . PHE A 1 309 ? -4.049 14.910 11.553 1.00 96.75 309 PHE A O 1
ATOM 2353 N N . HIS A 1 310 ? -1.853 15.250 11.223 1.00 96.88 310 HIS A N 1
ATOM 2354 C CA . HIS A 1 310 ? -1.385 14.478 12.371 1.00 96.88 310 HIS A CA 1
ATOM 2355 C C . HIS A 1 310 ? -1.661 15.179 13.710 1.00 96.88 310 HIS A C 1
ATOM 2357 O O . HIS A 1 310 ? -0.766 15.727 14.348 1.00 96.88 310 HIS A O 1
ATOM 2363 N N . ASP A 1 311 ? -2.902 15.080 14.184 1.00 95.31 311 ASP A N 1
ATOM 2364 C CA . ASP A 1 311 ? -3.296 15.558 15.509 1.00 95.31 311 ASP A CA 1
ATOM 2365 C C . ASP A 1 311 ? -3.857 14.429 16.400 1.00 95.31 311 ASP A C 1
ATOM 2367 O O . ASP A 1 311 ? -5.074 14.183 16.432 1.00 95.31 311 ASP A O 1
ATOM 2371 N N . PRO A 1 312 ? -2.990 13.760 17.188 1.00 92.38 312 PRO A N 1
ATOM 2372 C CA . PRO A 1 312 ? -3.409 12.732 18.134 1.00 92.38 312 PRO A CA 1
ATOM 2373 C C . PRO A 1 312 ? -4.378 13.226 19.215 1.00 92.38 312 PRO A C 1
ATOM 2375 O O . PRO A 1 312 ? -5.143 12.413 19.735 1.00 92.38 312 PRO A O 1
ATOM 2378 N N . ARG A 1 313 ? -4.394 14.529 19.549 1.00 92.12 313 ARG A N 1
ATOM 2379 C CA . ARG A 1 313 ? -5.306 15.102 20.559 1.00 92.12 313 ARG A CA 1
ATOM 2380 C C . ARG A 1 313 ? -6.744 15.110 20.043 1.00 92.12 313 ARG A C 1
ATOM 2382 O O . ARG A 1 313 ? -7.665 14.804 20.792 1.00 92.12 313 ARG A O 1
ATOM 2389 N N . HIS A 1 314 ? -6.921 15.348 18.744 1.00 91.25 314 HIS A N 1
ATOM 2390 C CA . HIS A 1 314 ? -8.206 15.240 18.044 1.00 91.25 314 HIS A CA 1
ATOM 2391 C C . HIS A 1 314 ? -8.479 13.830 17.474 1.00 91.25 314 HIS A C 1
ATOM 2393 O O . HIS A 1 314 ? -9.414 13.619 16.690 1.00 91.25 314 HIS A O 1
ATOM 2399 N N . GLY A 1 315 ? -7.680 12.834 17.879 1.00 91.19 315 GLY A N 1
ATOM 2400 C CA . GLY A 1 315 ? -7.812 11.442 17.450 1.00 91.19 315 GLY A CA 1
ATOM 2401 C C . GLY A 1 315 ? -7.484 11.213 15.974 1.00 91.19 315 GLY A C 1
ATOM 2402 O O . GLY A 1 315 ? -7.918 10.207 15.410 1.00 91.19 315 GLY A O 1
ATOM 2403 N N . ARG A 1 316 ? -6.751 12.135 15.336 1.00 95.19 316 ARG A N 1
ATOM 2404 C CA . ARG A 1 316 ? -6.227 11.968 13.982 1.00 95.19 316 ARG A CA 1
ATOM 2405 C C . ARG A 1 316 ? -4.816 11.414 14.031 1.00 95.19 316 ARG A C 1
ATOM 2407 O O . ARG A 1 316 ? -3.978 11.858 14.805 1.00 95.19 316 ARG A O 1
ATOM 2414 N N . THR A 1 317 ? -4.550 10.406 13.211 1.00 96.75 317 THR A N 1
ATOM 2415 C CA . THR A 1 317 ? -3.225 9.784 13.157 1.00 96.75 317 THR A CA 1
ATOM 2416 C C . THR A 1 317 ? -2.782 9.555 11.724 1.00 96.75 317 THR A C 1
ATOM 2418 O O . THR A 1 317 ? -3.582 9.241 10.842 1.00 96.75 317 THR A O 1
ATOM 2421 N N . VAL A 1 318 ? -1.478 9.698 11.526 1.00 97.94 318 VAL A N 1
ATOM 2422 C CA . VAL A 1 318 ? -0.777 9.387 10.282 1.00 97.94 318 VAL A CA 1
ATOM 2423 C C . VAL A 1 318 ? 0.217 8.283 10.603 1.00 97.94 318 VAL A C 1
ATOM 2425 O O . VAL A 1 318 ? 0.939 8.363 11.602 1.00 97.94 318 VAL A O 1
ATOM 2428 N N . TRP A 1 319 ? 0.218 7.252 9.771 1.00 98.06 319 TRP A N 1
ATOM 2429 C CA . TRP A 1 319 ? 1.084 6.087 9.876 1.00 98.06 319 TRP A CA 1
ATOM 2430 C C . TRP A 1 319 ? 1.801 5.877 8.551 1.00 98.06 319 TRP A C 1
ATOM 2432 O O . TRP A 1 319 ? 1.213 6.082 7.494 1.00 98.06 319 TRP A O 1
ATOM 2442 N N . CYS A 1 320 ? 3.054 5.455 8.610 1.00 98.06 320 CYS A N 1
ATOM 2443 C CA . CYS A 1 320 ? 3.912 5.237 7.455 1.00 98.06 320 CYS A CA 1
ATOM 2444 C C . CYS A 1 320 ? 4.283 3.753 7.385 1.00 98.06 320 CYS A C 1
ATOM 2446 O O . CYS A 1 320 ? 4.647 3.151 8.401 1.00 98.06 320 CYS A O 1
ATOM 2448 N N . VAL A 1 321 ? 4.123 3.156 6.202 1.00 97.25 321 VAL A N 1
ATOM 2449 C CA . VAL A 1 321 ? 4.327 1.725 5.958 1.00 97.25 321 VAL A CA 1
ATOM 2450 C C . VAL A 1 321 ? 5.111 1.531 4.660 1.00 97.25 321 VAL A C 1
ATOM 2452 O O . VAL A 1 321 ? 4.623 1.946 3.606 1.00 97.25 321 VAL A O 1
ATOM 2455 N N . PRO A 1 322 ? 6.277 0.868 4.682 1.00 96.38 322 PRO A N 1
ATOM 2456 C CA . PRO A 1 322 ? 6.932 0.424 3.464 1.00 96.38 322 PRO A CA 1
ATOM 2457 C C . PRO A 1 322 ? 6.180 -0.788 2.907 1.00 96.38 322 PRO A C 1
ATOM 2459 O O . PRO A 1 322 ? 5.850 -1.718 3.646 1.00 96.38 322 PRO A O 1
ATOM 2462 N N . VAL A 1 323 ? 5.903 -0.797 1.605 1.00 94.69 323 VAL A N 1
ATOM 2463 C CA . VAL A 1 323 ? 5.200 -1.901 0.943 1.00 94.69 323 VAL A CA 1
ATOM 2464 C C . VAL A 1 323 ? 5.919 -2.308 -0.334 1.00 94.69 323 VAL A C 1
ATOM 2466 O O . VAL A 1 323 ? 6.189 -1.496 -1.219 1.00 94.69 323 VAL A O 1
ATOM 2469 N N . SER A 1 324 ? 6.242 -3.597 -0.418 1.00 91.56 324 SER A N 1
ATOM 2470 C CA . SER A 1 324 ? 7.057 -4.143 -1.491 1.00 91.56 324 SER A CA 1
ATOM 2471 C C . SER A 1 324 ? 6.205 -4.851 -2.537 1.00 91.56 324 SER A C 1
ATOM 2473 O O . SER A 1 324 ? 5.579 -5.876 -2.263 1.00 91.56 324 SER A O 1
ATOM 2475 N N . THR A 1 325 ? 6.163 -4.279 -3.738 1.00 86.69 325 THR A N 1
ATOM 2476 C CA . THR A 1 325 ? 5.198 -4.621 -4.795 1.00 86.69 325 THR A CA 1
ATOM 2477 C C . THR A 1 325 ? 5.708 -5.688 -5.759 1.00 86.69 325 THR A C 1
ATOM 2479 O O . THR A 1 325 ? 4.963 -6.593 -6.134 1.00 86.69 325 THR A O 1
ATOM 2482 N N . PHE A 1 326 ? 6.983 -5.623 -6.133 1.00 81.94 326 PHE A N 1
ATOM 2483 C CA . PHE A 1 326 ? 7.675 -6.645 -6.917 1.00 81.94 326 PHE A CA 1
ATOM 2484 C C . PHE A 1 326 ? 8.335 -7.702 -6.021 1.00 81.94 326 PHE A C 1
ATOM 2486 O O . PHE A 1 326 ? 8.521 -8.849 -6.437 1.00 81.94 326 PHE A O 1
ATOM 2493 N N . GLY A 1 327 ? 8.607 -7.351 -4.762 1.00 87.31 327 GLY A N 1
ATOM 2494 C CA . GLY A 1 327 ? 9.142 -8.276 -3.776 1.00 87.31 327 GLY A CA 1
ATOM 2495 C C . GLY A 1 327 ? 10.639 -8.532 -3.913 1.00 87.31 327 GLY A C 1
ATOM 2496 O O . GLY A 1 327 ? 11.389 -7.741 -4.490 1.00 87.31 327 GLY A O 1
ATOM 2497 N N . PHE A 1 328 ? 11.057 -9.682 -3.388 1.00 85.62 328 PHE A N 1
ATOM 2498 C CA . PHE A 1 328 ? 12.449 -10.128 -3.369 1.00 85.62 328 PHE A CA 1
ATOM 2499 C C . PHE A 1 328 ? 12.584 -11.530 -3.972 1.00 85.62 328 PHE A C 1
ATOM 2501 O O . PHE A 1 328 ? 11.695 -12.369 -3.816 1.00 85.62 328 PHE A O 1
ATOM 2508 N N . VAL A 1 329 ? 13.710 -11.788 -4.638 1.00 81.81 329 VAL A N 1
ATOM 2509 C CA . VAL A 1 329 ? 14.049 -13.084 -5.239 1.00 81.81 329 VAL A CA 1
ATOM 2510 C C . VAL A 1 329 ? 14.277 -14.117 -4.123 1.00 81.81 329 VAL A C 1
ATOM 2512 O O . VAL A 1 329 ? 15.169 -13.914 -3.290 1.00 81.81 329 VAL A O 1
ATOM 2515 N N . PRO A 1 330 ? 13.530 -15.237 -4.070 1.00 75.62 330 PRO A N 1
ATOM 2516 C CA . PRO A 1 330 ? 13.689 -16.224 -2.999 1.00 75.62 330 PRO A CA 1
ATOM 2517 C C . PRO A 1 330 ? 15.063 -16.880 -2.959 1.00 75.62 330 PRO A C 1
ATOM 2519 O O . PRO A 1 330 ? 15.738 -16.992 -3.981 1.00 75.62 330 PRO A O 1
ATOM 2522 N N . ALA A 1 331 ? 15.468 -17.297 -1.755 1.00 76.44 331 ALA A N 1
ATOM 2523 C CA . ALA A 1 331 ? 16.807 -17.779 -1.379 1.00 76.44 331 ALA A CA 1
ATOM 2524 C C . ALA A 1 331 ? 17.965 -16.778 -1.597 1.00 76.44 331 ALA A C 1
ATOM 2526 O O . ALA A 1 331 ? 18.917 -16.776 -0.822 1.00 76.44 331 ALA A O 1
ATOM 2527 N N . ASN A 1 332 ? 17.878 -15.902 -2.598 1.00 80.19 332 ASN A N 1
ATOM 2528 C CA . ASN A 1 332 ? 18.871 -14.884 -2.914 1.00 80.19 332 ASN A CA 1
ATOM 2529 C C . ASN A 1 332 ? 18.716 -13.622 -2.050 1.00 80.19 332 ASN A C 1
ATOM 2531 O O . ASN A 1 332 ? 19.720 -13.077 -1.614 1.00 80.19 332 ASN A O 1
ATOM 2535 N N . GLY A 1 333 ? 17.484 -13.172 -1.788 1.00 82.81 333 GLY A N 1
ATOM 2536 C CA . GLY A 1 333 ? 17.190 -11.978 -0.985 1.00 82.81 333 GLY A CA 1
ATOM 2537 C C . GLY A 1 333 ? 17.300 -10.644 -1.732 1.00 82.81 333 GLY A C 1
ATOM 2538 O O . GLY A 1 333 ? 16.931 -9.617 -1.162 1.00 82.81 333 GLY A O 1
ATOM 2539 N N . GLY A 1 334 ? 17.761 -10.642 -2.987 1.00 85.75 334 GLY A N 1
ATOM 2540 C CA . GLY A 1 334 ? 17.840 -9.443 -3.822 1.00 85.75 334 GLY A CA 1
ATOM 2541 C C . GLY A 1 334 ? 16.493 -8.906 -4.296 1.00 85.75 334 GLY A C 1
ATOM 2542 O O . GLY A 1 334 ? 15.498 -9.630 -4.341 1.00 85.75 334 GLY A O 1
ATOM 2543 N N . ALA A 1 335 ? 16.455 -7.617 -4.635 1.00 85.44 335 ALA A N 1
ATOM 2544 C CA . ALA A 1 335 ? 15.253 -6.954 -5.134 1.00 85.44 335 ALA A CA 1
ATOM 2545 C C . ALA A 1 335 ? 14.811 -7.540 -6.487 1.00 85.44 335 ALA A C 1
ATOM 2547 O O . ALA A 1 335 ? 15.630 -7.789 -7.370 1.00 85.44 335 ALA A O 1
ATOM 2548 N N . ASN A 1 336 ? 13.509 -7.766 -6.657 1.00 81.81 336 ASN A N 1
ATOM 2549 C CA . ASN A 1 336 ? 12.963 -8.509 -7.794 1.00 81.81 336 ASN A CA 1
ATOM 2550 C C . ASN A 1 336 ? 12.665 -7.603 -9.007 1.00 81.81 336 ASN A C 1
ATOM 2552 O O . ASN A 1 336 ? 11.542 -7.552 -9.510 1.00 81.81 336 ASN A O 1
ATOM 2556 N N . LEU A 1 337 ? 13.666 -6.835 -9.436 1.00 77.31 337 LEU A N 1
ATOM 2557 C CA . LEU A 1 337 ? 13.548 -5.711 -10.371 1.00 77.31 337 LEU A CA 1
ATOM 2558 C C . LEU A 1 337 ? 14.475 -5.887 -11.564 1.00 77.31 337 LEU A C 1
ATOM 2560 O O . LEU A 1 337 ? 15.650 -6.209 -11.385 1.00 77.31 337 LEU A O 1
ATOM 2564 N N . ALA A 1 338 ? 13.953 -5.696 -12.775 1.00 67.75 338 ALA A N 1
ATOM 2565 C CA . ALA A 1 338 ? 14.740 -5.853 -13.988 1.00 67.75 338 ALA A CA 1
ATOM 2566 C C . ALA A 1 338 ? 15.911 -4.855 -13.967 1.00 67.75 338 ALA A C 1
ATOM 2568 O O . ALA A 1 338 ? 15.664 -3.656 -13.797 1.00 67.75 338 ALA A O 1
ATOM 2569 N N . PRO A 1 339 ? 17.172 -5.312 -14.111 1.00 60.28 339 PRO A N 1
ATOM 2570 C CA . PRO A 1 339 ? 18.294 -4.395 -14.195 1.00 60.28 339 PRO A CA 1
ATOM 2571 C C . PRO A 1 339 ? 18.107 -3.522 -15.433 1.00 60.28 339 PRO A C 1
ATOM 2573 O O . PRO A 1 339 ? 17.807 -4.030 -16.517 1.00 60.28 339 PRO A O 1
ATOM 2576 N N . THR A 1 340 ? 18.270 -2.211 -15.271 1.00 58.22 340 THR A N 1
ATOM 2577 C CA . THR A 1 340 ? 18.203 -1.263 -16.381 1.00 58.22 340 THR A CA 1
ATOM 2578 C C . THR A 1 340 ? 19.225 -1.672 -17.435 1.00 58.22 340 THR A C 1
ATOM 2580 O O . THR A 1 340 ? 20.414 -1.785 -17.130 1.00 58.22 340 THR A O 1
ATOM 2583 N N . ALA A 1 341 ? 18.785 -1.892 -18.673 1.00 48.91 341 ALA A N 1
ATOM 2584 C CA . ALA A 1 341 ? 19.716 -2.146 -19.762 1.00 48.91 341 ALA A CA 1
ATOM 2585 C C . ALA A 1 341 ? 20.634 -0.926 -19.961 1.00 48.91 341 ALA A C 1
ATOM 2587 O O . ALA A 1 341 ? 20.208 0.220 -19.772 1.00 48.91 341 ALA A O 1
ATOM 2588 N N . ALA A 1 342 ? 21.881 -1.165 -20.378 1.00 39.19 342 ALA A N 1
ATOM 2589 C CA . ALA A 1 342 ? 22.778 -0.110 -20.843 1.00 39.19 342 ALA A CA 1
ATOM 2590 C C . ALA A 1 342 ? 22.162 0.530 -22.103 1.00 39.19 342 ALA A C 1
ATOM 2592 O O . ALA A 1 342 ? 22.240 -0.023 -23.195 1.00 39.19 342 ALA A O 1
ATOM 2593 N N . GLY A 1 343 ? 21.444 1.637 -21.904 1.00 45.97 343 GLY A N 1
ATOM 2594 C CA . GLY A 1 343 ? 20.441 2.157 -22.845 1.00 45.97 343 GLY A CA 1
ATOM 2595 C C . GLY A 1 343 ? 19.297 2.921 -22.160 1.00 45.97 343 GLY A C 1
ATOM 2596 O O . GLY A 1 343 ? 18.630 3.719 -22.804 1.00 45.97 343 GLY A O 1
ATOM 2597 N N . GLY A 1 344 ? 19.111 2.750 -20.845 1.00 44.06 344 GLY A N 1
ATOM 2598 C CA . GLY A 1 344 ? 18.382 3.702 -19.992 1.00 44.06 344 GLY A CA 1
ATOM 2599 C C . GLY A 1 344 ? 16.890 3.438 -19.768 1.00 44.06 344 GLY A C 1
ATOM 2600 O O . GLY A 1 344 ? 16.304 4.062 -18.886 1.00 44.06 344 GLY A O 1
ATOM 2601 N N . GLU A 1 345 ? 16.267 2.497 -20.480 1.00 47.50 345 GLU A N 1
ATOM 2602 C CA . GLU A 1 345 ? 14.834 2.227 -20.314 1.00 47.50 345 GLU A CA 1
ATOM 2603 C C . GLU A 1 345 ? 14.512 1.068 -19.344 1.00 47.50 345 GLU A C 1
ATOM 2605 O O . GLU A 1 345 ? 15.021 -0.046 -19.459 1.00 47.50 345 GLU A O 1
ATOM 2610 N N . ARG A 1 346 ? 13.562 1.346 -18.432 1.00 53.22 346 ARG A N 1
ATOM 2611 C CA . ARG A 1 346 ? 12.742 0.402 -17.633 1.00 53.22 346 ARG A CA 1
ATOM 2612 C C . ARG A 1 346 ? 13.403 -0.374 -16.473 1.00 53.22 346 ARG A C 1
ATOM 2614 O O . ARG A 1 346 ? 13.203 -1.578 -16.338 1.00 53.22 346 ARG A O 1
ATOM 2621 N N . ALA A 1 347 ? 13.945 0.353 -15.491 1.00 55.62 347 ALA A N 1
ATOM 2622 C CA . ALA A 1 347 ? 14.186 -0.135 -14.112 1.00 55.62 347 ALA A CA 1
ATOM 2623 C C . ALA A 1 347 ? 12.897 -0.443 -13.289 1.00 55.62 347 ALA A C 1
ATOM 2625 O O . ALA A 1 347 ? 12.941 -0.686 -12.080 1.00 55.62 347 ALA A O 1
ATOM 2626 N N . ASP A 1 348 ? 11.724 -0.385 -13.930 1.00 61.28 348 ASP A N 1
ATOM 2627 C CA . ASP A 1 348 ? 10.393 -0.376 -13.304 1.00 61.28 348 ASP A CA 1
ATOM 2628 C C . ASP A 1 348 ? 9.608 -1.689 -13.514 1.00 61.28 348 ASP A C 1
ATOM 2630 O O . ASP A 1 348 ? 8.427 -1.754 -13.183 1.00 61.28 348 ASP A O 1
ATOM 2634 N N . THR A 1 349 ? 10.244 -2.738 -14.051 1.00 64.06 349 THR A N 1
ATOM 2635 C CA . THR A 1 349 ? 9.592 -4.025 -14.368 1.00 64.06 349 THR A CA 1
ATOM 2636 C C . THR A 1 349 ? 9.997 -5.120 -13.379 1.00 64.06 349 THR A C 1
ATOM 2638 O O . THR A 1 349 ? 11.166 -5.229 -13.017 1.00 64.06 349 THR A O 1
ATOM 2641 N N . LEU A 1 350 ? 9.056 -5.985 -12.988 1.00 61.34 350 LEU A N 1
ATOM 2642 C CA . LEU A 1 350 ? 9.337 -7.219 -12.235 1.00 61.34 350 LEU A CA 1
ATOM 2643 C C . LEU A 1 350 ? 10.357 -8.120 -12.957 1.00 61.34 350 LEU A C 1
ATOM 2645 O O . LEU A 1 350 ? 10.140 -8.471 -14.121 1.00 61.34 350 LEU A O 1
ATOM 2649 N N . LEU A 1 351 ? 11.375 -8.616 -12.244 1.00 62.62 351 LEU A N 1
ATOM 2650 C CA . LEU A 1 351 ? 12.127 -9.790 -12.700 1.00 62.62 351 LEU A CA 1
ATOM 2651 C C . LEU A 1 351 ? 11.229 -11.027 -12.657 1.00 62.62 351 LEU A C 1
ATOM 2653 O O . LEU A 1 351 ? 10.966 -11.607 -11.609 1.00 62.62 351 LEU A O 1
ATOM 2657 N N . THR A 1 352 ? 10.808 -11.493 -13.827 1.00 57.84 352 THR A N 1
ATOM 2658 C CA . THR A 1 352 ? 10.238 -12.841 -13.982 1.00 57.84 352 THR A CA 1
ATOM 2659 C C . THR A 1 352 ? 11.312 -13.929 -14.029 1.00 57.84 352 THR A C 1
ATOM 2661 O O . THR A 1 352 ? 10.982 -15.111 -14.055 1.00 57.84 352 THR A O 1
ATOM 2664 N N . ARG A 1 353 ? 12.596 -13.539 -14.048 1.00 57.75 353 ARG A N 1
ATOM 2665 C CA . ARG A 1 353 ? 13.762 -14.409 -14.232 1.00 57.75 353 ARG A CA 1
ATOM 2666 C C . ARG A 1 353 ? 14.859 -14.060 -13.223 1.00 57.75 353 ARG A C 1
ATOM 2668 O O . ARG A 1 353 ? 15.285 -12.909 -13.204 1.00 57.75 353 ARG A O 1
ATOM 2675 N N . PRO A 1 354 ? 15.421 -15.019 -12.474 1.00 51.00 354 PRO A N 1
ATOM 2676 C CA . PRO A 1 354 ? 16.772 -14.869 -11.952 1.00 51.00 354 PRO A CA 1
ATOM 2677 C C . PRO A 1 354 ? 17.736 -14.921 -13.146 1.00 51.00 354 PRO A C 1
ATOM 2679 O O . PRO A 1 354 ? 17.902 -15.976 -13.761 1.00 51.00 354 PRO A O 1
ATOM 2682 N N . GLN A 1 355 ? 18.349 -13.794 -13.514 1.00 53.72 355 GLN A N 1
ATOM 2683 C CA . GLN A 1 355 ? 19.478 -13.841 -14.445 1.00 53.72 355 GLN A CA 1
ATOM 2684 C C . GLN A 1 355 ? 20.759 -14.304 -13.722 1.00 53.72 355 GLN A C 1
ATOM 2686 O O . GLN A 1 355 ? 20.933 -13.967 -12.547 1.00 53.72 355 GLN A O 1
ATOM 2691 N N . PRO A 1 356 ? 21.679 -15.013 -14.404 1.00 50.12 356 PRO A N 1
ATOM 2692 C CA . PRO A 1 356 ? 21.577 -15.578 -15.749 1.00 50.12 356 PRO A CA 1
ATOM 2693 C C . PRO A 1 356 ? 21.447 -17.110 -15.674 1.00 50.12 356 PRO A C 1
ATOM 2695 O O . PRO A 1 356 ? 22.450 -17.807 -15.564 1.00 50.12 356 PRO A O 1
ATOM 2698 N N . ASN A 1 357 ? 20.227 -17.652 -15.740 1.00 48.44 357 ASN A N 1
ATOM 2699 C CA . ASN A 1 357 ? 20.047 -19.081 -16.012 1.00 48.44 357 ASN A CA 1
ATOM 2700 C C . ASN A 1 357 ? 19.748 -19.277 -17.515 1.00 48.44 357 ASN A C 1
ATOM 2702 O O . ASN A 1 357 ? 18.652 -18.895 -17.936 1.00 48.44 357 ASN A O 1
ATOM 2706 N N . PRO A 1 358 ? 20.684 -19.813 -18.326 1.00 50.28 358 PRO A N 1
ATOM 2707 C CA . PRO A 1 358 ? 20.457 -20.054 -19.753 1.00 50.28 358 PRO A CA 1
ATOM 2708 C C . PRO A 1 358 ? 19.406 -21.145 -20.015 1.00 50.28 358 PRO A C 1
ATOM 2710 O O . PRO A 1 358 ? 18.716 -21.075 -21.027 1.00 50.28 358 PRO A O 1
ATOM 2713 N N . ASP A 1 359 ? 19.195 -22.065 -19.068 1.00 50.22 359 ASP A N 1
ATOM 2714 C CA . ASP A 1 359 ? 18.198 -23.145 -19.151 1.00 50.22 359 ASP A CA 1
ATOM 2715 C C . ASP A 1 359 ? 16.786 -22.690 -18.721 1.00 50.22 359 ASP A C 1
ATOM 2717 O O . ASP A 1 359 ? 15.863 -23.490 -18.548 1.00 50.22 359 ASP A O 1
ATOM 2721 N N . ALA A 1 360 ? 16.596 -21.385 -18.501 1.00 51.91 360 ALA A N 1
ATOM 2722 C CA . ALA A 1 360 ? 15.300 -20.808 -18.176 1.00 51.91 360 ALA A CA 1
ATOM 2723 C C . ALA A 1 360 ? 14.320 -20.945 -19.362 1.00 51.91 360 ALA A C 1
ATOM 2725 O O . ALA A 1 360 ? 14.618 -20.457 -20.456 1.00 51.91 360 ALA A O 1
ATOM 2726 N N . PRO A 1 361 ? 13.114 -21.517 -19.170 1.00 52.06 361 PRO A N 1
ATOM 2727 C CA . PRO A 1 361 ? 12.146 -21.644 -20.253 1.00 52.06 361 PRO A CA 1
ATOM 2728 C C . PRO A 1 361 ? 11.738 -20.264 -20.788 1.00 52.06 361 PRO A C 1
ATOM 2730 O O . PRO A 1 361 ? 11.496 -19.322 -20.028 1.00 52.06 361 PRO A O 1
ATOM 2733 N N . GLY A 1 362 ? 11.616 -20.146 -22.116 1.00 53.72 362 GLY A N 1
ATOM 2734 C CA . GLY A 1 362 ? 11.299 -18.877 -22.788 1.00 53.72 362 GLY A CA 1
ATOM 2735 C C . GLY A 1 362 ? 9.994 -18.225 -22.308 1.00 53.72 362 GLY A C 1
ATOM 2736 O O . GLY A 1 362 ? 9.884 -16.994 -22.290 1.00 53.72 362 GLY A O 1
ATOM 2737 N N . HIS A 1 363 ? 9.050 -19.042 -21.833 1.00 58.62 363 HIS A N 1
ATOM 2738 C CA . HIS A 1 363 ? 7.816 -18.626 -21.176 1.00 58.62 363 HIS A CA 1
ATOM 2739 C C . HIS A 1 363 ? 7.669 -19.306 -19.813 1.00 58.62 363 HIS A C 1
ATOM 2741 O O . HIS A 1 363 ? 7.857 -20.515 -19.693 1.00 58.62 363 HIS A O 1
ATOM 2747 N N . TYR A 1 364 ? 7.262 -18.533 -18.805 1.00 62.25 364 TYR A N 1
ATOM 2748 C CA . TYR A 1 364 ? 6.847 -19.063 -17.511 1.00 62.25 364 TYR A CA 1
ATOM 2749 C C . TYR A 1 364 ? 5.326 -19.120 -17.431 1.00 62.25 364 TYR A C 1
ATOM 2751 O O . TYR A 1 364 ? 4.634 -18.166 -17.787 1.00 62.25 364 TYR A O 1
ATOM 2759 N N . ASP A 1 365 ? 4.821 -20.224 -16.896 1.00 72.12 365 ASP A N 1
ATOM 2760 C CA . ASP A 1 365 ? 3.446 -20.340 -16.422 1.00 72.12 365 ASP A CA 1
ATOM 2761 C C . ASP A 1 365 ? 3.164 -19.265 -15.339 1.00 72.12 365 ASP A C 1
ATOM 2763 O O . ASP A 1 365 ? 3.958 -19.147 -14.393 1.00 72.12 365 ASP A O 1
ATOM 2767 N N . PRO A 1 366 ? 2.068 -18.474 -15.444 1.00 71.81 366 PRO A N 1
ATOM 2768 C CA . PRO A 1 366 ? 1.659 -17.518 -14.415 1.00 71.81 366 PRO A CA 1
ATOM 2769 C C . PRO A 1 366 ? 1.680 -18.092 -12.994 1.00 71.81 366 PRO A C 1
ATOM 2771 O O . PRO A 1 366 ? 2.100 -17.396 -12.066 1.00 71.81 366 PRO A O 1
ATOM 2774 N N . ASP A 1 367 ? 1.275 -19.352 -12.812 1.00 77.25 367 ASP A N 1
ATOM 2775 C CA . ASP A 1 367 ? 1.236 -19.979 -11.492 1.00 77.25 367 ASP A CA 1
ATOM 2776 C C . ASP A 1 367 ? 2.644 -20.266 -10.953 1.00 77.25 367 ASP A C 1
ATOM 2778 O O . ASP A 1 367 ? 2.892 -20.042 -9.765 1.00 77.25 367 ASP A O 1
ATOM 2782 N N . GLN A 1 368 ? 3.614 -20.625 -11.801 1.00 75.44 368 GLN A N 1
ATOM 2783 C CA . GLN A 1 368 ? 5.021 -20.698 -11.388 1.00 75.44 368 GLN A CA 1
ATOM 2784 C C . GLN A 1 368 ? 5.573 -19.329 -10.980 1.00 75.44 368 GLN A C 1
ATOM 2786 O O . GLN A 1 368 ? 6.246 -19.233 -9.949 1.00 75.44 368 GLN A O 1
ATOM 2791 N N . VAL A 1 369 ? 5.276 -18.262 -11.736 1.00 75.19 369 VAL A N 1
ATOM 2792 C CA . VAL A 1 369 ? 5.723 -16.905 -11.370 1.00 75.19 369 VAL A CA 1
ATOM 2793 C C . VAL A 1 369 ? 5.109 -16.485 -10.037 1.00 75.19 369 VAL A C 1
ATOM 2795 O O . VAL A 1 369 ? 5.841 -16.048 -9.153 1.00 75.19 369 VAL A O 1
ATOM 2798 N N . ARG A 1 370 ? 3.803 -16.699 -9.828 1.00 77.00 370 ARG A N 1
ATOM 2799 C CA . ARG A 1 370 ? 3.135 -16.421 -8.545 1.00 77.00 370 ARG A CA 1
ATOM 2800 C C . ARG A 1 370 ? 3.704 -17.229 -7.387 1.00 77.00 370 ARG A C 1
ATOM 2802 O O . ARG A 1 370 ? 3.881 -16.686 -6.305 1.00 77.00 370 ARG A O 1
ATOM 2809 N N . GLN A 1 371 ? 3.935 -18.526 -7.568 1.00 76.12 371 GLN A N 1
ATOM 2810 C CA . GLN A 1 371 ? 4.325 -19.405 -6.465 1.00 76.12 371 GLN A CA 1
ATOM 2811 C C . GLN A 1 371 ? 5.802 -19.253 -6.095 1.00 76.12 371 GLN A C 1
ATOM 2813 O O . GLN A 1 371 ? 6.127 -19.227 -4.905 1.00 76.12 371 GLN A O 1
ATOM 2818 N N . ARG A 1 372 ? 6.687 -19.154 -7.097 1.00 73.25 372 ARG A N 1
ATOM 2819 C CA . ARG A 1 372 ? 8.144 -19.220 -6.921 1.00 73.25 372 ARG A CA 1
ATOM 2820 C C . ARG A 1 372 ? 8.826 -17.866 -7.049 1.00 73.25 372 ARG A C 1
ATOM 2822 O O . ARG A 1 372 ? 9.644 -17.548 -6.197 1.00 73.25 372 ARG A O 1
ATOM 2829 N N . TRP A 1 373 ? 8.494 -17.062 -8.055 1.00 74.00 373 TRP A N 1
ATOM 2830 C CA . TRP A 1 373 ? 9.328 -15.911 -8.432 1.00 74.00 373 TRP A CA 1
ATOM 2831 C C . TRP A 1 373 ? 8.843 -14.566 -7.886 1.00 74.00 373 TRP A C 1
ATOM 2833 O O . TRP A 1 373 ? 9.663 -13.700 -7.607 1.00 74.00 373 TRP A O 1
ATOM 2843 N N . TRP A 1 374 ? 7.541 -14.386 -7.666 1.00 81.75 374 TRP A N 1
ATOM 2844 C CA . TRP A 1 374 ? 6.958 -13.146 -7.153 1.00 81.75 374 TRP A CA 1
ATOM 2845 C C . TRP A 1 374 ? 6.578 -13.284 -5.672 1.00 81.75 374 TRP A C 1
ATOM 2847 O O . TRP A 1 374 ? 5.566 -13.894 -5.320 1.00 81.75 374 TRP A O 1
ATOM 2857 N N . GLN A 1 375 ? 7.405 -12.704 -4.795 1.00 83.62 375 GLN A N 1
ATOM 2858 C CA . GLN A 1 375 ? 7.169 -12.646 -3.345 1.00 83.62 375 GLN A CA 1
ATOM 2859 C C . GLN A 1 375 ? 6.997 -11.195 -2.863 1.00 83.62 375 GLN A C 1
ATOM 2861 O O . GLN A 1 375 ? 7.898 -10.662 -2.206 1.00 83.62 375 GLN A O 1
ATOM 2866 N N . PRO A 1 376 ? 5.874 -10.527 -3.191 1.00 87.62 376 PRO A N 1
ATOM 2867 C CA . PRO A 1 376 ? 5.550 -9.228 -2.614 1.00 87.62 376 PRO A CA 1
ATOM 2868 C C . PRO A 1 376 ? 5.521 -9.322 -1.083 1.00 87.62 376 PRO A C 1
ATOM 2870 O O . PRO A 1 376 ? 5.160 -10.355 -0.506 1.00 87.62 376 PRO A O 1
ATOM 2873 N N . PHE A 1 377 ? 5.923 -8.242 -0.421 1.00 87.38 377 PHE A N 1
ATOM 2874 C CA . PHE A 1 377 ? 6.179 -8.219 1.018 1.00 87.38 377 PHE A CA 1
ATOM 2875 C C . PHE A 1 377 ? 5.513 -6.996 1.658 1.00 87.38 377 PHE A C 1
ATOM 2877 O O . PHE A 1 377 ? 5.579 -5.885 1.134 1.00 87.38 377 PHE A O 1
ATOM 2884 N N . LEU A 1 378 ? 4.841 -7.212 2.791 1.00 91.81 378 LEU A N 1
ATOM 2885 C CA . LEU A 1 378 ? 4.099 -6.211 3.576 1.00 91.81 378 LEU A CA 1
ATOM 2886 C C . LEU A 1 378 ? 2.876 -5.572 2.906 1.00 91.81 378 LEU A C 1
ATOM 2888 O O . LEU A 1 378 ? 2.197 -4.784 3.553 1.00 91.81 378 LEU A O 1
ATOM 2892 N N . THR A 1 379 ? 2.501 -5.901 1.668 1.00 93.44 379 THR A N 1
ATOM 2893 C CA . THR A 1 379 ? 1.359 -5.215 1.022 1.00 93.44 379 THR A CA 1
ATOM 2894 C C . THR A 1 379 ? 0.019 -5.471 1.726 1.00 93.44 379 THR A C 1
ATOM 2896 O O . THR A 1 379 ? -0.892 -4.648 1.654 1.00 93.44 379 THR A O 1
ATOM 2899 N N . LEU A 1 380 ? -0.085 -6.559 2.500 1.00 94.00 380 LEU A N 1
ATOM 2900 C CA . LEU A 1 380 ? -1.241 -6.846 3.354 1.00 94.00 380 LEU A CA 1
ATOM 2901 C C . LEU A 1 380 ? -1.158 -6.207 4.759 1.00 94.00 380 LEU A C 1
ATOM 2903 O O . LEU A 1 380 ? -2.194 -6.048 5.410 1.00 94.00 380 LEU A O 1
ATOM 2907 N N . ASP A 1 381 ? 0.031 -5.807 5.228 1.00 95.56 381 ASP A N 1
ATOM 2908 C CA . ASP A 1 381 ? 0.246 -5.234 6.567 1.00 95.56 381 ASP A CA 1
ATOM 2909 C C . ASP A 1 381 ? -0.612 -3.989 6.850 1.00 95.56 381 ASP A C 1
ATOM 2911 O O . ASP A 1 381 ? -1.253 -3.977 7.904 1.00 95.56 381 ASP A O 1
ATOM 2915 N N . PRO A 1 382 ? -0.731 -2.986 5.947 1.00 95.88 382 PRO A N 1
ATOM 2916 C CA . PRO A 1 382 ? -1.604 -1.833 6.167 1.00 95.88 382 PRO A CA 1
ATOM 2917 C C . PRO A 1 382 ? -3.050 -2.232 6.491 1.00 95.88 382 PRO A C 1
ATOM 2919 O O . PRO A 1 382 ? -3.666 -1.692 7.409 1.00 95.88 382 PRO A O 1
ATOM 2922 N N . PHE A 1 383 ? -3.594 -3.230 5.790 1.00 94.69 383 PHE A N 1
ATOM 2923 C CA . PHE A 1 383 ? -4.973 -3.679 5.989 1.00 94.69 383 PHE A CA 1
ATOM 2924 C C . PHE A 1 383 ? -5.145 -4.488 7.280 1.00 94.69 383 PHE A C 1
ATOM 2926 O O . PHE A 1 383 ? -6.168 -4.346 7.957 1.00 94.69 383 PHE A O 1
ATOM 2933 N N . ILE A 1 384 ? -4.148 -5.299 7.657 1.00 93.25 384 ILE A N 1
ATOM 2934 C CA . ILE A 1 384 ? -4.140 -6.022 8.938 1.00 93.25 384 ILE A CA 1
ATOM 2935 C C . ILE A 1 384 ? -4.028 -5.035 10.110 1.00 93.25 384 ILE A C 1
ATOM 2937 O O . ILE A 1 384 ? -4.738 -5.170 11.110 1.00 93.25 384 ILE A O 1
ATOM 2941 N N . PHE A 1 385 ? -3.207 -3.996 9.973 1.00 94.31 385 PHE A N 1
ATOM 2942 C CA . PHE A 1 385 ? -3.075 -2.927 10.958 1.00 94.31 385 PHE A CA 1
ATOM 2943 C C . PHE A 1 385 ? -4.386 -2.153 11.147 1.00 94.31 385 PHE A C 1
ATOM 2945 O O . PHE A 1 385 ? -4.842 -1.981 12.278 1.00 94.31 385 PHE A O 1
ATOM 2952 N N . ILE A 1 386 ? -5.065 -1.776 10.057 1.00 92.38 386 ILE A N 1
ATOM 2953 C CA . ILE A 1 386 ? -6.399 -1.149 10.113 1.00 92.38 386 ILE A CA 1
ATOM 2954 C C . ILE A 1 386 ? -7.404 -2.067 10.815 1.00 92.38 386 ILE A C 1
ATOM 2956 O O . ILE A 1 386 ? -8.101 -1.628 11.733 1.00 92.38 386 ILE A O 1
ATOM 2960 N N . ALA A 1 387 ? -7.448 -3.346 10.425 1.00 90.38 387 ALA A N 1
ATOM 2961 C CA . ALA A 1 387 ? -8.361 -4.336 10.992 1.00 90.38 387 ALA A CA 1
ATOM 2962 C C . ALA A 1 387 ? -8.115 -4.582 12.490 1.00 90.38 387 ALA A C 1
ATOM 2964 O O . ALA A 1 387 ? -9.064 -4.777 13.246 1.00 90.38 387 ALA A O 1
ATOM 2965 N N . THR A 1 388 ? -6.867 -4.531 12.957 1.00 88.38 388 THR A N 1
ATOM 2966 C CA . THR A 1 388 ? -6.526 -4.622 14.391 1.00 88.38 388 THR A CA 1
ATOM 2967 C C . THR A 1 388 ? -6.735 -3.302 15.152 1.00 88.38 388 THR A C 1
ATOM 2969 O O . THR A 1 388 ? -6.318 -3.172 16.304 1.00 88.38 388 THR A O 1
ATOM 2972 N N . GLY A 1 389 ? -7.405 -2.317 14.540 1.00 84.31 389 GLY A N 1
ATOM 2973 C CA . GLY A 1 389 ? -7.716 -1.025 15.151 1.00 84.31 389 GLY A CA 1
ATOM 2974 C C . GLY A 1 389 ? -6.496 -0.120 15.320 1.00 84.31 389 GLY A C 1
ATOM 2975 O O . GLY A 1 389 ? -6.490 0.713 16.222 1.00 84.31 389 GLY A O 1
ATOM 2976 N N . CYS A 1 390 ? -5.459 -0.311 14.497 1.00 84.69 390 CYS A N 1
ATOM 2977 C CA . CYS A 1 390 ? -4.171 0.386 14.558 1.00 84.69 390 CYS A CA 1
ATOM 2978 C C . CYS A 1 390 ? -3.415 0.205 15.891 1.00 84.69 390 CYS A C 1
ATOM 2980 O O . CYS A 1 390 ? -2.646 1.072 16.300 1.00 84.69 390 CYS A O 1
ATOM 2982 N N . ARG A 1 391 ? -3.638 -0.924 16.584 1.00 85.12 391 ARG A N 1
ATOM 2983 C CA . ARG A 1 391 ? -3.023 -1.222 17.893 1.00 85.12 391 ARG A CA 1
ATOM 2984 C C . ARG A 1 391 ? -1.851 -2.192 17.812 1.00 85.12 391 ARG A C 1
ATOM 2986 O O . ARG A 1 391 ? -0.852 -1.985 18.497 1.00 85.12 391 ARG A O 1
ATOM 2993 N N . ASP A 1 392 ? -1.958 -3.254 17.012 1.00 86.94 392 ASP A N 1
ATOM 2994 C CA . ASP A 1 392 ? -0.884 -4.244 16.930 1.00 86.94 392 ASP A CA 1
ATOM 2995 C C . ASP A 1 392 ? 0.149 -3.854 15.869 1.00 86.94 392 ASP A C 1
ATOM 2997 O O . ASP A 1 392 ? -0.061 -4.048 14.675 1.00 86.94 392 ASP A O 1
ATOM 3001 N N . ARG A 1 393 ? 1.279 -3.316 16.331 1.00 90.19 393 ARG A N 1
ATOM 3002 C CA . ARG A 1 393 ? 2.444 -2.940 15.514 1.00 90.19 393 ARG A CA 1
ATOM 3003 C C . ARG A 1 393 ? 3.701 -3.759 15.822 1.00 90.19 393 ARG A C 1
ATOM 3005 O O . ARG A 1 393 ? 4.749 -3.523 15.220 1.00 90.19 393 ARG A O 1
ATOM 3012 N N . ARG A 1 394 ? 3.636 -4.703 16.773 1.00 90.44 394 ARG A N 1
ATOM 3013 C CA . ARG A 1 394 ? 4.816 -5.455 17.240 1.00 90.44 394 ARG A CA 1
ATOM 3014 C C . ARG A 1 394 ? 5.426 -6.230 16.071 1.00 90.44 394 ARG A C 1
ATOM 3016 O O . ARG A 1 394 ? 4.691 -6.884 15.340 1.00 90.44 394 ARG A O 1
ATOM 3023 N N . GLY A 1 395 ? 6.743 -6.153 15.885 1.00 90.69 395 GLY A N 1
ATOM 3024 C CA . GLY A 1 395 ? 7.449 -6.868 14.810 1.00 90.69 395 GLY A CA 1
ATOM 3025 C C . GLY A 1 395 ? 7.080 -6.445 13.380 1.00 90.69 395 GLY A C 1
ATOM 3026 O O . GLY A 1 395 ? 7.375 -7.187 12.453 1.00 90.69 395 GLY A O 1
ATOM 3027 N N . THR A 1 396 ? 6.419 -5.297 13.195 1.00 95.38 396 THR A N 1
ATOM 3028 C CA . THR A 1 396 ? 6.090 -4.735 11.871 1.00 95.38 396 THR A CA 1
ATOM 3029 C C . THR A 1 396 ? 7.050 -3.607 11.495 1.00 95.38 396 THR A C 1
ATOM 3031 O O . THR A 1 396 ? 7.719 -3.034 12.363 1.00 95.38 396 THR A O 1
ATOM 3034 N N . LEU A 1 397 ? 7.051 -3.221 10.217 1.00 96.50 397 LEU A N 1
ATOM 3035 C CA . LEU A 1 397 ? 7.704 -1.996 9.734 1.00 96.50 397 LEU A CA 1
ATOM 3036 C C . LEU A 1 397 ? 6.740 -0.795 9.690 1.00 96.50 397 LEU A C 1
ATOM 3038 O O . LEU A 1 397 ? 6.937 0.129 8.913 1.00 96.50 397 LEU A O 1
ATOM 3042 N N . ILE A 1 398 ? 5.677 -0.802 10.503 1.00 97.31 398 ILE A N 1
ATOM 3043 C CA . ILE A 1 398 ? 4.716 0.307 10.585 1.00 97.31 398 ILE A CA 1
ATOM 3044 C C . ILE A 1 398 ? 5.205 1.328 11.615 1.00 97.31 398 ILE A C 1
ATOM 3046 O O . ILE A 1 398 ? 5.476 0.982 12.772 1.00 97.31 398 ILE A O 1
ATOM 3050 N N . HIS A 1 399 ? 5.299 2.589 11.205 1.00 97.56 399 HIS A N 1
ATOM 3051 C CA . HIS A 1 399 ? 5.726 3.717 12.035 1.00 97.56 399 HIS A CA 1
ATOM 3052 C C . HIS A 1 399 ? 4.589 4.717 12.196 1.00 97.56 399 HIS A C 1
ATOM 3054 O O . HIS A 1 399 ? 3.818 4.939 11.261 1.00 97.56 399 HIS A O 1
ATOM 3060 N N . ARG A 1 400 ? 4.469 5.331 13.374 1.00 97.00 400 ARG A N 1
ATOM 3061 C CA . ARG A 1 400 ? 3.665 6.551 13.513 1.00 97.00 400 ARG A CA 1
ATOM 3062 C C . ARG A 1 400 ? 4.458 7.713 12.893 1.00 97.00 400 ARG A C 1
ATOM 3064 O O . ARG A 1 400 ? 5.681 7.660 12.862 1.00 97.00 400 ARG A O 1
ATOM 3071 N N . TYR A 1 401 ? 3.785 8.714 12.334 1.00 97.12 401 TYR A N 1
ATOM 3072 C CA . TYR A 1 401 ? 4.440 9.798 11.585 1.00 97.12 401 TYR A CA 1
ATOM 3073 C C . TYR A 1 401 ? 5.502 10.571 12.391 1.00 97.12 401 TYR A C 1
ATOM 3075 O O . TYR A 1 401 ? 6.577 10.863 11.880 1.00 97.12 401 TYR A O 1
ATOM 3083 N N . ASP A 1 402 ? 5.236 10.833 13.667 1.00 95.75 402 ASP A N 1
ATOM 3084 C CA . ASP A 1 402 ? 6.183 11.433 14.611 1.00 95.75 402 ASP A CA 1
ATOM 3085 C C . ASP A 1 402 ? 7.380 10.521 14.949 1.00 95.75 402 ASP A C 1
ATOM 3087 O O . ASP A 1 402 ? 8.444 11.023 15.279 1.00 95.75 402 ASP A O 1
ATOM 3091 N N . GLU A 1 403 ? 7.255 9.195 14.806 1.00 96.19 403 GLU A N 1
ATOM 3092 C CA . GLU A 1 403 ? 8.363 8.240 14.995 1.00 96.19 403 GLU A CA 1
ATOM 3093 C C . GLU A 1 403 ? 9.346 8.195 13.816 1.00 96.19 403 GLU A C 1
ATOM 3095 O O . GLU A 1 403 ? 10.287 7.398 13.844 1.00 96.19 403 GLU A O 1
ATOM 3100 N N . LEU A 1 404 ? 9.123 8.975 12.754 1.00 95.94 404 LEU A N 1
ATOM 3101 C CA . LEU A 1 404 ? 10.099 9.118 11.674 1.00 95.94 404 LEU A CA 1
ATOM 3102 C C . LEU A 1 404 ? 11.253 10.034 12.098 1.00 95.94 404 LEU A C 1
ATOM 3104 O O . LEU A 1 404 ? 12.417 9.717 11.837 1.00 95.94 404 LEU A O 1
ATOM 3108 N N . TRP A 1 405 ? 10.949 11.094 12.844 1.00 92.12 405 TRP A N 1
ATOM 3109 C CA . TRP A 1 405 ? 11.878 12.160 13.226 1.00 92.12 405 TRP A CA 1
ATOM 3110 C C . TRP A 1 405 ? 12.627 11.829 14.530 1.00 92.12 405 TRP A C 1
ATOM 3112 O O . TRP A 1 405 ? 12.061 11.132 15.378 1.00 92.12 405 TRP A O 1
ATOM 3122 N N . PRO A 1 406 ? 13.924 12.179 14.645 1.00 72.06 406 PRO A N 1
ATOM 3123 C CA . PRO A 1 406 ? 14.757 11.857 15.810 1.00 72.06 406 PRO A CA 1
ATOM 3124 C C . PRO A 1 406 ? 14.270 12.526 17.102 1.00 72.06 406 PRO A C 1
ATOM 3126 O O . PRO A 1 406 ? 13.815 13.688 17.028 1.00 72.06 406 PRO A O 1
#

Radius of gyration: 27.12 Å; Cα contacts (8 Å, |Δi|>4): 637; chains: 1; bounding box: 86×68×80 Å

Mean predicted aligned error: 14.6 Å

pLDDT: mean 71.6, std 23.0, range [25.45, 98.06]